Protein AF-A0A653TM13-F1 (afdb_monomer_lite)

Radius of gyration: 22.58 Å; chains: 1; bounding box: 50×51×60 Å

pLDDT: mean 80.89, std 16.2, range [25.34, 98.31]

Foldseek 3Di:
DAAQFDLPWAWPDFAQDADPVRDGDQWTKTHPQDKFTFGWALAWFFWQDAAAQALHLQQFTKIWGFHQDPNATKIKIKGQFPFAPDDGGDTHHGGDTGGMWHQDPPPHRNHNRPGTIITIWMAHPSHPVGTDGSPVRYDSLDDPCPPPPPQPPDDFQFPWKEKEEEQAQPDPPDPPDPVVLLVVVLVVCLVVVTQKYWWANDAPVCVVVSQVSNVVSQWHWQDDDDGTTMIGGNLKDKDRKDKDALDPPDPDPDFIKIKIWIHRNPDNAIAMEIETEFDADDPRLPRLLSSLQSRLVVQVVVCVVVVHPQQRYKYWYQSNDAPPNCRRHAVVSQKDFLVSQADDDDDQQQAFQQAAPGQSNHHGNGTGTIGGPVWDWSDKDWARVCSNSHSTTMIMTGTHDD

Structure (mmCIF, N/CA/C/O backbone):
data_AF-A0A653TM13-F1
#
_entry.id   AF-A0A653TM13-F1
#
loop_
_atom_site.group_PDB
_atom_site.id
_atom_site.type_symbol
_atom_site.label_atom_id
_atom_site.label_alt_id
_atom_site.label_comp_id
_atom_site.label_asym_id
_atom_site.label_entity_id
_atom_site.label_seq_id
_atom_site.pdbx_PDB_ins_code
_atom_site.Cartn_x
_atom_site.Cartn_y
_atom_site.Cartn_z
_atom_site.occupancy
_atom_site.B_iso_or_equiv
_atom_site.auth_seq_id
_atom_site.auth_comp_id
_atom_site.auth_asym_id
_atom_site.auth_atom_id
_atom_site.pdbx_PDB_model_num
ATOM 1 N N . MET A 1 1 ? -15.036 -4.304 12.639 1.00 72.44 1 MET A N 1
ATOM 2 C CA . MET A 1 1 ? -14.262 -3.055 12.792 1.00 72.44 1 MET A CA 1
ATOM 3 C C . MET A 1 1 ? -14.820 -2.028 11.811 1.00 72.44 1 MET A C 1
ATOM 5 O O . MET A 1 1 ? -15.166 -2.429 10.703 1.00 72.44 1 MET A O 1
ATOM 9 N N . VAL A 1 2 ? -14.907 -0.750 12.181 1.00 77.44 2 VAL A N 1
ATOM 10 C CA . VAL A 1 2 ? -15.442 0.363 11.360 1.00 77.44 2 VAL A CA 1
ATOM 11 C C . VAL A 1 2 ? -14.534 1.597 11.509 1.00 77.44 2 VAL A C 1
ATOM 13 O O . VAL A 1 2 ? -13.882 1.731 12.545 1.00 77.44 2 VAL A O 1
ATOM 16 N N . ARG A 1 3 ? -14.450 2.478 10.496 1.00 81.81 3 ARG A N 1
ATOM 17 C CA . ARG A 1 3 ? -13.785 3.786 10.640 1.00 81.81 3 ARG A CA 1
ATOM 18 C C . ARG A 1 3 ? -14.628 4.687 11.553 1.00 81.81 3 ARG A C 1
ATOM 20 O O . ARG A 1 3 ? -15.828 4.817 11.318 1.00 81.81 3 ARG A O 1
ATOM 27 N N . PRO A 1 4 ? -14.035 5.339 12.563 1.00 90.75 4 PRO A N 1
ATOM 28 C CA . PRO A 1 4 ? -14.798 6.061 13.579 1.00 90.75 4 PRO A CA 1
ATOM 29 C C . PRO A 1 4 ? -15.359 7.407 13.114 1.00 90.75 4 PRO A C 1
ATOM 31 O O . PRO A 1 4 ? -16.120 8.019 13.850 1.00 90.75 4 PRO A O 1
ATOM 34 N N . ILE A 1 5 ? -14.988 7.873 11.922 1.00 88.19 5 ILE A N 1
ATOM 35 C CA . ILE A 1 5 ? -15.388 9.158 11.342 1.00 88.19 5 ILE A CA 1
ATOM 36 C C . ILE A 1 5 ? -15.441 9.034 9.813 1.00 88.19 5 ILE A C 1
ATOM 38 O O . ILE A 1 5 ? -14.876 8.092 9.248 1.00 88.19 5 ILE A O 1
ATOM 42 N N . GLY A 1 6 ? -16.119 9.963 9.135 1.00 76.81 6 GLY A N 1
ATOM 43 C CA . GLY A 1 6 ? -16.282 9.953 7.677 1.00 76.81 6 GLY A CA 1
ATOM 44 C C . GLY A 1 6 ? -14.963 9.784 6.909 1.00 76.81 6 GLY A C 1
ATOM 45 O O . GLY A 1 6 ? -13.919 10.302 7.302 1.00 76.81 6 GLY A O 1
ATOM 46 N N . SER A 1 7 ? -15.001 9.062 5.786 1.00 64.94 7 SER A N 1
ATOM 47 C CA . SER A 1 7 ? -13.812 8.767 4.968 1.00 64.94 7 SER A CA 1
ATOM 48 C C . SER A 1 7 ? -13.176 10.001 4.320 1.00 64.94 7 SER A C 1
ATOM 50 O O . SER A 1 7 ? -12.030 9.930 3.891 1.00 64.94 7 SER A O 1
ATOM 52 N N . SER A 1 8 ? -13.903 11.118 4.239 1.00 63.38 8 SER A N 1
ATOM 53 C CA . SER A 1 8 ? -13.390 12.413 3.778 1.00 63.38 8 SER A CA 1
ATOM 54 C C . SER A 1 8 ? -12.557 13.152 4.831 1.00 63.38 8 SER A C 1
ATOM 56 O O . SER A 1 8 ? -11.859 14.096 4.482 1.00 63.38 8 SER A O 1
ATOM 58 N N . VAL A 1 9 ? -12.631 12.753 6.107 1.00 65.56 9 VAL A N 1
ATOM 59 C CA . VAL A 1 9 ? -11.860 13.363 7.197 1.00 65.56 9 VAL A CA 1
ATOM 60 C C . VAL A 1 9 ? -10.521 12.641 7.306 1.00 65.56 9 VAL A C 1
ATOM 62 O O . VAL A 1 9 ? -10.484 11.447 7.615 1.00 65.56 9 VAL A O 1
ATOM 65 N N . GLY A 1 10 ? -9.431 13.349 7.011 1.00 58.75 10 GLY A N 1
ATOM 66 C CA . GLY A 1 10 ? -8.073 12.804 6.979 1.00 58.75 10 GLY A CA 1
ATOM 67 C C . GLY A 1 10 ? -7.459 12.609 8.365 1.00 58.75 10 GLY A C 1
ATOM 68 O O . GLY A 1 10 ? -8.016 13.041 9.372 1.00 58.75 10 GLY A O 1
ATOM 69 N N . VAL A 1 11 ? -6.299 11.951 8.416 1.00 69.38 11 VAL A N 1
ATOM 70 C CA . VAL A 1 11 ? -5.487 11.844 9.638 1.00 69.38 11 VAL A CA 1
ATOM 71 C C . VAL A 1 11 ? -4.651 13.113 9.789 1.00 69.38 11 VAL A C 1
ATOM 73 O O . VAL A 1 11 ? -3.839 13.425 8.921 1.00 69.38 11 VAL A O 1
ATOM 76 N N . SER A 1 12 ? -4.835 13.841 10.889 1.00 71.25 12 SER A N 1
ATOM 77 C CA . SER A 1 12 ? -4.088 15.069 11.196 1.00 71.25 12 SER A CA 1
ATOM 78 C C . SER A 1 12 ? -2.862 14.815 12.076 1.00 71.25 12 SER A C 1
ATOM 80 O O . SER A 1 12 ? -1.843 15.500 11.939 1.00 71.25 12 SER A O 1
ATOM 82 N N . PHE A 1 13 ? -2.922 13.814 12.960 1.00 68.12 13 PHE A N 1
ATOM 83 C CA . PHE A 1 13 ? -1.810 13.438 13.836 1.00 68.12 13 PHE A CA 1
ATOM 84 C C . PHE A 1 13 ? -1.841 11.934 14.127 1.00 68.12 13 PHE A C 1
ATOM 86 O O . PHE A 1 13 ? -2.775 11.419 14.731 1.00 68.12 13 PHE A O 1
ATOM 93 N N . ALA A 1 14 ? -0.834 11.192 13.671 1.00 65.44 14 ALA A N 1
ATOM 94 C CA . ALA A 1 14 ? -0.847 9.739 13.803 1.00 65.44 14 ALA A CA 1
ATOM 95 C C . ALA A 1 14 ? -0.370 9.252 15.176 1.00 65.44 14 ALA A C 1
ATOM 97 O O . ALA A 1 14 ? 0.351 9.945 15.904 1.00 65.44 14 ALA A O 1
ATOM 98 N N . TYR A 1 15 ? -0.713 8.002 15.471 1.00 68.38 15 TYR A N 1
ATOM 99 C CA . TYR A 1 15 ? -0.173 7.244 16.591 1.00 68.38 15 TYR A CA 1
ATOM 100 C C . TYR A 1 15 ? 1.349 7.186 16.541 1.00 68.38 15 TYR A C 1
ATOM 102 O O . TYR A 1 15 ? 1.939 7.061 15.472 1.00 68.38 15 TYR A O 1
ATOM 110 N N . GLY A 1 16 ? 2.000 7.324 17.694 1.00 59.75 16 GLY A N 1
ATOM 111 C CA . GLY A 1 16 ? 3.454 7.286 17.800 1.00 59.75 16 GLY A CA 1
ATOM 112 C C . GLY A 1 16 ? 4.162 8.561 17.323 1.00 59.75 16 GLY A C 1
ATOM 113 O O . GLY A 1 16 ? 5.385 8.637 17.431 1.00 59.75 16 GLY A O 1
ATOM 114 N N . ARG A 1 17 ? 3.457 9.561 16.761 1.00 59.69 17 ARG A N 1
ATOM 115 C CA . ARG A 1 17 ? 4.077 10.846 16.375 1.00 59.69 17 ARG A CA 1
ATOM 116 C C . ARG A 1 17 ? 4.505 11.597 17.635 1.00 59.69 17 ARG A C 1
ATOM 118 O O . ARG A 1 17 ? 3.762 11.616 18.610 1.00 59.69 17 ARG A O 1
ATOM 125 N N . ARG A 1 18 ? 5.681 12.229 17.627 1.00 64.31 18 ARG A N 1
ATOM 126 C CA . ARG A 1 18 ? 6.120 13.069 18.748 1.00 64.31 18 ARG A CA 1
ATOM 127 C C . ARG A 1 18 ? 5.632 14.505 18.584 1.00 64.31 18 ARG A C 1
ATOM 129 O O . ARG A 1 18 ? 5.709 15.071 17.494 1.00 64.31 18 ARG A O 1
ATOM 136 N N . TYR A 1 19 ? 5.154 15.084 19.676 1.00 64.62 19 TYR A N 1
ATOM 137 C CA . TYR A 1 19 ? 4.973 16.524 19.813 1.00 64.62 19 TYR A CA 1
ATOM 138 C C . TYR A 1 19 ? 6.338 17.233 19.840 1.00 64.62 19 TYR A C 1
ATOM 140 O O . TYR A 1 19 ? 7.372 16.597 20.050 1.00 64.62 19 TYR A O 1
ATOM 148 N N . SER A 1 20 ? 6.354 18.558 19.659 1.00 69.62 20 SER A N 1
ATOM 149 C CA . SER A 1 20 ? 7.587 19.368 19.699 1.00 69.62 20 SER A CA 1
ATOM 150 C C . SER A 1 20 ? 8.350 19.253 21.024 1.00 69.62 20 SER A C 1
ATOM 152 O O . SER A 1 20 ? 9.566 19.391 21.047 1.00 69.62 20 SER A O 1
ATOM 154 N N . ASN A 1 21 ? 7.654 18.931 22.114 1.00 71.38 21 ASN A N 1
ATOM 155 C CA . ASN A 1 21 ? 8.226 18.674 23.437 1.00 71.38 21 ASN A CA 1
ATOM 156 C C . ASN A 1 21 ? 8.676 17.211 23.651 1.00 71.38 21 ASN A C 1
ATOM 158 O O . ASN A 1 21 ? 8.948 16.805 24.778 1.00 71.38 21 ASN A O 1
ATOM 162 N N . GLY A 1 22 ? 8.712 16.393 22.595 1.00 64.81 22 GLY A N 1
ATOM 163 C CA . GLY A 1 22 ? 9.197 15.012 22.629 1.00 64.81 22 GLY A CA 1
ATOM 164 C C . GLY A 1 22 ? 8.193 13.964 23.121 1.00 64.81 22 GLY A C 1
ATOM 165 O O . GLY A 1 22 ? 8.489 12.770 23.012 1.00 64.81 22 GLY A O 1
ATOM 166 N N . ILE A 1 23 ? 7.012 14.372 23.605 1.00 72.06 23 ILE A N 1
ATOM 167 C CA . ILE A 1 23 ? 5.957 13.462 24.080 1.00 72.06 23 ILE A CA 1
ATOM 168 C C . ILE A 1 23 ? 5.373 12.672 22.905 1.00 72.06 23 ILE A C 1
ATOM 170 O O . ILE A 1 23 ? 5.094 13.232 21.848 1.00 72.06 23 ILE A O 1
ATOM 174 N N . ILE A 1 24 ? 5.153 11.370 23.097 1.00 67.75 24 ILE A N 1
ATOM 175 C CA . ILE A 1 24 ? 4.552 10.489 22.090 1.00 67.75 24 ILE A CA 1
ATOM 176 C C . ILE A 1 24 ? 3.025 10.624 22.099 1.00 67.75 24 ILE A C 1
ATOM 178 O O . ILE A 1 24 ? 2.381 10.550 23.148 1.00 67.75 24 ILE A O 1
ATOM 182 N N . HIS A 1 25 ? 2.444 10.764 20.912 1.00 78.31 25 HIS A N 1
ATOM 183 C CA . HIS A 1 25 ? 1.010 10.722 20.699 1.00 78.31 25 HIS A CA 1
ATOM 184 C C . HIS A 1 25 ? 0.466 9.299 20.819 1.00 78.31 25 HIS A C 1
ATOM 186 O O . HIS A 1 25 ? 0.906 8.381 20.126 1.00 78.31 25 HIS A O 1
ATOM 192 N N . LYS A 1 26 ? -0.505 9.127 21.714 1.00 83.00 26 LYS A N 1
ATOM 193 C CA . LYS A 1 26 ? -1.034 7.823 22.129 1.00 83.00 26 LYS A CA 1
ATOM 194 C C . LYS A 1 26 ? -2.226 7.338 21.298 1.00 83.00 26 LYS A C 1
ATOM 196 O O . LYS A 1 26 ? -2.669 6.210 21.493 1.00 83.00 26 LYS A O 1
ATOM 201 N N . GLY A 1 27 ? -2.744 8.169 20.396 1.00 85.75 27 GLY A N 1
ATOM 202 C CA . GLY A 1 27 ? -3.918 7.872 19.579 1.00 85.75 27 GLY A CA 1
ATOM 203 C C . GLY A 1 27 ? -3.723 8.251 18.116 1.00 85.75 27 GLY A C 1
ATOM 204 O O . GLY A 1 27 ? -2.613 8.521 17.677 1.00 85.75 27 GLY A O 1
ATOM 205 N N . VAL A 1 28 ? -4.804 8.270 17.351 1.00 82.19 28 VAL A N 1
ATOM 206 C CA . VAL A 1 28 ? -4.864 8.804 15.990 1.00 82.19 28 VAL A CA 1
ATOM 207 C C . VAL A 1 28 ? -5.869 9.944 15.981 1.00 82.19 28 VAL A C 1
ATOM 209 O O . VAL A 1 28 ? -7.012 9.754 16.397 1.00 82.19 28 VAL A O 1
ATOM 212 N N . ASP A 1 29 ? -5.452 11.092 15.463 1.00 84.88 29 ASP A N 1
ATOM 213 C CA . ASP A 1 29 ? -6.297 12.268 15.305 1.00 84.88 29 ASP A CA 1
ATOM 214 C C . ASP A 1 29 ? -6.814 12.362 13.874 1.00 84.88 29 ASP A C 1
ATOM 216 O O . ASP A 1 29 ? -6.046 12.257 12.912 1.00 84.88 29 ASP A O 1
ATOM 220 N N . PHE A 1 30 ? -8.116 12.601 13.743 1.00 81.81 30 PHE A N 1
ATOM 221 C CA . PHE A 1 30 ? -8.803 12.813 12.478 1.00 81.81 30 PHE A CA 1
ATOM 222 C C . PHE A 1 30 ? -9.350 14.234 12.398 1.00 81.81 30 PHE A C 1
ATOM 224 O O . PHE A 1 30 ? -10.134 14.642 13.257 1.00 81.81 30 PHE A O 1
ATOM 231 N N . SER A 1 31 ? -8.986 14.974 11.353 1.00 83.75 31 SER A N 1
ATOM 232 C CA . SER A 1 31 ? -9.444 16.349 11.160 1.00 83.75 31 SER A CA 1
ATOM 233 C C . SER A 1 31 ? -9.482 16.748 9.687 1.00 83.75 31 SER A C 1
ATOM 235 O O . SER A 1 31 ? -8.631 16.360 8.889 1.00 83.75 31 SER A O 1
ATOM 237 N N . ASP A 1 32 ? -10.469 17.568 9.347 1.00 74.94 32 ASP A N 1
ATOM 238 C CA . ASP A 1 32 ? -10.528 18.400 8.142 1.00 74.94 32 ASP A CA 1
ATOM 239 C C . ASP A 1 32 ? -10.699 19.892 8.512 1.00 74.94 32 ASP A C 1
ATOM 241 O O . ASP A 1 32 ? -11.123 20.703 7.690 1.00 74.94 32 ASP A O 1
ATOM 245 N N . GLY A 1 33 ? -10.429 20.240 9.776 1.00 80.25 33 GLY A N 1
ATOM 246 C CA . GLY A 1 33 ? -10.623 21.573 10.346 1.00 80.25 33 GLY A CA 1
ATOM 247 C C . GLY A 1 33 ? -12.053 21.898 10.796 1.00 80.25 33 GLY A C 1
ATOM 248 O O . GLY A 1 33 ? -12.277 23.000 11.298 1.00 80.25 33 GLY A O 1
ATOM 249 N N . ARG A 1 34 ? -13.025 20.982 10.652 1.00 86.31 34 ARG A N 1
ATOM 250 C CA . ARG A 1 34 ? -14.437 21.212 11.014 1.00 86.31 34 ARG A CA 1
ATOM 251 C C . ARG A 1 34 ? -14.912 20.319 12.166 1.00 86.31 34 ARG A C 1
ATOM 253 O O . ARG A 1 34 ? -14.433 19.206 12.369 1.00 86.31 34 ARG A O 1
ATOM 260 N N . GLU A 1 35 ? -15.881 20.825 12.927 1.00 91.56 35 GLU A N 1
ATOM 261 C CA . GLU A 1 35 ? -16.599 20.072 13.967 1.00 91.56 35 GLU A CA 1
ATOM 262 C C . GLU A 1 35 ? -17.870 19.413 13.416 1.00 91.56 35 GLU A C 1
ATOM 264 O O . GLU A 1 35 ? -18.342 19.749 12.332 1.00 91.56 35 GLU A O 1
ATOM 269 N N . GLY A 1 36 ? -18.492 18.551 14.222 1.00 92.06 36 GLY A N 1
ATOM 270 C CA . GLY A 1 36 ? -19.843 18.049 13.978 1.00 92.06 36 GLY A CA 1
ATOM 271 C C . GLY A 1 36 ? -19.902 16.766 13.156 1.00 92.06 36 GLY A C 1
ATOM 272 O O . GLY A 1 36 ? -20.997 16.266 12.902 1.00 92.06 36 GLY A O 1
ATOM 273 N N . HIS A 1 37 ? -18.754 16.198 12.777 1.00 93.00 37 HIS A N 1
ATOM 274 C CA . HIS A 1 37 ? -18.715 14.918 12.075 1.00 93.00 37 HIS A CA 1
ATOM 275 C C . HIS A 1 37 ? -19.273 13.813 12.958 1.00 93.00 37 HIS A C 1
ATOM 277 O O . HIS A 1 37 ? -19.005 13.774 14.158 1.00 93.00 37 HIS A O 1
ATOM 283 N N . GLU A 1 38 ? -20.029 12.894 12.367 1.00 95.31 38 GLU A N 1
ATOM 284 C CA . GLU A 1 38 ? -20.540 11.736 13.091 1.00 95.31 38 GLU A CA 1
ATOM 285 C C . GLU A 1 38 ? -19.381 10.862 13.589 1.00 95.31 38 GLU A C 1
ATOM 287 O O . GLU A 1 38 ? -18.532 10.441 12.800 1.00 95.31 38 GLU A O 1
ATOM 292 N N . VAL A 1 39 ? -19.374 10.574 14.893 1.00 97.19 39 VAL A N 1
ATOM 293 C CA . VAL A 1 39 ? -18.402 9.673 15.516 1.00 97.19 39 VAL A CA 1
ATOM 294 C C . VAL A 1 39 ? -19.065 8.331 15.773 1.00 97.19 39 VAL A C 1
ATOM 296 O O . VAL A 1 39 ? -20.127 8.272 16.394 1.00 97.19 39 VAL A O 1
ATOM 299 N N . ARG A 1 40 ? -18.442 7.251 15.304 1.00 96.06 40 ARG A N 1
ATOM 300 C CA . ARG A 1 40 ? -18.977 5.884 15.342 1.00 96.06 40 ARG A CA 1
ATOM 301 C C . ARG A 1 40 ? -18.074 4.945 16.125 1.00 96.06 40 ARG A C 1
ATOM 303 O O . ARG A 1 40 ? -16.853 5.090 16.112 1.00 96.06 40 ARG A O 1
ATOM 310 N N . SER A 1 41 ? -18.668 3.925 16.742 1.00 95.25 41 SER A N 1
ATOM 311 C CA . SER A 1 41 ? -17.885 2.880 17.399 1.00 95.25 41 SER A CA 1
ATOM 312 C C . SER A 1 41 ? -17.108 2.054 16.374 1.00 95.25 41 SER A C 1
ATOM 314 O O . SER A 1 41 ? -17.681 1.509 15.433 1.00 95.25 41 SER A O 1
ATOM 316 N N . CYS A 1 42 ? -15.803 1.898 16.573 1.00 91.25 42 CYS A N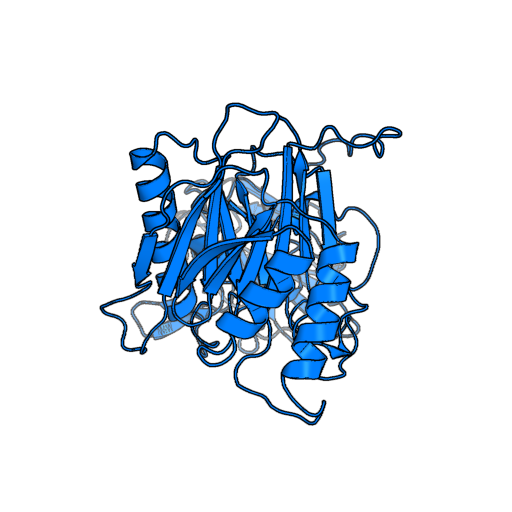 1
ATOM 317 C CA . CYS A 1 42 ? -14.955 1.014 15.782 1.00 91.25 42 CYS A CA 1
ATOM 318 C C . CYS A 1 42 ? -15.351 -0.459 15.953 1.00 91.25 42 CYS A C 1
ATOM 320 O O . CYS A 1 42 ? -15.208 -1.252 15.023 1.00 91.25 42 CYS A O 1
ATOM 322 N N . LEU A 1 43 ? -15.830 -0.840 17.139 1.00 92.81 43 LEU A N 1
ATOM 323 C CA . LEU A 1 43 ? -16.086 -2.222 17.543 1.00 92.81 43 LEU A CA 1
ATOM 324 C C . LEU A 1 43 ? -17.446 -2.365 18.233 1.00 92.81 43 LEU A C 1
ATOM 326 O O . LEU A 1 43 ? -17.996 -1.403 18.769 1.00 92.81 43 LEU A O 1
ATOM 330 N N . ASP A 1 44 ? -17.954 -3.593 18.252 1.00 94.50 44 ASP A N 1
ATOM 331 C CA . ASP A 1 44 ? -19.007 -3.986 19.183 1.00 94.50 44 ASP A CA 1
ATOM 332 C C . ASP A 1 44 ? -18.458 -3.924 20.612 1.00 94.50 44 ASP A C 1
ATOM 334 O O . ASP A 1 44 ? -17.348 -4.397 20.875 1.00 94.50 44 ASP A O 1
ATOM 338 N N . GLY A 1 45 ? -19.241 -3.402 21.549 1.00 96.75 45 GLY A N 1
ATOM 339 C CA . GLY A 1 45 ? -18.798 -3.323 22.933 1.00 96.75 45 GLY A CA 1
ATOM 340 C C . GLY A 1 45 ? -19.814 -2.708 23.877 1.00 96.75 45 GLY A C 1
ATOM 341 O O . GLY A 1 45 ? -20.980 -2.517 23.535 1.00 96.75 45 GLY A O 1
ATOM 342 N N . THR A 1 46 ? -19.349 -2.396 25.079 1.00 97.69 46 THR A N 1
ATOM 343 C CA . THR A 1 46 ? -20.126 -1.728 26.123 1.00 97.69 46 THR A CA 1
ATOM 344 C C . THR A 1 46 ? -19.471 -0.400 26.459 1.00 97.69 46 THR A C 1
ATOM 346 O O . THR A 1 46 ? -18.264 -0.344 26.699 1.00 97.69 46 THR A O 1
ATOM 349 N N . VAL A 1 47 ? -20.261 0.668 26.503 1.00 97.19 47 VAL A N 1
ATOM 350 C CA . VAL A 1 47 ? -19.807 1.991 26.932 1.00 97.19 47 VAL A CA 1
ATOM 351 C C . VAL A 1 47 ? -19.431 1.931 28.410 1.00 97.19 47 VAL A C 1
ATOM 353 O O . VAL A 1 47 ? -20.261 1.617 29.260 1.00 97.19 47 VAL A O 1
ATOM 356 N N . THR A 1 48 ? -18.171 2.217 28.725 1.00 94.38 48 THR A N 1
ATOM 357 C CA . THR A 1 48 ? -17.659 2.286 30.103 1.00 94.38 48 THR A CA 1
ATOM 358 C C . THR A 1 48 ? -17.491 3.714 30.600 1.00 94.38 48 THR A C 1
ATOM 360 O O . THR A 1 48 ? -17.325 3.912 31.795 1.00 94.38 48 THR A O 1
ATOM 363 N N . HIS A 1 49 ? -17.525 4.696 29.698 1.00 94.44 49 HIS A N 1
ATOM 364 C CA . HIS A 1 49 ? -17.480 6.120 30.023 1.00 94.44 49 HIS A CA 1
ATOM 365 C C . HIS A 1 49 ? -18.211 6.919 28.943 1.00 94.44 49 HIS A C 1
ATOM 367 O O . HIS A 1 49 ? -18.056 6.608 27.760 1.00 94.44 49 HIS A O 1
ATOM 373 N N . ALA A 1 50 ? -18.968 7.934 29.350 1.00 95.19 50 ALA A N 1
ATOM 374 C CA . ALA A 1 50 ? -19.569 8.947 28.486 1.00 95.19 50 ALA A CA 1
ATOM 375 C C . ALA A 1 50 ? -19.648 10.258 29.283 1.00 95.19 50 ALA A C 1
ATOM 377 O O . ALA A 1 50 ? -20.331 10.301 30.306 1.00 95.19 50 ALA A O 1
ATOM 378 N N . GLY A 1 51 ? -18.893 11.276 28.871 1.00 92.38 51 GLY A N 1
ATOM 379 C CA . GLY A 1 51 ? -18.848 12.579 29.541 1.00 92.38 51 GLY A CA 1
ATOM 380 C C . GLY A 1 51 ? -17.438 13.150 29.701 1.00 92.38 51 GLY A C 1
ATOM 381 O O . GLY A 1 51 ? -16.462 12.672 29.114 1.00 92.38 51 GLY A O 1
ATOM 382 N N . TYR A 1 52 ? -17.307 14.182 30.536 1.00 88.62 52 TYR A N 1
ATOM 383 C CA . TYR A 1 52 ? -16.028 14.811 30.890 1.00 88.62 52 TYR A CA 1
ATOM 384 C C . TYR A 1 52 ? -15.349 14.122 32.092 1.00 88.62 52 TYR A C 1
ATOM 386 O O . TYR A 1 52 ? -16.018 13.531 32.933 1.00 88.62 52 TYR A O 1
ATOM 394 N N . GLY A 1 53 ? -14.017 14.217 32.202 1.00 69.69 53 GLY A N 1
ATOM 395 C CA . GLY A 1 53 ? -13.277 13.827 33.416 1.00 69.69 53 GLY A CA 1
ATOM 396 C C . GLY A 1 53 ? -12.903 12.342 33.566 1.00 69.69 53 GLY A C 1
ATOM 397 O O . GLY A 1 53 ? -12.296 12.005 34.572 1.00 69.69 53 GLY A O 1
ATOM 398 N N . GLY A 1 54 ? -13.201 11.484 32.575 1.00 73.56 54 GLY A N 1
ATOM 399 C CA . GLY A 1 54 ? -12.899 10.037 32.544 1.00 73.56 54 GLY A CA 1
ATOM 400 C C . GLY A 1 54 ? -11.408 9.670 32.568 1.00 73.56 54 GLY A C 1
ATOM 401 O O . GLY A 1 54 ? -10.760 9.745 33.604 1.00 73.56 54 GLY A O 1
ATOM 402 N N . TRP A 1 55 ? -10.812 9.280 31.434 1.00 74.75 55 TRP A N 1
ATOM 403 C CA . TRP A 1 55 ? -9.360 8.985 31.340 1.00 74.75 55 TRP A CA 1
ATOM 404 C C . TRP A 1 55 ? -8.452 10.224 31.486 1.00 74.75 55 TRP A C 1
ATOM 406 O O . TRP A 1 55 ? -7.263 10.182 31.177 1.00 74.75 55 TRP A O 1
ATOM 416 N N . GLY A 1 56 ? -9.012 11.330 31.964 1.00 79.12 56 GLY A N 1
ATOM 417 C CA . GLY A 1 56 ? -8.341 12.594 32.196 1.00 79.12 56 GLY A CA 1
ATOM 418 C C . GLY A 1 56 ? -9.036 13.753 31.479 1.00 79.12 56 GLY A C 1
ATOM 419 O O . GLY A 1 56 ? -9.669 13.564 30.436 1.00 79.12 56 GLY A O 1
ATOM 420 N N . PRO A 1 57 ? -8.897 14.979 32.009 1.00 83.06 57 PRO A N 1
ATOM 421 C CA . PRO A 1 57 ? -9.493 16.177 31.418 1.00 83.06 57 PRO A CA 1
ATOM 422 C C . PRO A 1 57 ? -8.895 16.530 30.047 1.00 83.06 57 PRO A C 1
ATOM 424 O O . PRO A 1 57 ? -9.536 17.219 29.258 1.00 83.06 57 PRO A O 1
ATOM 427 N N . ALA A 1 58 ? -7.694 16.027 29.734 1.00 87.31 58 ALA A N 1
ATOM 428 C CA . ALA A 1 58 ? -6.986 16.311 28.488 1.00 87.31 58 ALA A CA 1
ATOM 429 C C . ALA A 1 58 ? -7.767 15.888 27.233 1.00 87.31 58 ALA A C 1
ATOM 431 O O . ALA A 1 58 ? -7.688 16.584 26.227 1.00 87.31 58 ALA A O 1
ATOM 432 N N . TYR A 1 59 ? -8.562 14.814 27.300 1.00 89.31 59 TYR A N 1
ATOM 433 C CA . TYR A 1 59 ? -9.403 14.357 26.183 1.00 89.31 59 TYR A CA 1
ATOM 434 C C . TYR A 1 59 ? -10.694 15.154 26.015 1.00 89.31 59 TYR A C 1
ATOM 436 O O . TYR A 1 59 ? -11.449 14.904 25.077 1.00 89.31 59 TYR A O 1
ATOM 444 N N . GLY A 1 60 ? -10.985 16.073 26.936 1.00 91.19 60 GLY A N 1
ATOM 445 C CA . GLY A 1 60 ? -12.252 16.777 26.943 1.00 91.19 60 GLY A CA 1
ATOM 446 C C . GLY A 1 60 ? -13.430 15.836 27.187 1.00 91.19 60 GLY A C 1
ATOM 447 O O . GLY A 1 60 ? -13.340 14.868 27.947 1.00 91.19 60 GLY A O 1
ATOM 448 N N . GLN A 1 61 ? -14.556 16.138 26.556 1.00 93.19 61 GLN A N 1
ATOM 449 C CA . GLN A 1 61 ? -15.716 15.260 26.514 1.00 93.19 61 GLN A CA 1
ATOM 450 C C . GLN A 1 61 ? -15.413 14.039 25.635 1.00 93.19 61 GLN A C 1
ATOM 452 O O . GLN A 1 61 ? -14.921 14.181 24.514 1.00 93.19 61 GLN A O 1
ATOM 457 N N . HIS A 1 62 ? -15.649 12.832 26.152 1.00 94.94 62 HIS A N 1
ATOM 458 C CA . HIS A 1 62 ? -15.253 11.607 25.464 1.00 94.94 62 HIS A CA 1
ATOM 459 C C . HIS A 1 62 ? -16.137 10.410 25.806 1.00 94.94 62 HIS A C 1
ATOM 461 O O . HIS A 1 62 ? -16.813 10.369 26.835 1.00 94.94 62 HIS A O 1
ATOM 467 N N . VAL A 1 63 ? -16.083 9.403 24.937 1.00 96.56 63 VAL A N 1
ATOM 468 C CA . VAL A 1 63 ? -16.718 8.096 25.134 1.00 96.56 63 VAL A CA 1
ATOM 469 C C . VAL A 1 63 ? -15.642 7.019 25.161 1.00 96.56 63 VAL A C 1
ATOM 471 O O . VAL A 1 63 ? -14.686 7.078 24.390 1.00 96.56 63 VAL A O 1
ATOM 474 N N . ILE A 1 64 ? -15.791 6.014 26.026 1.00 95.31 64 ILE A N 1
ATOM 475 C CA . ILE A 1 64 ? -14.917 4.834 26.047 1.00 95.31 64 ILE A CA 1
ATOM 476 C C . ILE A 1 64 ? -15.767 3.588 25.872 1.00 95.31 64 ILE A C 1
ATOM 478 O O . ILE A 1 64 ? -16.710 3.364 26.630 1.00 95.31 64 ILE A O 1
ATOM 482 N N . VAL A 1 65 ? -15.407 2.757 24.896 1.00 95.69 65 VAL A N 1
ATOM 483 C CA . VAL A 1 65 ? -16.083 1.490 24.606 1.00 95.69 65 VAL A CA 1
ATOM 484 C C . VAL A 1 65 ? -15.157 0.324 24.935 1.00 95.69 65 VAL A C 1
ATOM 486 O O . VAL A 1 65 ? -14.107 0.148 24.311 1.00 95.69 65 VAL A O 1
ATOM 489 N N . LYS A 1 66 ? -15.567 -0.508 25.895 1.00 94.94 66 LYS A N 1
ATOM 490 C CA . LYS A 1 66 ? -14.925 -1.788 26.207 1.00 94.94 66 LYS A CA 1
ATOM 491 C C . LYS A 1 66 ? -15.410 -2.852 25.229 1.00 94.94 66 LYS A C 1
ATOM 493 O O . LYS A 1 66 ? -16.599 -3.151 25.176 1.00 94.94 66 LYS A O 1
ATOM 498 N N . SER A 1 67 ? -14.483 -3.445 24.493 1.00 92.81 67 SER A N 1
ATOM 499 C CA . SER A 1 67 ? -14.754 -4.409 23.425 1.00 92.81 67 SER A CA 1
ATOM 500 C C . SER A 1 67 ? -13.906 -5.666 23.608 1.00 92.81 67 SER A C 1
ATOM 502 O O . SER A 1 67 ? -12.785 -5.588 24.111 1.00 92.81 67 SER A O 1
ATOM 504 N N . THR A 1 68 ? -14.397 -6.819 23.159 1.00 90.31 68 THR A N 1
ATOM 505 C CA . THR A 1 68 ? -13.574 -8.032 23.026 1.00 90.31 68 THR A CA 1
ATOM 506 C C . THR A 1 68 ? -13.167 -8.170 21.569 1.00 90.31 68 THR A C 1
ATOM 508 O O . THR A 1 68 ? -14.013 -8.374 20.703 1.00 90.31 68 THR A O 1
ATOM 511 N N . PHE A 1 69 ? -11.873 -8.060 21.279 1.00 83.56 69 PHE A N 1
ATOM 512 C CA . PHE A 1 69 ? -11.350 -8.146 19.921 1.00 83.56 69 PHE A CA 1
ATOM 513 C C . PHE A 1 69 ? -10.160 -9.101 19.861 1.00 83.56 69 PHE A C 1
ATOM 515 O O . PHE A 1 69 ? -9.200 -8.961 20.619 1.00 83.56 69 PHE A O 1
ATOM 522 N N . LYS A 1 70 ? -10.238 -10.099 18.970 1.00 78.38 70 LYS A N 1
ATOM 523 C CA . LYS A 1 70 ? -9.235 -11.174 18.825 1.00 78.38 70 LYS A CA 1
ATOM 524 C C . LYS A 1 70 ? -8.871 -11.837 20.166 1.00 78.38 70 LYS A C 1
ATOM 526 O O . LYS A 1 70 ? -7.699 -11.999 20.492 1.00 78.38 70 LYS A O 1
ATOM 531 N N . GLY A 1 71 ? -9.889 -12.156 20.969 1.00 79.00 71 GLY A N 1
ATOM 532 C CA . GLY A 1 71 ? -9.727 -12.798 22.280 1.00 79.00 71 GLY A CA 1
ATOM 533 C C . GLY A 1 71 ? -9.139 -11.903 23.378 1.00 79.00 71 GLY A C 1
ATOM 534 O O . GLY A 1 71 ? -8.875 -12.390 24.471 1.00 79.00 71 GLY A O 1
ATOM 535 N N . LYS A 1 72 ? -8.930 -10.605 23.119 1.00 82.06 72 LYS A N 1
ATOM 536 C CA . LYS A 1 72 ? -8.392 -9.646 24.092 1.00 82.06 72 LYS A CA 1
ATOM 537 C C . LYS A 1 72 ? -9.393 -8.532 24.373 1.00 82.06 72 LYS A C 1
ATOM 539 O O . LYS A 1 72 ? -10.055 -8.037 23.462 1.00 82.06 72 LYS A O 1
ATOM 544 N N . THR A 1 73 ? -9.457 -8.093 25.624 1.00 89.69 73 THR A N 1
ATOM 545 C CA . THR A 1 73 ? -10.250 -6.922 26.012 1.00 89.69 73 THR A CA 1
ATOM 546 C C . THR A 1 73 ? -9.533 -5.639 25.602 1.00 89.69 73 THR A C 1
ATOM 548 O O . THR A 1 73 ? -8.354 -5.462 25.916 1.00 89.69 73 THR A O 1
ATOM 551 N N . LYS A 1 74 ? -10.253 -4.744 24.926 1.00 88.75 74 LYS A N 1
ATOM 552 C CA . LYS A 1 74 ? -9.793 -3.445 24.425 1.00 88.75 74 LYS A CA 1
ATOM 553 C C . LYS A 1 74 ? -10.683 -2.335 24.959 1.00 88.75 74 LYS A C 1
ATOM 555 O O . LYS A 1 74 ? -11.893 -2.524 25.054 1.00 88.75 74 LYS A O 1
ATOM 560 N N . TRP A 1 75 ? -10.101 -1.180 25.252 1.00 92.44 75 TRP A N 1
ATOM 561 C CA . TRP A 1 75 ? -10.842 0.048 25.534 1.00 92.44 75 TRP A CA 1
ATOM 562 C C . TRP A 1 75 ? -10.529 1.042 24.433 1.00 92.44 75 TRP A C 1
ATOM 564 O O . TRP A 1 75 ? -9.371 1.423 24.274 1.00 92.44 75 TRP A O 1
ATOM 574 N N . VAL A 1 76 ? -11.549 1.411 23.664 1.00 93.69 76 VAL A N 1
ATOM 575 C CA . VAL A 1 76 ? -11.429 2.382 22.577 1.00 93.69 76 VAL A CA 1
ATOM 576 C C . VAL A 1 76 ? -12.001 3.704 23.063 1.00 93.69 76 VAL A C 1
ATOM 578 O O . VAL A 1 76 ? -13.193 3.778 23.364 1.00 93.69 76 VAL A O 1
ATOM 581 N N . LEU A 1 77 ? -11.143 4.712 23.177 1.00 94.50 77 LEU A N 1
ATOM 582 C CA . LEU A 1 77 ? -11.488 6.074 23.562 1.00 94.50 77 LEU A CA 1
ATOM 583 C C . LEU A 1 77 ? -11.759 6.909 22.309 1.00 94.50 77 LEU A C 1
ATOM 585 O O . LEU A 1 77 ? -10.979 6.860 21.363 1.00 94.50 77 LEU A O 1
ATOM 589 N N . TYR A 1 78 ? -12.834 7.694 22.348 1.00 96.00 78 TYR A N 1
ATOM 590 C CA . TYR A 1 78 ? -13.225 8.681 21.341 1.00 96.00 78 TYR A CA 1
ATOM 591 C C . TYR A 1 78 ? -13.252 10.049 22.020 1.00 96.00 78 TYR A C 1
ATOM 593 O O . TYR A 1 78 ? -14.187 10.346 22.764 1.00 96.00 78 TYR A O 1
ATOM 601 N N . GLY A 1 79 ? -12.186 10.823 21.834 1.00 94.81 79 GLY A N 1
ATOM 602 C CA . GLY A 1 79 ? -11.920 12.089 22.511 1.00 94.81 79 GLY A CA 1
ATOM 603 C C . GLY A 1 79 ? -12.359 13.319 21.725 1.00 94.81 79 GLY A C 1
ATOM 604 O O . GLY A 1 79 ? -12.631 13.245 20.527 1.00 94.81 79 GLY A O 1
ATOM 605 N N . HIS A 1 80 ? -12.381 14.455 22.420 1.00 94.38 80 HIS A N 1
ATOM 606 C CA . HIS A 1 80 ? -12.732 15.777 21.897 1.00 94.38 80 HIS A CA 1
ATOM 607 C C . HIS A 1 80 ? -14.113 15.820 21.235 1.00 94.38 80 HIS A C 1
ATOM 609 O O . HIS A 1 80 ? -14.303 16.428 20.184 1.00 94.38 80 HIS A O 1
ATOM 615 N N . LEU A 1 81 ? -15.095 15.159 21.845 1.00 95.44 81 LEU A N 1
ATOM 616 C CA . LEU A 1 81 ? -16.468 15.157 21.359 1.00 95.44 81 LEU A CA 1
ATOM 617 C C . LEU A 1 81 ? -17.161 16.486 21.667 1.00 95.44 81 LEU A C 1
ATOM 619 O O . LEU A 1 81 ? -16.927 17.119 22.690 1.00 95.44 81 LEU A O 1
ATOM 623 N N . LYS A 1 82 ? -18.057 16.893 20.770 1.00 93.56 82 LYS A N 1
ATOM 624 C CA . LYS A 1 82 ? -18.992 18.005 20.986 1.00 93.56 82 LYS A CA 1
ATOM 625 C C . LYS A 1 82 ? -20.316 17.537 21.577 1.00 93.56 82 LYS A C 1
ATOM 627 O O . LYS A 1 82 ? -20.966 18.281 22.302 1.00 93.56 82 LYS A O 1
ATOM 632 N N . THR A 1 83 ? -20.731 16.328 21.213 1.00 93.38 83 THR A N 1
ATOM 633 C CA . THR A 1 83 ? -21.933 15.678 21.735 1.00 93.38 83 THR A CA 1
ATOM 634 C C . THR A 1 83 ? -21.629 14.218 22.023 1.00 93.38 83 THR A C 1
ATOM 636 O O . THR A 1 83 ? -20.813 13.606 21.330 1.00 93.38 83 THR A O 1
ATOM 639 N N . GLU A 1 84 ? -22.311 13.666 23.019 1.00 91.75 84 GLU A N 1
ATOM 640 C CA . GLU A 1 84 ? -22.373 12.237 23.305 1.00 91.75 84 GLU A CA 1
ATOM 641 C C . GLU A 1 84 ? -23.834 11.785 23.250 1.00 91.75 84 GLU A C 1
ATOM 643 O O . GLU A 1 84 ? -24.720 12.402 23.833 1.00 91.75 84 GLU A O 1
ATOM 648 N N . ASN A 1 85 ? -24.092 10.714 22.509 1.00 91.75 85 ASN A N 1
ATOM 649 C CA . ASN A 1 85 ? -25.432 10.181 22.254 1.00 91.75 85 ASN A CA 1
ATOM 650 C C . ASN A 1 85 ? -25.612 8.802 22.902 1.00 91.75 85 ASN A C 1
ATOM 652 O O . ASN A 1 85 ? -26.446 8.008 22.467 1.00 91.75 85 ASN A O 1
ATOM 656 N N . VAL A 1 86 ? -24.781 8.491 23.895 1.00 97.19 86 VAL A N 1
ATOM 657 C CA . VAL A 1 86 ? -24.729 7.190 24.558 1.00 97.19 86 VAL A CA 1
ATOM 658 C C . VAL A 1 86 ? -24.552 7.345 26.062 1.00 97.19 86 VAL A C 1
ATOM 660 O O . VAL A 1 86 ? -24.070 8.372 26.537 1.00 97.19 86 VAL A O 1
ATOM 663 N N . SER A 1 87 ? -24.909 6.307 26.812 1.00 97.06 87 SER A N 1
ATOM 664 C CA . SER A 1 87 ? -24.796 6.277 28.275 1.00 97.06 87 SER A CA 1
ATOM 665 C C . SER A 1 87 ? -23.918 5.125 28.756 1.00 97.06 87 SER A C 1
ATOM 667 O O . SER A 1 87 ? -23.784 4.099 28.088 1.00 97.06 87 SER A O 1
ATOM 669 N N . VAL A 1 88 ? -23.324 5.276 29.942 1.00 96.94 88 VAL A N 1
ATOM 670 C CA . VAL A 1 88 ? -22.547 4.207 30.589 1.00 96.94 88 VAL A CA 1
ATOM 671 C C . VAL A 1 88 ? -23.408 2.949 30.750 1.00 96.94 88 VAL A C 1
ATOM 673 O O . VAL A 1 88 ? -24.567 3.020 31.143 1.00 96.94 88 VAL A O 1
ATOM 676 N N . GLY A 1 89 ? -22.840 1.788 30.417 1.00 97.06 89 GLY A N 1
ATOM 677 C CA . GLY A 1 89 ? -23.524 0.491 30.424 1.00 97.06 89 GLY A CA 1
ATOM 678 C C . GLY A 1 89 ? -24.224 0.136 29.109 1.00 97.06 89 GLY A C 1
ATOM 679 O O . GLY A 1 89 ? -24.544 -1.034 28.890 1.00 97.06 89 GLY A O 1
ATOM 680 N N . GLN A 1 90 ? -24.405 1.092 28.193 1.00 98.12 90 GLN A N 1
ATOM 681 C CA . GLN A 1 90 ? -25.030 0.835 26.898 1.00 98.12 90 GLN A CA 1
ATOM 682 C C . GLN A 1 90 ? -24.174 -0.104 26.041 1.00 98.12 90 GLN A C 1
ATOM 684 O O . GLN A 1 90 ? -22.976 0.120 25.849 1.00 98.12 90 GLN A O 1
ATOM 689 N N . ARG A 1 91 ? -24.798 -1.142 25.473 1.00 97.44 91 ARG A N 1
ATOM 690 C CA . ARG A 1 91 ? -24.180 -1.955 24.419 1.00 97.44 91 ARG A CA 1
ATOM 691 C C . ARG A 1 91 ? -24.278 -1.223 23.088 1.00 97.44 91 ARG A C 1
ATOM 693 O O . ARG A 1 91 ? -25.352 -0.760 22.712 1.00 97.44 91 ARG A O 1
ATOM 700 N N . VAL A 1 92 ? -23.161 -1.151 22.377 1.00 96.25 92 VAL A N 1
ATOM 701 C CA . VAL A 1 92 ? -23.057 -0.515 21.065 1.00 96.25 92 VAL A CA 1
ATOM 702 C C . VAL A 1 92 ? -22.549 -1.510 20.033 1.00 96.25 92 VAL A C 1
ATOM 704 O O . VAL A 1 92 ? -21.740 -2.389 20.341 1.00 96.25 92 VAL A O 1
ATOM 707 N N . LYS A 1 93 ? -23.025 -1.371 18.798 1.00 94.81 93 LYS A N 1
ATOM 708 C CA . LYS A 1 93 ? -22.497 -2.099 17.640 1.00 94.81 93 LYS A CA 1
ATOM 709 C C . LYS A 1 93 ? -21.413 -1.296 16.931 1.00 94.81 93 LYS A C 1
ATOM 711 O O . LYS A 1 93 ? -21.416 -0.066 16.968 1.00 94.81 93 LYS A O 1
ATOM 716 N N . ALA A 1 94 ? -20.493 -1.979 16.258 1.00 89.81 94 ALA A N 1
ATOM 717 C CA . ALA A 1 94 ? -19.569 -1.328 15.342 1.00 89.81 94 ALA A CA 1
ATOM 718 C C . ALA A 1 94 ? -20.366 -0.526 14.296 1.00 89.81 94 ALA A C 1
ATOM 720 O O . ALA A 1 94 ? -21.338 -1.020 13.731 1.00 89.81 94 ALA A O 1
ATOM 721 N N . GLY A 1 95 ? -19.970 0.722 14.056 1.00 89.25 95 GLY A N 1
ATOM 722 C CA . GLY A 1 95 ? -20.685 1.662 13.193 1.00 89.25 95 GLY A CA 1
ATOM 723 C C . GLY A 1 95 ? -21.819 2.430 13.873 1.00 89.25 95 GLY A C 1
ATOM 724 O O . GLY A 1 95 ? -22.298 3.399 13.294 1.00 89.25 95 GLY A O 1
ATOM 725 N N . GLN A 1 96 ? -22.217 2.073 15.098 1.00 95.69 96 GLN A N 1
ATOM 726 C CA . GLN A 1 96 ? -23.220 2.835 15.839 1.00 95.69 96 GLN A CA 1
ATOM 727 C C . GLN A 1 96 ? -22.680 4.216 16.215 1.00 95.69 96 GLN A C 1
ATOM 729 O O . GLN A 1 96 ? -21.560 4.334 16.725 1.00 95.69 96 GLN A O 1
ATOM 734 N N . LYS A 1 97 ? -23.499 5.249 15.994 1.00 96.56 97 LYS A N 1
ATOM 735 C CA . LYS A 1 97 ? -23.204 6.627 16.387 1.00 96.56 97 LYS A CA 1
ATOM 736 C C . LYS A 1 97 ? -23.018 6.729 17.902 1.00 96.56 97 LYS A C 1
ATOM 738 O O . LYS A 1 97 ? -23.891 6.334 18.671 1.00 96.56 97 LYS A O 1
ATOM 743 N N . LEU A 1 98 ? -21.884 7.291 18.301 1.00 97.31 98 LEU A N 1
ATOM 744 C CA . LEU A 1 98 ? -21.524 7.599 19.683 1.00 97.31 98 LEU A CA 1
ATOM 745 C C . LEU A 1 98 ? -21.740 9.077 20.015 1.00 97.31 98 LEU A C 1
ATOM 747 O O . LEU A 1 98 ? -21.972 9.412 21.171 1.00 97.31 98 LEU A O 1
ATOM 751 N N . GLY A 1 99 ? -21.659 9.955 19.013 1.00 96.44 99 GLY A N 1
ATOM 752 C CA . GLY A 1 99 ? -21.688 11.401 19.205 1.00 96.44 99 GLY A CA 1
ATOM 753 C C . GLY A 1 99 ? -21.232 12.158 17.962 1.00 96.44 99 GLY A C 1
ATOM 754 O O . GLY A 1 99 ? -21.333 11.645 16.840 1.00 96.44 99 GLY A O 1
ATOM 755 N N . THR A 1 100 ? -20.708 13.367 18.162 1.00 96.69 100 THR A N 1
ATOM 756 C CA . THR A 1 100 ? -20.109 14.184 17.094 1.00 96.69 100 THR A CA 1
ATOM 757 C C . THR A 1 100 ? -18.740 14.729 17.481 1.00 96.69 100 THR A C 1
ATOM 759 O O . THR A 1 100 ? -18.535 15.083 18.642 1.00 96.69 100 THR A O 1
ATOM 762 N N . SER A 1 101 ? -17.831 14.872 16.513 1.00 95.38 101 SER A N 1
ATOM 763 C CA . SER A 1 101 ? -16.509 15.468 16.737 1.00 95.38 101 SER A CA 1
ATOM 764 C C . SER A 1 101 ? -16.622 16.940 17.147 1.00 95.38 101 SER A C 1
ATOM 766 O O . SER A 1 101 ? -17.555 17.645 16.749 1.00 95.38 101 SER A O 1
ATOM 768 N N . GLY A 1 102 ? -15.679 17.402 17.959 1.00 92.38 102 GLY A N 1
ATOM 769 C CA . GLY A 1 102 ? -15.603 18.759 18.490 1.00 92.38 102 GLY A CA 1
ATOM 770 C C . GLY A 1 102 ? -14.151 19.197 18.628 1.00 92.38 102 GLY A C 1
ATOM 771 O O . GLY A 1 102 ? -13.330 18.913 17.756 1.00 92.38 102 GLY A O 1
ATOM 772 N N . GLY A 1 103 ? -13.836 19.874 19.732 1.00 85.62 103 GLY A N 1
ATOM 773 C CA . GLY A 1 103 ? -12.459 20.212 20.086 1.00 85.62 103 GLY A CA 1
ATOM 774 C C . GLY A 1 103 ? -12.016 21.599 19.632 1.00 85.62 103 GLY A C 1
ATOM 775 O O . GLY A 1 103 ? -10.817 21.878 19.646 1.00 85.62 103 GLY A O 1
ATOM 776 N N . ARG A 1 104 ? -12.930 22.500 19.250 1.00 86.50 104 ARG A N 1
ATOM 777 C CA . ARG A 1 104 ? -12.575 23.909 19.045 1.00 86.50 104 ARG A CA 1
ATOM 778 C C . ARG A 1 104 ? -12.003 24.510 20.334 1.00 86.50 104 ARG A C 1
ATOM 780 O O . ARG A 1 104 ? -12.560 24.340 21.418 1.00 86.50 104 ARG A O 1
ATOM 787 N N . ALA A 1 105 ? -10.900 25.247 20.204 1.00 76.94 105 ALA A N 1
ATOM 788 C CA . ALA A 1 105 ? -10.275 25.939 21.327 1.00 76.94 105 ALA A CA 1
ATOM 789 C C . ALA A 1 105 ? -11.280 26.874 22.028 1.00 76.94 105 ALA A C 1
ATOM 791 O O . ALA A 1 105 ? -12.018 27.611 21.371 1.00 76.94 105 ALA A O 1
ATOM 792 N N . GLY A 1 106 ? -11.320 26.817 23.362 1.00 75.38 106 GLY A N 1
ATOM 793 C CA . GLY A 1 106 ? -12.248 27.598 24.187 1.00 75.38 106 GLY A CA 1
ATOM 794 C C . GLY A 1 106 ? -13.668 27.027 24.288 1.00 75.38 106 GLY A C 1
ATOM 795 O O . GLY A 1 106 ? -14.479 27.559 25.043 1.00 75.38 106 GLY A O 1
ATOM 796 N N . GLN A 1 107 ? -13.992 25.938 23.581 1.00 81.62 107 GLN A N 1
ATOM 797 C CA . GLN A 1 107 ? -15.255 25.232 23.785 1.00 81.62 107 GLN A CA 1
ATOM 798 C C . GLN A 1 107 ? -15.267 24.555 25.165 1.00 81.62 107 GLN A C 1
ATOM 800 O O . GLN A 1 107 ? -14.287 23.940 25.589 1.00 81.62 107 GLN A O 1
ATOM 805 N N . ARG A 1 108 ? -16.410 24.611 25.861 1.00 80.00 108 ARG A N 1
ATOM 806 C CA . ARG A 1 108 ? -16.623 23.844 27.095 1.00 80.00 108 ARG A CA 1
ATOM 807 C C . ARG A 1 108 ? -16.343 22.361 26.826 1.00 80.00 108 ARG A C 1
ATOM 809 O O . ARG A 1 108 ? -16.920 21.785 25.911 1.00 80.00 108 ARG A O 1
ATOM 816 N N . TYR A 1 109 ? -15.459 21.777 27.636 1.00 83.50 109 TYR A N 1
ATOM 817 C CA . TYR A 1 109 ? -14.990 20.392 27.518 1.00 83.50 109 TYR A CA 1
ATOM 818 C C . TYR A 1 109 ? -14.150 20.073 26.265 1.00 83.50 109 TYR A C 1
ATOM 820 O O . TYR A 1 109 ? -14.078 18.914 25.868 1.00 83.50 109 TYR A O 1
ATOM 828 N N . SER A 1 110 ? -13.439 21.049 25.684 1.00 81.56 110 SER A N 1
ATOM 829 C CA . SER A 1 110 ? -12.458 20.800 24.609 1.00 81.56 110 SER A CA 1
ATOM 830 C C . SER A 1 110 ? -11.232 19.995 25.062 1.00 81.56 110 SER A C 1
ATOM 832 O O . SER A 1 110 ? -10.536 19.401 24.235 1.00 81.56 110 SER A O 1
ATOM 834 N N . GLY A 1 111 ? -10.945 19.981 26.369 1.00 86.25 111 GLY A N 1
ATOM 835 C CA . GLY A 1 111 ? -9.694 19.444 26.904 1.00 86.25 111 GLY A CA 1
ATOM 836 C C . GLY A 1 111 ? -8.488 20.202 26.347 1.00 86.25 111 GLY A C 1
ATOM 837 O O . GLY A 1 111 ? -8.568 21.409 26.118 1.00 86.25 111 GLY A O 1
ATOM 838 N N . ASN A 1 112 ? -7.404 19.480 26.064 1.00 86.25 112 ASN A N 1
ATOM 839 C CA . ASN A 1 112 ? -6.168 20.037 25.499 1.00 86.25 112 ASN A CA 1
ATOM 840 C C . ASN A 1 112 ? -6.193 20.137 23.963 1.00 86.25 112 ASN A C 1
ATOM 842 O O . ASN A 1 112 ? -5.142 20.272 23.337 1.00 86.25 112 ASN A O 1
ATOM 846 N N . SER A 1 113 ? -7.372 20.037 23.344 1.00 83.56 113 SER A N 1
ATOM 847 C CA . SER A 1 113 ? -7.502 20.169 21.897 1.00 83.56 113 SER A CA 1
ATOM 848 C C . SER A 1 113 ? -7.033 21.542 21.416 1.00 83.56 113 SER A C 1
ATOM 850 O O . SER A 1 113 ? -7.444 22.572 21.951 1.00 83.56 113 SER A O 1
ATOM 852 N N . THR A 1 114 ? -6.216 21.561 20.365 1.00 81.56 114 THR A N 1
ATOM 853 C CA . THR A 1 114 ? -5.740 22.790 19.710 1.00 81.56 114 THR A CA 1
ATOM 854 C C . THR A 1 114 ? -6.624 23.227 18.538 1.00 81.56 114 THR A C 1
ATOM 856 O O . THR A 1 114 ? -6.409 24.294 17.967 1.00 81.56 114 THR A O 1
ATOM 859 N N . GLY A 1 115 ? -7.643 22.439 18.185 1.00 87.25 115 GLY A N 1
ATOM 860 C CA . GLY A 1 115 ? -8.589 22.734 17.110 1.00 87.25 115 GLY A CA 1
ATOM 861 C C . GLY A 1 115 ? -9.513 21.551 16.797 1.00 87.25 115 GLY A C 1
ATOM 862 O O . GLY A 1 115 ? -9.328 20.473 17.355 1.00 87.25 115 GLY A O 1
ATOM 863 N N . PRO A 1 116 ? -10.514 21.719 15.915 1.00 90.75 116 PRO A N 1
ATOM 864 C CA . PRO A 1 116 ? -11.503 20.678 15.632 1.00 90.75 116 PRO A CA 1
ATOM 865 C C . PRO A 1 116 ? -10.889 19.356 15.153 1.00 90.75 116 PRO A C 1
ATOM 867 O O . PRO A 1 116 ? -10.270 19.317 14.089 1.00 90.75 116 PRO A O 1
ATOM 870 N N . HIS A 1 117 ? -11.066 18.272 15.910 1.00 92.69 117 HIS A N 1
ATOM 871 C CA . HIS A 1 117 ? -10.636 16.925 15.523 1.00 92.69 117 HIS A CA 1
ATOM 872 C C . HIS A 1 117 ? -11.321 15.837 16.366 1.00 92.69 117 HIS A C 1
ATOM 874 O O . HIS A 1 117 ? -11.895 16.105 17.418 1.00 92.69 117 HIS A O 1
ATOM 880 N N . LEU A 1 118 ? -11.253 14.590 15.899 1.00 95.50 118 LEU A N 1
ATOM 881 C CA . LEU A 1 118 ? -11.553 13.397 16.693 1.00 95.50 118 LEU A CA 1
ATOM 882 C C . LEU A 1 118 ? -10.241 12.717 17.082 1.00 95.50 118 LEU A C 1
ATOM 884 O O . LEU A 1 118 ? -9.487 12.331 16.193 1.00 95.50 118 LEU A O 1
ATOM 888 N N . HIS A 1 119 ? -10.027 12.483 18.373 1.00 94.69 119 HIS A N 1
ATOM 889 C CA . HIS A 1 119 ? -8.922 11.660 18.868 1.00 94.69 119 HIS A CA 1
ATOM 890 C C . HIS A 1 119 ? -9.398 10.233 19.146 1.00 94.69 119 HIS A C 1
ATOM 892 O O . HIS A 1 119 ? -10.378 10.039 19.868 1.00 94.69 119 HIS A O 1
ATOM 898 N N . VAL A 1 120 ? -8.706 9.225 18.615 1.00 93.12 120 VAL A N 1
ATOM 899 C CA . VAL A 1 120 ? -9.014 7.812 18.877 1.00 93.12 120 VAL A CA 1
ATOM 900 C C . VAL A 1 120 ? -7.813 7.098 19.463 1.00 93.12 120 VAL A C 1
ATOM 902 O O . VAL A 1 120 ? -6.777 6.980 18.818 1.00 93.12 120 VAL A O 1
ATOM 905 N N . GLN A 1 121 ? -7.966 6.561 20.667 1.00 91.50 121 GLN A N 1
ATOM 906 C CA . GLN A 1 121 ? -6.913 5.824 21.362 1.00 91.50 121 GLN A CA 1
ATOM 907 C C . GLN A 1 121 ? -7.403 4.438 21.762 1.00 91.50 121 GLN A C 1
ATOM 909 O O . GLN A 1 121 ? -8.567 4.255 22.115 1.00 91.50 121 GLN A O 1
ATOM 914 N N . VAL A 1 122 ? -6.499 3.459 21.744 1.00 89.38 122 VAL A N 1
ATOM 915 C CA . VAL A 1 122 ? -6.776 2.109 22.235 1.00 89.38 122 VAL A CA 1
ATOM 916 C C . VAL A 1 122 ? -5.857 1.798 23.398 1.00 89.38 122 VAL A C 1
ATOM 918 O O . VAL A 1 122 ? -4.651 2.018 23.315 1.00 89.38 122 VAL A O 1
ATOM 921 N N . GLY A 1 123 ? -6.428 1.286 24.486 1.00 82.56 123 GLY A N 1
ATOM 922 C CA . GLY A 1 123 ? -5.673 0.889 25.668 1.00 82.56 123 GLY A CA 1
ATOM 923 C C . GLY A 1 123 ? -6.063 -0.469 26.239 1.00 82.56 123 GLY A C 1
ATOM 924 O O . GLY A 1 123 ? -7.046 -1.102 25.830 1.00 82.56 123 GLY A O 1
ATOM 925 N N . TYR A 1 124 ? -5.279 -0.895 27.231 1.00 65.62 124 TYR A N 1
ATOM 926 C CA . TYR A 1 124 ? -5.493 -2.114 28.011 1.00 65.62 124 TYR A CA 1
ATOM 927 C C . TYR A 1 124 ? -5.927 -1.795 29.445 1.00 65.62 124 TYR A C 1
ATOM 929 O O . TYR A 1 124 ? -5.474 -0.831 30.056 1.00 65.62 124 TYR A O 1
ATOM 937 N N . ALA A 1 125 ? -6.766 -2.665 30.007 1.00 60.47 125 ALA A N 1
ATOM 938 C CA . ALA A 1 125 ? -7.136 -2.693 31.424 1.00 60.47 125 ALA A CA 1
ATOM 939 C C . ALA A 1 125 ? -7.723 -1.384 31.993 1.00 60.47 125 ALA A C 1
ATOM 941 O O . ALA A 1 125 ? -7.542 -1.104 33.174 1.00 60.47 125 ALA A O 1
ATOM 942 N N . ASN A 1 126 ? -8.438 -0.598 31.177 1.00 61.41 126 ASN A N 1
ATOM 943 C CA . ASN A 1 126 ? -8.997 0.698 31.580 1.00 61.41 126 ASN A CA 1
ATOM 944 C C . ASN A 1 126 ? -7.939 1.707 32.091 1.00 61.41 126 ASN A C 1
ATOM 946 O O . ASN A 1 126 ? -8.232 2.489 32.994 1.00 61.41 126 ASN A O 1
ATOM 950 N N . ARG A 1 127 ? -6.701 1.671 31.569 1.00 63.31 127 ARG A N 1
ATOM 951 C CA . ARG A 1 127 ? -5.625 2.586 31.986 1.00 63.31 127 ARG A CA 1
ATOM 952 C C . ARG A 1 127 ? -5.156 3.517 30.866 1.00 63.31 127 ARG A C 1
ATOM 954 O O . ARG A 1 127 ? -5.008 3.106 29.720 1.00 63.31 127 ARG A O 1
ATOM 961 N N . TYR A 1 128 ? -4.844 4.757 31.249 1.00 61.56 128 TYR A N 1
ATOM 962 C CA . TYR A 1 128 ? -4.327 5.835 30.391 1.00 61.56 128 TYR A CA 1
ATOM 963 C C . TYR A 1 128 ? -2.851 5.665 29.964 1.00 61.56 128 TYR A C 1
ATOM 965 O O . TYR A 1 128 ? -2.382 6.274 28.994 1.00 61.56 128 TYR A O 1
ATOM 973 N N . ASP A 1 129 ? -2.081 4.875 30.710 1.00 66.25 129 ASP A N 1
ATOM 974 C CA . ASP A 1 129 ? -0.631 4.718 30.553 1.00 66.25 129 ASP A CA 1
ATOM 975 C C . ASP A 1 129 ? -0.230 3.568 29.613 1.00 66.25 129 ASP A C 1
ATOM 977 O O . ASP A 1 129 ? 0.891 3.565 29.109 1.00 66.25 129 ASP A O 1
ATOM 981 N N . ARG A 1 130 ? -1.143 2.633 29.315 1.00 69.62 130 ARG A N 1
ATOM 982 C CA . ARG A 1 130 ? -0.917 1.514 28.388 1.00 69.62 130 ARG A CA 1
ATOM 983 C C . ARG A 1 130 ? -1.780 1.642 27.144 1.00 69.62 130 ARG A C 1
ATOM 985 O O . ARG A 1 130 ? -2.961 1.296 27.161 1.00 69.62 130 ARG A O 1
ATOM 992 N N . TYR A 1 131 ? -1.151 2.085 26.066 1.00 74.56 131 TYR A N 1
ATOM 993 C CA . TYR A 1 131 ? -1.761 2.276 24.757 1.00 74.56 131 TYR A CA 1
ATOM 994 C C . TYR A 1 131 ? -1.179 1.308 23.722 1.00 74.56 131 TYR A C 1
ATOM 996 O O . TYR A 1 131 ? -0.081 0.777 23.885 1.00 74.56 131 TYR A O 1
ATOM 1004 N N . GLU A 1 132 ? -1.939 1.063 22.664 1.00 75.94 132 GLU A N 1
ATOM 1005 C CA . GLU A 1 132 ? -1.494 0.340 21.476 1.00 75.94 132 GLU A CA 1
ATOM 1006 C C . GLU A 1 132 ? -1.922 1.083 20.218 1.00 75.94 132 GLU A C 1
ATOM 1008 O O . GLU A 1 132 ? -2.742 1.998 20.287 1.00 75.94 132 GLU A O 1
ATOM 1013 N N . ASP A 1 133 ? -1.392 0.649 19.077 1.00 73.94 133 ASP A N 1
ATOM 1014 C CA . ASP A 1 133 ? -1.743 1.209 17.779 1.00 73.94 133 ASP A CA 1
ATOM 1015 C C . ASP A 1 133 ? -3.268 1.126 17.527 1.00 73.94 133 ASP A C 1
ATOM 1017 O O . ASP A 1 133 ? -3.808 0.020 17.375 1.00 73.94 133 ASP A O 1
ATOM 1021 N N . PRO A 1 134 ? -3.983 2.270 17.447 1.00 80.75 134 PRO A N 1
ATOM 1022 C CA . PRO A 1 134 ? -5.418 2.297 17.187 1.00 80.75 134 PRO A CA 1
ATOM 1023 C C . PRO A 1 134 ? -5.812 1.689 15.841 1.00 80.75 134 PRO A C 1
ATOM 1025 O O . PRO A 1 134 ? -6.947 1.225 15.686 1.00 80.75 134 PRO A O 1
ATOM 1028 N N . TRP A 1 135 ? -4.885 1.603 14.883 1.00 70.12 135 TRP A N 1
ATOM 1029 C CA . TRP A 1 135 ? -5.125 0.919 13.613 1.00 70.12 135 TRP A CA 1
ATOM 1030 C C . TRP A 1 135 ? -5.421 -0.574 13.784 1.00 70.12 135 TRP A C 1
ATOM 1032 O O . TRP A 1 135 ? -6.023 -1.183 12.904 1.00 70.12 135 TRP A O 1
ATOM 1042 N N . ALA A 1 136 ? -5.112 -1.167 14.942 1.00 71.12 136 ALA A N 1
ATOM 1043 C CA . ALA A 1 136 ? -5.506 -2.535 15.258 1.00 71.12 136 ALA A CA 1
ATOM 1044 C C . ALA A 1 136 ? -7.032 -2.737 15.350 1.00 71.12 136 ALA A C 1
ATOM 1046 O O . ALA A 1 136 ? -7.485 -3.876 15.209 1.00 71.12 136 ALA A O 1
ATOM 1047 N N . VAL A 1 137 ? -7.813 -1.677 15.610 1.00 73.69 137 VAL A N 1
ATOM 1048 C CA . VAL A 1 137 ? -9.282 -1.748 15.771 1.00 73.69 137 VAL A CA 1
ATOM 1049 C C . VAL A 1 137 ? -10.059 -0.835 14.821 1.00 73.69 137 VAL A C 1
ATOM 1051 O O . VAL A 1 137 ? -11.267 -1.021 14.650 1.00 73.69 137 VAL A O 1
ATOM 1054 N N . ILE A 1 138 ? -9.392 0.139 14.202 1.00 76.94 138 ILE A N 1
ATOM 1055 C CA . ILE A 1 138 ? -9.982 1.030 13.205 1.00 76.94 138 ILE A CA 1
ATOM 1056 C C . ILE A 1 138 ? -9.964 0.320 11.852 1.00 76.94 138 ILE A C 1
ATOM 1058 O O . ILE A 1 138 ? -8.907 0.020 11.306 1.00 76.94 138 ILE A O 1
ATOM 1062 N N . ASN A 1 139 ? -11.143 0.069 11.278 1.00 67.81 139 ASN A N 1
ATOM 1063 C CA . ASN A 1 139 ? -11.199 -0.425 9.905 1.00 67.81 139 ASN A CA 1
ATOM 1064 C C . ASN A 1 139 ? -11.012 0.742 8.945 1.00 67.81 139 ASN A C 1
ATOM 1066 O O . ASN A 1 139 ? -11.888 1.595 8.829 1.00 67.81 139 ASN A O 1
ATOM 1070 N N . TYR A 1 140 ? -9.890 0.756 8.238 1.00 52.06 140 TYR A N 1
ATOM 1071 C CA . TYR A 1 140 ? -9.639 1.730 7.184 1.00 52.06 140 TYR A CA 1
ATOM 1072 C C . TYR A 1 140 ? -10.495 1.475 5.923 1.00 52.06 140 TYR A C 1
ATOM 1074 O O . TYR A 1 140 ? -10.828 2.388 5.171 1.00 52.06 140 TYR A O 1
ATOM 1082 N N . SER A 1 141 ? -10.938 0.231 5.750 1.00 44.41 141 SER A N 1
ATOM 1083 C CA . SER A 1 141 ? -11.781 -0.268 4.662 1.00 44.41 141 SER A CA 1
ATOM 1084 C C . SER A 1 141 ? -13.276 -0.159 4.981 1.00 44.41 141 SER A C 1
ATOM 1086 O O . SER A 1 141 ? -14.029 -1.106 4.782 1.00 44.41 141 SER A O 1
ATOM 1088 N N . THR A 1 142 ? -13.754 0.998 5.442 1.00 35.81 142 THR A N 1
ATOM 1089 C CA . THR A 1 142 ? -15.122 1.375 5.056 1.00 35.81 142 THR A CA 1
ATOM 1090 C C . THR A 1 142 ? -15.037 2.137 3.744 1.00 35.81 142 THR A C 1
ATOM 1092 O O . THR A 1 142 ? -14.827 3.353 3.765 1.00 35.81 142 THR A O 1
ATOM 1095 N N . PRO A 1 143 ? -15.251 1.468 2.596 1.00 35.66 143 PRO A N 1
ATOM 1096 C CA . PRO A 1 143 ? -16.028 2.104 1.557 1.00 35.66 143 PRO A CA 1
ATOM 1097 C C . PRO A 1 143 ? -17.239 2.746 2.246 1.00 35.66 143 PRO A C 1
ATOM 1099 O O . PRO A 1 143 ? -17.930 2.098 3.038 1.00 35.66 143 PRO A O 1
ATOM 1102 N N . VAL A 1 144 ? -17.546 4.002 1.920 1.00 31.09 144 VAL A N 1
ATOM 1103 C CA . VAL A 1 144 ? -18.965 4.332 1.735 1.00 31.09 144 VAL A CA 1
ATOM 1104 C C . VAL A 1 144 ? -19.534 3.162 0.942 1.00 31.09 144 VAL A C 1
ATOM 1106 O O . VAL A 1 144 ? -18.859 2.743 0.004 1.00 31.09 144 VAL A O 1
ATOM 1109 N N . ALA A 1 145 ? -20.665 2.581 1.347 1.00 29.05 145 ALA A N 1
ATOM 1110 C CA . ALA A 1 145 ? -21.300 1.504 0.600 1.00 29.05 145 ALA A CA 1
ATOM 1111 C C . ALA A 1 145 ? -21.584 1.988 -0.834 1.00 29.05 145 ALA A C 1
ATOM 1113 O O . ALA A 1 145 ? -22.658 2.488 -1.141 1.00 29.05 145 ALA A O 1
ATOM 1114 N N . ILE A 1 146 ? -20.583 1.899 -1.704 1.00 29.62 146 ILE A N 1
ATOM 1115 C CA . ILE A 1 146 ? -20.764 1.84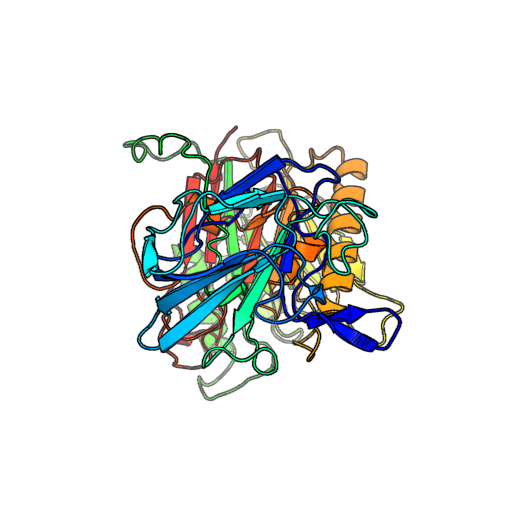5 -3.133 1.00 29.62 146 ILE A CA 1
ATOM 1116 C C . ILE A 1 146 ? -21.354 0.451 -3.295 1.00 29.62 146 ILE A C 1
ATOM 1118 O O . ILE A 1 146 ? -20.723 -0.502 -2.821 1.00 29.62 146 ILE A O 1
ATOM 1122 N N . PRO A 1 147 ? -22.571 0.312 -3.844 1.00 25.34 147 PRO A N 1
ATOM 1123 C CA . PRO A 1 147 ? -23.107 -1.003 -4.147 1.00 25.34 147 PRO A CA 1
ATOM 1124 C C . PRO A 1 147 ? -22.010 -1.775 -4.868 1.00 25.34 147 PRO A C 1
ATOM 1126 O O . PRO A 1 147 ? -21.506 -1.304 -5.886 1.00 25.34 147 PRO A O 1
ATOM 1129 N N . VAL A 1 148 ? -21.571 -2.890 -4.277 1.00 32.09 148 VAL A N 1
ATOM 1130 C CA . VAL A 1 148 ? -20.589 -3.771 -4.904 1.00 32.09 148 VAL A CA 1
ATOM 1131 C C . VAL A 1 148 ? -21.242 -4.183 -6.216 1.00 32.09 148 VAL A C 1
ATOM 1133 O O . VAL A 1 148 ? -22.267 -4.871 -6.162 1.00 32.09 148 VAL A O 1
ATOM 1136 N N . PRO A 1 149 ? -20.751 -3.717 -7.381 1.00 29.67 149 PRO A N 1
ATOM 1137 C CA . PRO A 1 149 ? -21.322 -4.175 -8.627 1.00 29.67 149 PRO A CA 1
ATOM 1138 C C . PRO A 1 149 ? -21.176 -5.699 -8.628 1.00 29.67 149 PRO A C 1
ATOM 1140 O O . PRO A 1 149 ? -20.138 -6.205 -8.177 1.00 29.67 149 PRO A O 1
ATOM 1143 N N . PRO A 1 150 ? -22.210 -6.446 -9.050 1.00 31.42 150 PRO A N 1
ATOM 1144 C CA . PRO A 1 150 ? -22.124 -7.894 -9.119 1.00 31.42 150 PRO A CA 1
ATOM 1145 C C . PRO A 1 150 ? -20.828 -8.269 -9.828 1.00 31.42 150 PRO A C 1
ATOM 1147 O O . PRO A 1 150 ? -20.440 -7.612 -10.798 1.00 31.42 150 PRO A O 1
ATOM 1150 N N . ARG A 1 151 ? -20.139 -9.295 -9.305 1.00 36.47 151 ARG A N 1
ATOM 1151 C CA . ARG A 1 151 ? -18.916 -9.835 -9.905 1.00 36.47 151 ARG A CA 1
ATOM 1152 C C . ARG A 1 151 ? -19.154 -9.917 -11.414 1.00 36.47 151 ARG A C 1
ATOM 1154 O O . ARG A 1 151 ? -20.069 -10.648 -11.798 1.00 36.47 151 ARG A O 1
ATOM 1161 N N . PRO A 1 152 ? -18.410 -9.167 -12.249 1.00 35.47 152 PRO A N 1
ATOM 1162 C CA . PRO A 1 152 ? -18.680 -9.162 -13.673 1.00 35.47 152 PRO A CA 1
ATOM 1163 C C . PRO A 1 152 ? -18.601 -10.607 -14.160 1.00 35.47 152 PRO A C 1
ATOM 1165 O O . PRO A 1 152 ? -17.616 -11.312 -13.927 1.00 35.47 152 PRO A O 1
ATOM 1168 N N . THR A 1 153 ? -19.709 -11.075 -14.731 1.00 41.53 153 THR A N 1
ATOM 1169 C CA . THR A 1 153 ? -19.853 -12.424 -15.287 1.00 41.53 153 THR A CA 1
ATOM 1170 C C . THR A 1 153 ? -19.037 -12.575 -16.574 1.00 41.53 153 THR A C 1
ATOM 1172 O O . THR A 1 153 ? -18.789 -13.691 -17.024 1.00 41.53 153 THR A O 1
ATOM 1175 N N . SER A 1 154 ? -18.546 -11.458 -17.121 1.00 47.41 154 SER A N 1
ATOM 1176 C CA . SER A 1 154 ? -17.558 -11.356 -18.190 1.00 47.41 154 SER A CA 1
ATOM 1177 C C . SER A 1 154 ? -16.162 -11.016 -17.645 1.00 47.41 154 SER A C 1
ATOM 1179 O O . SER A 1 154 ? -16.008 -10.481 -16.543 1.00 47.41 154 SER A O 1
ATOM 1181 N N . LYS A 1 155 ? -15.104 -11.325 -18.416 1.00 46.19 155 LYS A N 1
ATOM 1182 C CA . LYS A 1 155 ? -13.752 -10.818 -18.118 1.00 46.19 155 LYS A CA 1
ATOM 1183 C C . LYS A 1 155 ? -13.857 -9.292 -17.960 1.00 46.19 155 LYS A C 1
ATOM 1185 O O . LYS A 1 155 ? -14.383 -8.663 -18.876 1.00 46.19 155 LYS A O 1
ATOM 1190 N N . PRO A 1 156 ? -13.400 -8.702 -16.838 1.00 51.44 156 PRO A N 1
ATOM 1191 C CA . PRO A 1 156 ? -13.424 -7.253 -16.693 1.00 51.44 156 PRO A CA 1
ATOM 1192 C C . PRO A 1 156 ? -12.669 -6.631 -17.866 1.00 51.44 156 PRO A C 1
ATOM 1194 O O . PRO A 1 156 ? -11.682 -7.207 -18.325 1.00 51.44 156 PRO A O 1
ATOM 1197 N N . ASP A 1 157 ? -13.137 -5.489 -18.360 1.00 62.41 157 ASP A N 1
ATOM 1198 C CA . ASP A 1 157 ? -12.438 -4.776 -19.421 1.00 62.41 157 ASP A CA 1
ATOM 1199 C C . ASP A 1 157 ? -11.138 -4.213 -18.823 1.00 62.41 157 ASP A C 1
ATOM 1201 O O . ASP A 1 157 ? -11.123 -3.191 -18.132 1.00 62.41 157 ASP A O 1
ATOM 1205 N N . LEU A 1 158 ? -10.062 -4.992 -18.936 1.00 69.94 158 LEU A N 1
ATOM 1206 C CA . LEU A 1 158 ? -8.786 -4.726 -18.284 1.00 69.94 158 LEU A CA 1
ATOM 1207 C C . LEU A 1 158 ? -8.025 -3.667 -19.067 1.00 69.94 158 LEU A C 1
ATOM 1209 O O . LEU A 1 158 ? -7.917 -3.736 -20.289 1.00 69.94 158 LEU A O 1
ATOM 1213 N N . TRP A 1 159 ? -7.460 -2.701 -18.349 1.00 74.50 159 TRP A N 1
ATOM 1214 C CA . TRP A 1 159 ? -6.524 -1.759 -18.939 1.00 74.50 159 TRP A CA 1
ATOM 1215 C C . TRP A 1 159 ? -5.115 -2.350 -18.962 1.00 74.50 159 TRP A C 1
ATOM 1217 O O . TRP A 1 159 ? -4.530 -2.489 -20.031 1.00 74.50 159 TRP A O 1
ATOM 1227 N N . PHE A 1 160 ? -4.588 -2.733 -17.797 1.00 84.06 160 PHE A N 1
ATOM 1228 C CA . PHE A 1 160 ? -3.371 -3.534 -17.667 1.00 84.06 160 PHE A CA 1
ATOM 1229 C C . PHE A 1 160 ? -3.261 -4.121 -16.250 1.00 84.06 160 PHE A C 1
ATOM 1231 O O . PHE A 1 160 ? -3.994 -3.730 -15.341 1.00 84.06 160 PHE A O 1
ATOM 1238 N N . GLY A 1 161 ? -2.349 -5.078 -16.066 1.00 89.88 161 GLY A N 1
ATOM 1239 C CA . GLY A 1 161 ? -2.065 -5.690 -14.768 1.00 89.88 161 GLY A CA 1
ATOM 1240 C C . GLY A 1 161 ? -0.657 -5.367 -14.271 1.00 89.88 161 GLY A C 1
ATOM 1241 O O . GLY A 1 161 ? 0.275 -5.287 -15.076 1.00 89.88 161 GLY A O 1
ATOM 1242 N N . ILE A 1 162 ? -0.517 -5.245 -12.951 1.00 94.94 162 ILE A N 1
ATOM 1243 C CA . ILE A 1 162 ? 0.752 -5.061 -12.237 1.00 94.94 162 ILE A CA 1
ATOM 1244 C C . ILE A 1 162 ? 0.956 -6.252 -11.301 1.00 94.94 162 ILE A C 1
ATOM 1246 O O . ILE A 1 162 ? 0.040 -6.624 -10.568 1.00 94.94 162 ILE A O 1
ATOM 1250 N N . ASP A 1 163 ? 2.146 -6.835 -11.333 1.00 95.62 163 ASP A N 1
ATOM 1251 C CA . ASP A 1 163 ? 2.616 -7.903 -10.450 1.00 95.62 163 ASP A CA 1
ATOM 1252 C C . ASP A 1 163 ? 3.804 -7.375 -9.627 1.00 95.62 163 ASP A C 1
ATOM 1254 O O . ASP A 1 163 ? 4.739 -6.824 -10.205 1.00 95.62 163 ASP A O 1
ATOM 1258 N N . LEU A 1 164 ? 3.756 -7.483 -8.299 1.00 96.56 164 LEU A N 1
ATOM 1259 C CA . LEU A 1 164 ? 4.822 -7.059 -7.391 1.00 96.56 164 LEU A CA 1
ATOM 1260 C C . LEU A 1 164 ? 5.483 -8.279 -6.752 1.00 96.56 164 LEU A C 1
ATOM 1262 O O . LEU A 1 164 ? 4.816 -9.072 -6.085 1.00 96.56 164 LEU A O 1
ATOM 1266 N N . ARG A 1 165 ? 6.806 -8.357 -6.920 1.00 94.88 165 ARG A N 1
ATOM 1267 C CA . ARG A 1 165 ? 7.693 -9.386 -6.377 1.00 94.88 165 ARG A CA 1
ATOM 1268 C C . ARG A 1 165 ? 8.740 -8.758 -5.477 1.00 94.88 165 ARG A C 1
ATOM 1270 O O . ARG A 1 165 ? 9.547 -7.967 -5.957 1.00 94.88 165 ARG A O 1
ATOM 1277 N N . ASN A 1 166 ? 8.766 -9.132 -4.207 1.00 93.25 166 ASN A N 1
ATOM 1278 C CA . ASN A 1 166 ? 9.856 -8.773 -3.303 1.00 93.25 166 ASN A CA 1
ATOM 1279 C C . ASN A 1 166 ? 10.698 -10.024 -3.037 1.00 93.25 166 ASN A C 1
ATOM 1281 O O . ASN A 1 166 ? 10.174 -11.029 -2.561 1.00 93.25 166 ASN A O 1
ATOM 1285 N N . LEU A 1 167 ? 11.972 -10.001 -3.435 1.00 90.56 167 LEU A N 1
ATOM 1286 C CA . LEU A 1 167 ? 12.813 -11.198 -3.513 1.00 90.56 167 LEU A CA 1
ATOM 1287 C C . LEU A 1 167 ? 13.695 -11.447 -2.284 1.00 90.56 167 LEU A C 1
ATOM 1289 O O . LEU A 1 167 ? 14.501 -12.378 -2.355 1.00 90.56 167 LEU A O 1
ATOM 1293 N N . ALA A 1 168 ? 13.552 -10.687 -1.192 1.00 85.25 168 ALA A N 1
ATOM 1294 C CA . ALA A 1 168 ? 14.293 -10.901 0.060 1.00 85.25 168 ALA A CA 1
ATOM 1295 C C . ALA A 1 168 ? 15.825 -10.872 -0.133 1.00 85.25 168 ALA A C 1
ATOM 1297 O O . ALA A 1 168 ? 16.538 -11.833 0.180 1.00 85.25 168 ALA A O 1
ATOM 1298 N N . GLY A 1 169 ? 16.330 -9.793 -0.726 1.00 66.00 169 GLY A N 1
ATOM 1299 C CA . GLY A 1 169 ? 17.637 -9.635 -1.376 1.00 66.00 169 GLY A CA 1
ATOM 1300 C C . GLY A 1 169 ? 18.887 -9.893 -0.538 1.00 66.00 169 GLY A C 1
ATOM 1301 O O . GLY A 1 169 ? 19.978 -9.886 -1.106 1.00 66.00 169 GLY A O 1
ATOM 1302 N N . PHE A 1 170 ? 18.757 -10.135 0.769 1.00 56.25 170 PHE A N 1
ATOM 1303 C CA . PHE A 1 170 ? 19.884 -10.282 1.698 1.00 56.25 170 PHE A CA 1
ATOM 1304 C C . PHE A 1 170 ? 19.883 -11.573 2.533 1.00 56.25 170 PHE A C 1
ATOM 1306 O O . PHE A 1 170 ? 20.856 -11.823 3.240 1.00 56.25 170 PHE A O 1
ATOM 1313 N N . ASN A 1 171 ? 18.844 -12.412 2.443 1.00 60.91 171 ASN A N 1
ATOM 1314 C CA . ASN A 1 171 ? 18.673 -13.561 3.338 1.00 60.91 171 ASN A CA 1
ATOM 1315 C C . ASN A 1 171 ? 18.720 -14.898 2.576 1.00 60.91 171 ASN A C 1
ATOM 1317 O O . ASN A 1 171 ? 17.712 -15.400 2.062 1.00 60.91 171 ASN A O 1
ATOM 1321 N N . ASP A 1 172 ? 19.909 -15.501 2.534 1.00 55.78 172 ASP A N 1
ATOM 1322 C CA . ASP A 1 172 ? 20.151 -16.841 1.987 1.00 55.78 172 ASP A CA 1
ATOM 1323 C C . ASP A 1 172 ? 19.879 -17.913 3.065 1.00 55.78 172 ASP A C 1
ATOM 1325 O O . ASP A 1 172 ? 20.785 -18.565 3.577 1.00 55.78 172 ASP A O 1
ATOM 1329 N N . HIS A 1 173 ? 18.611 -18.107 3.446 1.00 54.31 173 HIS A N 1
ATOM 1330 C CA . HIS A 1 173 ? 18.206 -19.118 4.440 1.00 54.31 173 HIS A CA 1
ATOM 1331 C C . HIS A 1 173 ? 17.800 -20.474 3.828 1.00 54.31 173 HIS A C 1
ATOM 1333 O O . HIS A 1 173 ? 16.767 -21.046 4.167 1.00 54.31 173 HIS A O 1
ATOM 1339 N N . GLY A 1 174 ? 18.646 -21.038 2.961 1.00 47.31 174 GLY A N 1
ATOM 1340 C CA . GLY A 1 174 ? 18.637 -22.491 2.726 1.00 47.31 174 GLY A CA 1
ATOM 1341 C C . GLY A 1 174 ? 17.641 -23.051 1.700 1.00 47.31 174 GLY A C 1
ATOM 1342 O O . GLY A 1 174 ? 17.435 -24.262 1.679 1.00 47.31 174 GLY A O 1
ATOM 1343 N N . ILE A 1 175 ? 17.080 -22.235 0.797 1.00 51.59 175 ILE A N 1
ATOM 1344 C CA . ILE A 1 175 ? 16.793 -22.748 -0.557 1.00 51.59 175 ILE A CA 1
ATOM 1345 C C . ILE A 1 175 ? 18.058 -22.513 -1.360 1.00 51.59 175 ILE A C 1
ATOM 1347 O O . ILE A 1 175 ? 18.401 -21.370 -1.660 1.00 51.59 175 ILE A O 1
ATOM 1351 N N . ASP A 1 176 ? 18.774 -23.593 -1.639 1.00 50.91 176 ASP A N 1
ATOM 1352 C CA . ASP A 1 176 ? 20.106 -23.509 -2.203 1.00 50.91 176 ASP A CA 1
ATOM 1353 C C . ASP A 1 176 ? 20.092 -22.836 -3.585 1.00 50.91 176 ASP A C 1
ATOM 1355 O O . ASP A 1 176 ? 19.450 -23.282 -4.542 1.00 50.91 176 ASP A O 1
ATOM 1359 N N . THR A 1 177 ? 20.851 -21.744 -3.646 1.00 70.06 177 THR A N 1
ATOM 1360 C CA . THR A 1 177 ? 21.140 -20.859 -4.771 1.00 70.06 177 THR A CA 1
ATOM 1361 C C . THR A 1 177 ? 19.966 -19.995 -5.252 1.00 70.06 177 THR A C 1
ATOM 1363 O O . THR A 1 177 ? 18.937 -20.469 -5.723 1.00 70.06 177 THR A O 1
ATOM 1366 N N . TRP A 1 178 ? 20.155 -18.676 -5.272 1.00 80.56 178 TRP A N 1
ATOM 1367 C CA . TRP A 1 178 ? 19.330 -17.702 -6.009 1.00 80.56 178 TRP A CA 1
ATOM 1368 C C . TRP A 1 178 ? 18.811 -18.184 -7.371 1.00 80.56 178 TRP A C 1
ATOM 1370 O O . TRP A 1 178 ? 17.737 -17.777 -7.797 1.00 80.56 178 TRP A O 1
ATOM 1380 N N . HIS A 1 179 ? 19.546 -19.069 -8.044 1.00 83.31 179 HIS A N 1
ATOM 1381 C CA . HIS A 1 179 ? 19.098 -19.741 -9.253 1.00 83.31 179 HIS A CA 1
ATOM 1382 C C . HIS A 1 179 ? 17.734 -20.429 -9.085 1.00 83.31 179 HIS A C 1
ATOM 1384 O O . HIS A 1 179 ? 16.844 -20.188 -9.894 1.00 83.31 179 HIS A O 1
ATOM 1390 N N . ALA A 1 180 ? 17.538 -21.253 -8.051 1.00 83.19 180 ALA A N 1
ATOM 1391 C CA . ALA A 1 180 ? 16.283 -21.970 -7.827 1.00 83.19 180 ALA A CA 1
ATOM 1392 C C . ALA A 1 180 ? 15.124 -21.008 -7.528 1.00 83.19 180 ALA A C 1
ATOM 1394 O O . ALA A 1 180 ? 14.039 -21.154 -8.100 1.00 83.19 180 ALA A O 1
ATOM 1395 N N . ARG A 1 181 ? 15.374 -19.984 -6.696 1.00 85.75 181 ARG A N 1
ATOM 1396 C CA . ARG A 1 181 ? 14.412 -18.905 -6.414 1.00 85.75 181 ARG A CA 1
ATOM 1397 C C . ARG A 1 181 ? 14.006 -18.208 -7.709 1.00 85.75 181 ARG A C 1
ATOM 1399 O O . ARG A 1 181 ? 12.829 -18.187 -8.041 1.00 85.75 181 ARG A O 1
ATOM 1406 N N . ILE A 1 182 ? 14.980 -17.741 -8.491 1.00 89.75 182 ILE A N 1
ATOM 1407 C CA . ILE A 1 182 ? 14.746 -17.073 -9.775 1.00 89.75 182 ILE A CA 1
ATOM 1408 C C . ILE A 1 182 ? 13.982 -17.992 -10.732 1.00 89.75 182 ILE A C 1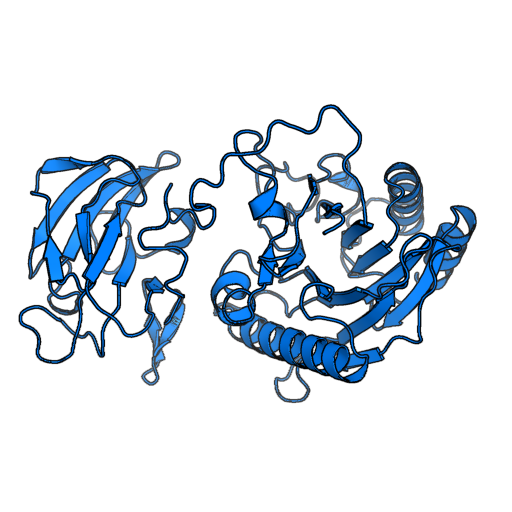
ATOM 1410 O O . ILE A 1 182 ? 12.991 -17.563 -11.307 1.00 89.75 182 ILE A O 1
ATOM 1414 N N . VAL A 1 183 ? 14.377 -19.257 -10.894 1.00 89.44 183 VAL A N 1
ATOM 1415 C CA . VAL A 1 183 ? 13.678 -20.213 -11.771 1.00 89.44 183 VAL A CA 1
ATOM 1416 C C . VAL A 1 183 ? 12.203 -20.337 -11.389 1.00 89.44 183 VAL A C 1
ATOM 1418 O O . VAL A 1 183 ? 11.339 -20.191 -12.258 1.00 89.44 183 VAL A O 1
ATOM 1421 N N . LYS A 1 184 ? 11.908 -20.558 -10.102 1.00 89.50 184 LYS A N 1
ATOM 1422 C CA . LYS A 1 184 ? 10.530 -20.666 -9.610 1.00 89.50 184 LYS A CA 1
ATOM 1423 C C . LYS A 1 184 ? 9.765 -19.350 -9.777 1.00 89.50 184 LYS A C 1
ATOM 1425 O O . LYS A 1 184 ? 8.654 -19.371 -10.299 1.00 89.50 184 LYS A O 1
ATOM 1430 N N . THR A 1 185 ? 10.364 -18.211 -9.422 1.00 91.25 185 THR A N 1
ATOM 1431 C CA . THR A 1 185 ? 9.768 -16.878 -9.599 1.00 91.25 185 THR A CA 1
ATOM 1432 C C . THR A 1 185 ? 9.431 -16.605 -11.064 1.00 91.25 185 THR A C 1
ATOM 1434 O O . THR A 1 185 ? 8.334 -16.149 -11.361 1.00 91.25 185 THR A O 1
ATOM 1437 N N . ILE A 1 186 ? 10.324 -16.922 -12.005 1.00 93.81 186 ILE A N 1
ATOM 1438 C CA . ILE A 1 186 ? 10.091 -16.714 -13.442 1.00 93.81 186 ILE A CA 1
ATOM 1439 C C . ILE A 1 186 ? 8.964 -17.620 -13.956 1.00 93.81 186 ILE A C 1
ATOM 1441 O O . ILE A 1 186 ? 8.091 -17.157 -14.692 1.00 93.81 186 ILE A O 1
ATOM 1445 N N . ALA A 1 187 ? 8.950 -18.899 -13.570 1.00 90.19 187 ALA A N 1
ATOM 1446 C CA . ALA A 1 187 ? 7.869 -19.820 -13.933 1.00 90.19 187 ALA A CA 1
ATOM 1447 C C . ALA A 1 187 ? 6.511 -19.338 -13.395 1.00 90.19 187 ALA A C 1
ATOM 1449 O O . ALA A 1 187 ? 5.481 -19.414 -14.073 1.00 90.19 187 ALA A O 1
ATOM 1450 N N . ASP A 1 188 ? 6.527 -18.780 -12.190 1.00 89.69 188 ASP A N 1
ATOM 1451 C CA . ASP A 1 188 ? 5.355 -18.226 -11.548 1.00 89.69 188 ASP A CA 1
ATOM 1452 C C . ASP A 1 188 ? 4.865 -16.931 -12.225 1.00 89.69 188 ASP A C 1
ATOM 1454 O O . ASP A 1 188 ? 3.680 -16.815 -12.542 1.00 89.69 188 ASP A O 1
ATOM 1458 N N . ILE A 1 189 ? 5.769 -16.001 -12.551 1.00 92.81 189 ILE A N 1
ATOM 1459 C CA . ILE A 1 189 ? 5.473 -14.790 -13.336 1.00 92.81 189 ILE A CA 1
ATOM 1460 C C . ILE A 1 189 ? 4.851 -15.158 -14.686 1.00 92.81 189 ILE A C 1
ATOM 1462 O O . ILE A 1 189 ? 3.839 -14.574 -15.072 1.00 92.81 189 ILE A O 1
ATOM 1466 N N . LYS A 1 190 ? 5.402 -16.162 -15.385 1.00 90.75 190 LYS A N 1
ATOM 1467 C CA . LYS A 1 190 ? 4.845 -16.661 -16.654 1.00 90.75 190 LYS A CA 1
ATOM 1468 C C . LYS A 1 190 ? 3.388 -17.106 -16.498 1.00 90.75 190 LYS A C 1
ATOM 1470 O O . LYS A 1 190 ? 2.581 -16.872 -17.392 1.00 90.75 190 LYS A O 1
ATOM 1475 N N . THR A 1 191 ? 3.056 -17.727 -15.368 1.00 87.44 191 THR A N 1
ATOM 1476 C CA . THR A 1 191 ? 1.693 -18.187 -15.063 1.00 87.44 191 THR A CA 1
ATOM 1477 C C . THR A 1 191 ? 0.752 -17.019 -14.748 1.00 87.44 191 THR A C 1
ATOM 1479 O O . THR A 1 191 ? -0.419 -17.055 -15.121 1.00 87.44 191 THR A O 1
ATOM 1482 N N . VAL A 1 192 ? 1.245 -15.968 -14.083 1.00 87.00 192 VAL A N 1
ATOM 1483 C CA . VAL A 1 192 ? 0.459 -14.761 -13.767 1.00 87.00 192 VAL A CA 1
ATOM 1484 C C . VAL A 1 192 ? 0.201 -13.898 -15.004 1.00 87.00 192 VAL A C 1
ATOM 1486 O O . VAL A 1 192 ? -0.911 -13.388 -15.168 1.00 87.00 192 VAL A O 1
ATOM 1489 N N . GLY A 1 193 ? 1.222 -13.710 -15.844 1.00 88.00 193 GLY A N 1
ATOM 1490 C CA . GLY A 1 193 ? 1.120 -13.077 -17.159 1.00 88.00 193 GLY A CA 1
ATOM 1491 C C . GLY A 1 193 ? 0.693 -11.605 -17.151 1.00 88.00 193 GLY A C 1
ATOM 1492 O O . GLY A 1 193 ? -0.061 -11.188 -18.028 1.00 88.00 193 GLY A O 1
ATOM 1493 N N . ARG A 1 194 ? 1.105 -10.801 -16.157 1.00 90.81 194 ARG A N 1
ATOM 1494 C CA . ARG A 1 194 ? 0.741 -9.367 -16.101 1.00 90.81 194 ARG A CA 1
ATOM 1495 C C . ARG A 1 194 ? 1.619 -8.508 -16.992 1.00 90.81 194 ARG A C 1
ATOM 1497 O O . ARG A 1 194 ? 2.778 -8.828 -17.219 1.00 90.81 194 ARG A O 1
ATOM 1504 N N . ALA A 1 195 ? 1.057 -7.402 -17.476 1.00 91.25 195 ALA A N 1
ATOM 1505 C CA . ALA A 1 195 ? 1.732 -6.488 -18.391 1.00 91.25 195 ALA A CA 1
ATOM 1506 C C . ALA A 1 195 ? 3.011 -5.888 -17.794 1.00 91.25 195 ALA A C 1
ATOM 1508 O O . ALA A 1 195 ? 3.989 -5.711 -18.518 1.00 91.25 195 ALA A O 1
ATOM 1509 N N . VAL A 1 196 ? 2.995 -5.606 -16.487 1.00 95.50 196 VAL A N 1
ATOM 1510 C CA . VAL A 1 196 ? 4.119 -5.040 -15.740 1.00 95.50 196 VAL A CA 1
ATOM 1511 C C . VAL A 1 196 ? 4.435 -5.924 -14.540 1.00 95.50 196 VAL A C 1
ATOM 1513 O O . VAL A 1 196 ? 3.532 -6.315 -13.802 1.00 95.50 196 VAL A O 1
ATOM 1516 N N . VAL A 1 197 ? 5.719 -6.199 -14.332 1.00 97.94 197 VAL A N 1
ATOM 1517 C CA . VAL A 1 197 ? 6.255 -6.874 -13.151 1.00 97.94 197 VAL A CA 1
ATOM 1518 C C . VAL A 1 197 ? 7.250 -5.937 -12.478 1.00 97.94 197 VAL A C 1
ATOM 1520 O O . VAL A 1 197 ? 8.290 -5.607 -13.051 1.00 97.94 197 VAL A O 1
ATOM 1523 N N . ALA A 1 198 ? 6.918 -5.493 -11.274 1.00 98.31 198 ALA A N 1
ATOM 1524 C CA . ALA A 1 198 ? 7.794 -4.740 -10.398 1.00 98.31 198 ALA A CA 1
ATOM 1525 C C . ALA A 1 198 ? 8.529 -5.707 -9.472 1.00 98.31 198 ALA A C 1
ATOM 1527 O O . ALA A 1 198 ? 7.909 -6.518 -8.788 1.00 98.31 198 ALA A O 1
ATOM 1528 N N . VAL A 1 199 ? 9.853 -5.623 -9.467 1.00 97.38 199 VAL A N 1
ATOM 1529 C CA . VAL A 1 199 ? 10.725 -6.466 -8.654 1.00 97.38 199 VAL A CA 1
ATOM 1530 C C . VAL A 1 199 ? 11.469 -5.580 -7.667 1.00 97.38 199 VAL A C 1
ATOM 1532 O O . VAL A 1 199 ? 12.069 -4.581 -8.067 1.00 97.38 199 VAL A O 1
ATOM 1535 N N . ILE A 1 200 ? 11.417 -5.953 -6.394 1.00 95.25 200 ILE A N 1
ATOM 1536 C CA . ILE A 1 200 ? 12.112 -5.323 -5.276 1.00 95.25 200 ILE A CA 1
ATOM 1537 C C . ILE A 1 200 ? 13.122 -6.330 -4.712 1.00 95.25 200 ILE A C 1
ATOM 1539 O O . ILE A 1 200 ? 12.903 -7.541 -4.753 1.00 95.25 200 ILE A O 1
ATOM 1543 N N . GLU A 1 201 ? 14.245 -5.808 -4.226 1.00 91.69 201 GLU A N 1
ATOM 1544 C CA . GLU A 1 201 ? 15.358 -6.563 -3.651 1.00 91.69 201 GLU A CA 1
ATOM 1545 C C . GLU A 1 201 ? 15.991 -7.611 -4.586 1.00 91.69 201 GLU A C 1
ATOM 1547 O O . GLU A 1 201 ? 16.504 -8.632 -4.138 1.00 91.69 201 GLU A O 1
ATOM 1552 N N . LEU A 1 202 ? 16.008 -7.365 -5.901 1.00 92.44 202 LEU A N 1
ATOM 1553 C CA . LEU A 1 202 ? 16.803 -8.179 -6.829 1.00 92.44 202 LEU A CA 1
ATOM 1554 C C . LEU A 1 202 ? 18.300 -7.837 -6.680 1.00 92.44 202 LEU A C 1
ATOM 1556 O O . LEU A 1 202 ? 18.687 -6.716 -7.014 1.00 92.44 202 LEU A O 1
ATOM 1560 N N . PRO A 1 203 ? 19.180 -8.755 -6.240 1.00 89.31 203 PRO A N 1
ATOM 1561 C CA . PRO A 1 203 ? 20.585 -8.416 -6.035 1.00 89.31 203 PRO A CA 1
ATOM 1562 C C . PRO A 1 203 ? 21.272 -8.050 -7.353 1.00 89.31 203 PRO A C 1
ATOM 1564 O O . PRO A 1 203 ? 21.066 -8.719 -8.369 1.00 89.31 203 PRO A O 1
ATOM 1567 N N . ASN A 1 204 ? 22.149 -7.040 -7.332 1.00 87.88 204 ASN A N 1
ATOM 1568 C CA . ASN A 1 204 ? 22.818 -6.519 -8.535 1.00 87.88 204 ASN A CA 1
ATOM 1569 C C . ASN A 1 204 ? 23.501 -7.626 -9.362 1.00 87.88 204 ASN A C 1
ATOM 1571 O O . ASN A 1 204 ? 23.319 -7.692 -10.575 1.00 87.88 204 ASN A O 1
ATOM 1575 N N . GLY A 1 205 ? 24.205 -8.556 -8.705 1.00 89.31 205 GLY A N 1
ATOM 1576 C CA . GLY A 1 205 ? 24.879 -9.684 -9.365 1.00 89.31 205 GLY A CA 1
ATOM 1577 C C . GLY A 1 205 ? 23.947 -10.744 -9.973 1.00 89.31 205 GLY A C 1
ATOM 1578 O O . GLY A 1 205 ? 24.425 -11.708 -10.564 1.00 89.31 205 GLY A O 1
ATOM 1579 N N . LYS A 1 206 ? 22.624 -10.609 -9.816 1.00 91.81 206 LYS A N 1
ATOM 1580 C CA . LYS A 1 206 ? 21.604 -11.530 -10.350 1.00 91.81 206 LYS A CA 1
ATOM 1581 C C . LYS A 1 206 ? 20.726 -10.895 -11.427 1.00 91.81 206 LYS A C 1
ATOM 1583 O O . LYS A 1 206 ? 19.954 -11.602 -12.074 1.00 91.81 206 LYS A O 1
ATOM 1588 N N . VAL A 1 207 ? 20.852 -9.585 -11.647 1.00 94.12 207 VAL A N 1
ATOM 1589 C CA . VAL A 1 207 ? 19.997 -8.829 -12.568 1.00 94.12 207 VAL A CA 1
ATOM 1590 C C . VAL A 1 207 ? 20.062 -9.392 -13.989 1.00 94.12 207 VAL A C 1
ATOM 1592 O O . VAL A 1 207 ? 19.019 -9.564 -14.615 1.00 94.12 207 VAL A O 1
ATOM 1595 N N . ASP A 1 208 ? 21.247 -9.726 -14.500 1.00 96.00 208 ASP A N 1
ATOM 1596 C CA . ASP A 1 208 ? 21.387 -10.170 -15.892 1.00 96.00 208 ASP A CA 1
ATOM 1597 C C . ASP A 1 208 ? 20.834 -11.581 -16.143 1.00 96.00 208 ASP A C 1
ATOM 1599 O O . ASP A 1 208 ? 20.178 -11.802 -17.165 1.00 96.00 208 ASP A O 1
ATOM 1603 N N . ASP A 1 209 ? 20.985 -12.510 -15.191 1.00 94.94 209 ASP A N 1
ATOM 1604 C CA . ASP A 1 209 ? 20.318 -13.820 -15.265 1.00 94.94 209 ASP A CA 1
ATOM 1605 C C . ASP A 1 209 ? 18.791 -13.657 -15.227 1.00 94.94 209 ASP A C 1
ATOM 1607 O O . ASP A 1 209 ? 18.071 -14.232 -16.050 1.00 94.94 209 ASP A O 1
ATOM 1611 N N . PHE A 1 210 ? 18.286 -12.792 -14.341 1.00 96.56 210 PHE A N 1
ATOM 1612 C CA . PHE A 1 210 ? 16.857 -12.498 -14.255 1.00 96.56 210 PHE A CA 1
ATOM 1613 C C . PHE A 1 210 ? 16.324 -11.895 -15.564 1.00 96.56 210 PHE A C 1
ATOM 1615 O O . PHE A 1 210 ? 15.319 -12.369 -16.097 1.00 96.56 210 PHE A O 1
ATOM 1622 N N . LYS A 1 211 ? 17.023 -10.906 -16.146 1.00 98.19 211 LYS A N 1
ATOM 1623 C CA . LYS A 1 211 ? 16.686 -10.312 -17.454 1.00 98.19 211 LYS A CA 1
ATOM 1624 C C . LYS A 1 211 ? 16.633 -11.366 -18.555 1.00 98.19 211 LYS A C 1
ATOM 1626 O O . LYS A 1 211 ? 15.667 -11.399 -19.321 1.00 98.19 211 LYS A O 1
ATOM 1631 N N . LYS A 1 212 ? 17.650 -12.230 -18.637 1.00 97.94 212 LYS A N 1
ATOM 1632 C CA . LYS A 1 212 ? 17.727 -13.300 -19.642 1.00 97.94 212 LYS A CA 1
ATOM 1633 C C . LYS A 1 212 ? 16.509 -14.221 -19.554 1.00 97.94 212 LYS A C 1
ATOM 1635 O O . LYS A 1 212 ? 15.869 -14.502 -20.568 1.00 97.94 212 LYS A O 1
ATOM 1640 N N . ARG A 1 213 ? 16.142 -14.636 -18.341 1.00 97.69 213 ARG A N 1
ATOM 1641 C CA . ARG A 1 213 ? 15.003 -15.531 -18.090 1.00 97.69 213 ARG A CA 1
ATOM 1642 C C . ARG A 1 213 ? 13.651 -14.863 -18.326 1.00 97.69 213 ARG A C 1
ATOM 1644 O O . ARG A 1 213 ? 12.788 -15.468 -18.955 1.00 97.69 213 ARG A O 1
ATOM 1651 N N . MET A 1 214 ? 13.487 -13.606 -17.915 1.00 98.31 214 MET A N 1
ATOM 1652 C CA . MET A 1 214 ? 12.302 -12.798 -18.234 1.00 98.31 214 MET A CA 1
ATOM 1653 C C . MET A 1 214 ? 12.120 -12.646 -19.751 1.00 98.31 214 MET A C 1
ATOM 1655 O O . MET A 1 214 ? 11.011 -12.793 -20.268 1.00 98.31 214 MET A O 1
ATOM 1659 N N . SER A 1 215 ? 13.209 -12.431 -20.496 1.00 98.00 215 SER A N 1
ATOM 1660 C CA . SER A 1 215 ? 13.166 -12.364 -21.963 1.00 98.00 215 SER A CA 1
ATOM 1661 C C . SER A 1 215 ? 12.683 -13.659 -22.609 1.00 98.00 215 SER A C 1
ATOM 1663 O O . SER A 1 215 ? 11.892 -13.605 -23.558 1.00 98.00 215 SER A O 1
ATOM 1665 N N . ALA A 1 216 ? 13.086 -14.810 -22.063 1.00 97.31 216 ALA A N 1
ATOM 1666 C CA . ALA A 1 216 ? 12.649 -16.124 -22.531 1.00 97.31 216 ALA A CA 1
ATOM 1667 C C . ALA A 1 216 ? 11.139 -16.368 -22.340 1.00 97.31 216 ALA A C 1
ATOM 1669 O O . ALA A 1 216 ? 10.554 -17.154 -23.079 1.00 97.31 216 ALA A O 1
ATOM 1670 N N . ILE A 1 217 ? 10.493 -15.672 -21.396 1.00 95.69 217 ILE A N 1
ATOM 1671 C CA . ILE A 1 217 ? 9.043 -15.757 -21.158 1.00 95.69 217 ILE A CA 1
ATOM 1672 C C . ILE A 1 217 ? 8.258 -14.550 -21.704 1.00 95.69 217 ILE A C 1
ATOM 1674 O O . ILE A 1 217 ? 7.099 -14.361 -21.350 1.00 95.69 217 ILE A O 1
ATOM 1678 N N . GLY A 1 218 ? 8.862 -13.742 -22.583 1.00 95.62 218 GLY A N 1
ATOM 1679 C CA . GLY A 1 218 ? 8.154 -12.684 -23.318 1.00 95.62 218 GLY A CA 1
ATOM 1680 C C . GLY A 1 218 ? 8.191 -11.290 -22.687 1.00 95.62 218 GLY A C 1
ATOM 1681 O O . GLY A 1 218 ? 7.450 -10.412 -23.131 1.00 95.62 218 GLY A O 1
ATOM 1682 N N . TYR A 1 219 ? 9.067 -11.051 -21.710 1.00 97.81 219 TYR A N 1
ATOM 1683 C CA . TYR A 1 219 ? 9.249 -9.743 -21.075 1.00 97.81 219 TYR A CA 1
ATOM 1684 C C . TYR A 1 219 ? 10.524 -9.035 -21.554 1.00 97.81 219 TYR A C 1
ATOM 1686 O O . TYR A 1 219 ? 11.444 -9.647 -22.085 1.00 97.81 219 TYR A O 1
ATOM 1694 N N . LYS A 1 220 ? 10.601 -7.723 -21.367 1.00 96.38 220 LYS A N 1
ATOM 1695 C CA . LYS A 1 220 ? 11.808 -6.907 -21.521 1.00 96.38 220 LYS A CA 1
ATOM 1696 C C . LYS A 1 220 ? 12.038 -6.105 -20.248 1.00 96.38 220 LYS A C 1
ATOM 1698 O O . LYS A 1 220 ? 11.091 -5.783 -19.530 1.00 96.38 220 LYS A O 1
ATOM 1703 N N . HIS A 1 221 ? 13.296 -5.799 -19.957 1.00 97.62 221 HIS A N 1
ATOM 1704 C CA . HIS A 1 221 ? 13.657 -4.945 -18.829 1.00 97.62 221 HIS A CA 1
ATOM 1705 C C . HIS A 1 221 ? 13.389 -3.487 -19.203 1.00 97.62 221 HIS A C 1
ATOM 1707 O O . HIS A 1 221 ? 13.943 -2.995 -20.180 1.00 97.62 221 HIS A O 1
ATOM 1713 N N . ALA A 1 222 ? 12.510 -2.821 -18.457 1.00 95.75 222 ALA A N 1
ATOM 1714 C CA . ALA A 1 222 ? 12.178 -1.412 -18.665 1.00 95.75 222 ALA A CA 1
ATOM 1715 C C . ALA A 1 222 ? 13.188 -0.463 -17.996 1.00 95.75 222 ALA A C 1
ATOM 1717 O O . ALA A 1 222 ? 13.224 0.721 -18.311 1.00 95.75 222 ALA A O 1
ATOM 1718 N N . GLY A 1 223 ? 13.998 -0.983 -17.073 1.00 96.00 223 GLY A N 1
ATOM 1719 C CA . GLY A 1 223 ? 14.974 -0.228 -16.297 1.00 96.00 223 GLY A CA 1
ATOM 1720 C C . GLY A 1 223 ? 14.863 -0.531 -14.804 1.00 96.00 223 GLY A C 1
ATOM 1721 O O . GLY A 1 223 ? 14.053 -1.355 -14.363 1.00 96.00 223 GLY A O 1
ATOM 1722 N N . GLY A 1 224 ? 15.764 0.050 -14.025 1.00 94.56 224 GLY A N 1
ATOM 1723 C CA . GLY A 1 224 ? 15.834 -0.182 -12.590 1.00 94.56 224 GLY A CA 1
ATOM 1724 C C . GLY A 1 224 ? 17.183 0.190 -12.006 1.00 94.56 224 GLY A C 1
ATOM 1725 O O . GLY A 1 224 ? 18.154 0.347 -12.744 1.00 94.56 224 GLY A O 1
ATOM 1726 N N . ASN A 1 225 ? 17.237 0.310 -10.685 1.00 91.62 225 ASN A N 1
ATOM 1727 C CA . ASN A 1 225 ? 18.474 0.539 -9.953 1.00 91.62 225 ASN A CA 1
ATOM 1728 C C . ASN A 1 225 ? 18.386 -0.041 -8.537 1.00 91.62 225 ASN A C 1
ATOM 1730 O O . ASN A 1 225 ? 17.311 -0.064 -7.939 1.00 91.62 225 ASN A O 1
ATOM 1734 N N . MET A 1 226 ? 19.526 -0.494 -8.008 1.00 87.50 226 MET A N 1
ATOM 1735 C CA . MET A 1 226 ? 19.699 -0.993 -6.634 1.00 87.50 226 MET A CA 1
ATOM 1736 C C . MET A 1 226 ? 18.576 -1.944 -6.184 1.00 87.50 226 MET A C 1
ATOM 1738 O O . MET A 1 226 ? 17.949 -1.744 -5.145 1.00 87.50 226 MET A O 1
ATOM 1742 N N . GLY A 1 227 ? 18.260 -2.944 -7.005 1.00 90.88 227 GLY A N 1
ATOM 1743 C CA . GLY A 1 227 ? 17.250 -3.957 -6.699 1.00 90.88 227 GLY A CA 1
ATOM 1744 C C . GLY A 1 227 ? 15.794 -3.558 -6.925 1.00 90.88 227 GLY A C 1
ATOM 1745 O O . GLY A 1 227 ? 14.924 -4.393 -6.707 1.00 90.88 227 GLY A O 1
ATOM 1746 N N . ARG A 1 228 ? 15.506 -2.350 -7.428 1.00 94.31 228 ARG A N 1
ATOM 1747 C CA . ARG A 1 228 ? 14.165 -1.936 -7.877 1.00 94.31 228 ARG A CA 1
ATOM 1748 C C . ARG A 1 228 ? 14.116 -1.958 -9.394 1.00 94.31 228 ARG A C 1
ATOM 1750 O O . ARG A 1 228 ? 14.722 -1.103 -10.038 1.00 94.31 228 ARG A O 1
ATOM 1757 N N . HIS A 1 229 ? 13.416 -2.925 -9.972 1.00 97.06 229 HIS A N 1
ATOM 1758 C CA . HIS A 1 229 ? 13.385 -3.135 -11.418 1.00 97.06 229 HIS A CA 1
ATOM 1759 C C . HIS A 1 229 ? 11.955 -3.264 -11.929 1.00 97.06 229 HIS A C 1
ATOM 1761 O O . HIS A 1 229 ? 11.108 -3.869 -11.278 1.00 97.06 229 HIS A O 1
ATOM 1767 N N . LEU A 1 230 ? 11.700 -2.737 -13.127 1.00 97.94 230 LEU A N 1
ATOM 1768 C CA . LEU A 1 230 ? 10.472 -3.013 -13.867 1.00 97.94 230 LEU A CA 1
ATOM 1769 C C . LEU A 1 230 ? 10.774 -3.906 -15.066 1.00 97.94 230 LEU A C 1
ATOM 1771 O O . LEU A 1 230 ? 11.709 -3.668 -15.835 1.00 97.94 230 LEU A O 1
ATOM 1775 N N . PHE A 1 231 ? 9.927 -4.905 -15.259 1.00 97.94 231 PHE A N 1
ATOM 1776 C CA . PHE A 1 231 ? 9.862 -5.714 -16.464 1.00 97.94 231 PHE A CA 1
ATOM 1777 C C . PHE A 1 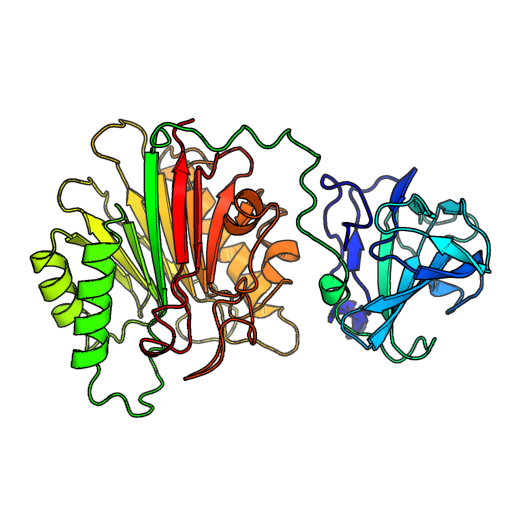231 ? 8.484 -5.556 -17.086 1.00 97.94 231 PHE A C 1
ATOM 1779 O O . PHE A 1 231 ? 7.479 -5.498 -16.382 1.00 97.94 231 PHE A O 1
ATOM 1786 N N . VAL A 1 232 ? 8.427 -5.492 -18.409 1.00 95.50 232 VAL A N 1
ATOM 1787 C CA . VAL A 1 232 ? 7.173 -5.312 -19.149 1.00 95.50 232 VAL A CA 1
ATOM 1788 C C . VAL A 1 232 ? 7.080 -6.327 -20.270 1.00 95.50 232 VAL A C 1
ATOM 1790 O O . VAL A 1 232 ? 8.110 -6.744 -20.798 1.00 95.50 232 VAL A O 1
ATOM 1793 N N . LEU A 1 233 ? 5.876 -6.744 -20.652 1.00 92.81 233 LEU A N 1
ATOM 1794 C CA . LEU A 1 233 ? 5.712 -7.607 -21.824 1.00 92.81 233 LEU A CA 1
ATOM 1795 C C . LEU A 1 233 ? 6.322 -6.937 -23.069 1.00 92.81 233 LEU A C 1
ATOM 1797 O O . LEU A 1 233 ? 6.238 -5.722 -23.239 1.00 92.81 233 LEU A O 1
ATOM 1801 N N . LYS A 1 234 ? 6.951 -7.716 -23.958 1.00 92.50 234 LYS A N 1
ATOM 1802 C CA . LYS A 1 234 ? 7.719 -7.180 -25.103 1.00 92.50 234 LYS A CA 1
ATOM 1803 C C . LYS A 1 234 ? 6.901 -6.247 -26.006 1.00 92.50 234 LYS A C 1
ATOM 1805 O O . LYS A 1 234 ? 7.449 -5.249 -26.476 1.00 92.50 234 LYS A O 1
ATOM 1810 N N . HIS A 1 235 ? 5.613 -6.547 -26.183 1.00 87.38 235 HIS A N 1
ATOM 1811 C CA . HIS A 1 235 ? 4.667 -5.772 -26.994 1.00 87.38 235 HIS A CA 1
ATOM 1812 C C . HIS A 1 235 ? 4.165 -4.485 -26.314 1.00 87.38 235 HIS A C 1
ATOM 1814 O O . HIS A 1 235 ? 3.592 -3.631 -26.985 1.00 87.38 235 HIS A O 1
ATOM 1820 N N . VAL A 1 236 ? 4.388 -4.316 -25.006 1.00 89.19 236 VAL A N 1
ATOM 1821 C CA . VAL A 1 236 ? 4.042 -3.088 -24.278 1.00 89.19 236 VAL A CA 1
ATOM 1822 C C . VAL A 1 236 ? 5.136 -2.053 -24.521 1.00 89.19 236 VAL A C 1
ATOM 1824 O O . VAL A 1 236 ? 6.321 -2.320 -24.294 1.00 89.19 236 VAL A O 1
ATOM 1827 N N . ALA A 1 237 ? 4.768 -0.871 -25.010 1.00 90.12 237 ALA A N 1
ATOM 1828 C CA . ALA A 1 237 ? 5.721 0.213 -25.213 1.00 90.12 237 ALA A CA 1
ATOM 1829 C C . ALA A 1 237 ? 6.095 0.857 -23.867 1.00 90.12 237 ALA A C 1
ATOM 1831 O O . ALA A 1 237 ? 5.285 0.922 -22.941 1.00 90.12 237 ALA A O 1
ATOM 1832 N N . VAL A 1 238 ? 7.350 1.285 -23.741 1.00 93.12 238 VAL A N 1
ATOM 1833 C CA . VAL A 1 238 ? 7.884 1.901 -22.523 1.00 93.12 238 VAL A CA 1
ATOM 1834 C C . VAL A 1 238 ? 8.838 3.022 -22.909 1.00 93.12 238 VAL A C 1
ATOM 1836 O O . VAL A 1 238 ? 9.732 2.808 -23.728 1.00 93.12 238 VAL A O 1
ATOM 1839 N N . ASP A 1 239 ? 8.622 4.207 -22.345 1.00 91.88 239 ASP A N 1
ATOM 1840 C CA . ASP A 1 239 ? 9.527 5.342 -22.524 1.00 91.88 239 ASP A CA 1
ATOM 1841 C C . ASP A 1 239 ? 10.733 5.180 -21.572 1.00 91.88 239 ASP A C 1
ATOM 1843 O O . ASP A 1 239 ? 10.683 4.411 -20.608 1.00 91.88 239 ASP A O 1
ATOM 1847 N N . ALA A 1 240 ? 11.825 5.914 -21.812 1.00 84.19 240 ALA A N 1
ATOM 1848 C CA . ALA A 1 240 ? 12.997 5.873 -20.936 1.00 84.19 240 ALA A CA 1
ATOM 1849 C C . ALA A 1 240 ? 12.628 6.240 -19.483 1.00 84.19 240 ALA A C 1
ATOM 1851 O O . ALA A 1 240 ? 12.063 7.307 -19.217 1.00 84.19 240 ALA A O 1
ATOM 1852 N N . GLY A 1 241 ? 12.942 5.338 -18.550 1.00 89.38 241 GLY A N 1
ATOM 1853 C CA . GLY A 1 241 ? 12.663 5.522 -17.129 1.00 89.38 241 GLY A CA 1
ATOM 1854 C C . GLY A 1 241 ? 13.690 6.397 -16.411 1.00 89.38 241 GLY A C 1
ATOM 1855 O O . GLY A 1 241 ? 14.774 6.668 -16.924 1.00 89.38 241 GLY A O 1
ATOM 1856 N N . VAL A 1 242 ? 13.344 6.825 -15.198 1.00 92.94 242 VAL A N 1
ATOM 1857 C CA . VAL A 1 242 ? 14.166 7.704 -14.356 1.00 92.94 242 VAL A CA 1
ATOM 1858 C C . VAL A 1 242 ? 14.400 7.052 -13.001 1.00 92.94 242 VAL A C 1
ATOM 1860 O O . VAL A 1 242 ? 13.492 6.457 -12.417 1.00 92.94 242 VAL A O 1
ATOM 1863 N N . VAL A 1 243 ? 15.629 7.181 -12.506 1.00 92.81 243 VAL A N 1
ATOM 1864 C CA . VAL A 1 243 ? 16.031 6.802 -11.150 1.00 92.81 243 VAL A CA 1
ATOM 1865 C C . VAL A 1 243 ? 16.157 8.066 -10.314 1.00 92.81 243 VAL A C 1
ATOM 1867 O O . VAL A 1 243 ? 16.714 9.056 -10.783 1.00 92.81 243 VAL A O 1
ATOM 1870 N N . PHE A 1 244 ? 15.677 8.031 -9.077 1.00 89.62 244 PHE A N 1
ATOM 1871 C CA . PHE A 1 244 ? 15.819 9.153 -8.155 1.00 89.62 244 PHE A CA 1
ATOM 1872 C C . PHE A 1 244 ? 15.973 8.685 -6.710 1.00 89.62 244 PHE A C 1
ATOM 1874 O O . PHE A 1 244 ? 15.487 7.618 -6.324 1.00 89.62 244 PHE A O 1
ATOM 1881 N N . ASN A 1 245 ? 16.653 9.502 -5.909 1.00 88.12 245 ASN A N 1
ATOM 1882 C CA . ASN A 1 245 ? 16.849 9.249 -4.488 1.00 88.12 245 ASN A CA 1
ATOM 1883 C C . ASN A 1 245 ? 15.601 9.652 -3.702 1.00 88.12 245 ASN A C 1
ATOM 1885 O O . ASN A 1 245 ? 15.016 10.716 -3.923 1.00 88.12 245 ASN A O 1
ATOM 1889 N N . LEU A 1 246 ? 15.213 8.818 -2.739 1.00 82.50 246 LEU A N 1
ATOM 1890 C CA . LEU A 1 246 ? 14.083 9.123 -1.867 1.00 82.50 246 LEU A CA 1
ATOM 1891 C C . LEU A 1 246 ? 14.437 10.174 -0.815 1.00 82.50 246 LEU A C 1
ATOM 1893 O O . LEU A 1 246 ? 13.546 10.877 -0.337 1.00 82.50 246 LEU A O 1
ATOM 1897 N N . SER A 1 247 ? 15.706 10.280 -0.415 1.00 69.00 247 SER A N 1
ATOM 1898 C CA . SER A 1 247 ? 16.146 11.209 0.632 1.00 69.00 247 SER A CA 1
ATOM 1899 C C . SER A 1 247 ? 17.656 11.471 0.572 1.00 69.00 247 SER A C 1
ATOM 1901 O O . SER A 1 247 ? 18.407 10.737 1.205 1.00 69.00 247 SER A O 1
ATOM 1903 N N . PRO A 1 248 ? 18.122 12.506 -0.148 1.00 55.16 248 PRO A N 1
ATOM 1904 C CA . PRO A 1 248 ? 19.530 12.905 -0.088 1.00 55.16 248 PRO A CA 1
ATOM 1905 C C . PRO A 1 248 ? 19.958 13.396 1.313 1.00 55.16 248 PRO A C 1
ATOM 1907 O O . PRO A 1 248 ? 21.113 13.219 1.680 1.00 55.16 248 PRO A O 1
ATOM 1910 N N . ASP A 1 249 ? 19.022 13.910 2.126 1.00 54.56 249 ASP A N 1
ATOM 1911 C CA . ASP A 1 249 ? 19.338 14.618 3.383 1.00 54.56 249 ASP A CA 1
ATOM 1912 C C . ASP A 1 249 ? 19.077 13.817 4.679 1.00 54.56 249 ASP A C 1
ATOM 1914 O O . ASP A 1 249 ? 19.217 14.361 5.773 1.00 54.56 249 ASP A O 1
ATOM 1918 N N . LEU A 1 250 ? 18.637 12.551 4.606 1.00 53.41 250 LEU A N 1
ATOM 1919 C CA . LEU A 1 250 ? 18.166 11.798 5.790 1.00 53.41 250 LEU A CA 1
ATOM 1920 C C . LEU A 1 250 ? 19.092 10.682 6.285 1.00 53.41 250 LEU A C 1
ATOM 1922 O O . LEU A 1 250 ? 18.642 9.886 7.101 1.00 53.41 250 LEU A O 1
ATOM 1926 N N . GLY A 1 251 ? 20.360 10.638 5.862 1.00 46.88 251 GLY A N 1
ATOM 1927 C CA . GLY A 1 251 ? 21.349 9.723 6.449 1.00 46.88 251 GLY A CA 1
ATOM 1928 C C . GLY A 1 251 ? 20.887 8.263 6.431 1.00 46.88 251 GLY A C 1
ATOM 1929 O O . GLY A 1 251 ? 20.579 7.682 7.466 1.00 46.88 251 GLY A O 1
ATOM 1930 N N . GLY A 1 252 ? 20.811 7.691 5.236 1.00 48.28 252 GLY A N 1
ATOM 1931 C CA . GLY A 1 252 ? 20.547 6.278 5.001 1.00 48.28 252 GLY A CA 1
ATOM 1932 C C . GLY A 1 252 ? 20.997 5.979 3.584 1.00 48.28 252 GLY A C 1
ATOM 1933 O O . GLY A 1 252 ? 20.437 6.525 2.631 1.00 48.28 252 GLY A O 1
ATOM 1934 N N . ASP A 1 253 ? 22.066 5.207 3.440 1.00 49.81 253 ASP A N 1
ATOM 1935 C CA . ASP A 1 253 ? 22.626 4.897 2.133 1.00 49.81 253 ASP A CA 1
ATOM 1936 C C . ASP A 1 253 ? 21.536 4.306 1.211 1.00 49.81 253 ASP A C 1
ATOM 1938 O O . ASP A 1 253 ? 20.842 3.347 1.551 1.00 49.81 253 ASP A O 1
ATOM 1942 N N . ASN A 1 254 ? 21.425 4.838 -0.010 1.00 63.53 254 ASN A N 1
ATOM 1943 C CA . ASN A 1 254 ? 20.970 4.081 -1.183 1.00 63.53 254 ASN A CA 1
ATOM 1944 C C . ASN A 1 254 ? 19.475 3.701 -1.312 1.00 63.53 254 ASN A C 1
ATOM 1946 O O . ASN A 1 254 ? 19.134 2.765 -2.053 1.00 63.53 254 ASN A O 1
ATOM 1950 N N . LYS A 1 255 ? 18.537 4.426 -0.681 1.00 81.00 255 LYS A N 1
ATOM 1951 C CA . LYS A 1 255 ? 17.107 4.248 -1.006 1.00 81.00 255 LYS A CA 1
ATOM 1952 C C . LYS A 1 255 ? 16.709 5.017 -2.272 1.00 81.00 255 LYS A C 1
ATOM 1954 O O . LYS A 1 255 ? 16.481 6.228 -2.249 1.00 81.00 255 LYS A O 1
ATOM 1959 N N . VAL A 1 256 ? 16.611 4.280 -3.379 1.00 88.94 256 VAL A N 1
ATOM 1960 C CA . VAL A 1 256 ? 16.219 4.777 -4.705 1.00 88.94 256 VAL A CA 1
ATOM 1961 C C . VAL A 1 256 ? 14.828 4.300 -5.096 1.00 88.94 256 VAL A C 1
ATOM 1963 O O . VAL A 1 256 ? 14.366 3.240 -4.665 1.00 88.94 256 VAL A O 1
ATOM 1966 N N . ALA A 1 257 ? 14.207 5.060 -5.984 1.00 93.88 257 ALA A N 1
ATOM 1967 C CA . ALA A 1 257 ? 13.060 4.637 -6.763 1.00 93.88 257 ALA A CA 1
ATOM 1968 C C . ALA A 1 257 ? 13.412 4.620 -8.250 1.00 93.88 257 ALA A C 1
ATOM 1970 O O . ALA A 1 257 ? 14.268 5.376 -8.714 1.00 93.88 257 ALA A O 1
ATOM 1971 N N . PHE A 1 258 ? 12.709 3.776 -8.996 1.00 96.12 258 PHE A N 1
ATOM 1972 C CA . PHE A 1 258 ? 12.714 3.788 -10.451 1.00 96.12 258 PHE A CA 1
ATOM 1973 C C . PHE A 1 258 ? 11.284 3.947 -10.956 1.00 96.12 258 PHE A C 1
ATOM 1975 O O . PHE A 1 258 ? 10.373 3.299 -10.445 1.00 96.12 258 PHE A O 1
ATOM 1982 N N . MET A 1 259 ? 11.069 4.780 -11.970 1.00 96.56 259 MET A N 1
ATOM 1983 C CA . MET A 1 259 ? 9.764 4.902 -12.616 1.00 96.56 259 MET A CA 1
ATOM 1984 C C . MET A 1 259 ? 9.880 5.002 -14.129 1.00 96.56 259 MET A C 1
ATOM 1986 O O . MET A 1 259 ? 10.865 5.526 -14.645 1.00 96.56 259 MET A O 1
ATOM 1990 N N . ALA A 1 260 ? 8.860 4.523 -14.838 1.00 96.38 260 ALA A N 1
ATOM 1991 C CA . ALA A 1 260 ? 8.790 4.600 -16.292 1.00 96.38 260 ALA A CA 1
ATOM 1992 C C . ALA A 1 260 ? 7.356 4.841 -16.772 1.00 96.38 260 ALA A C 1
ATOM 1994 O O . ALA A 1 260 ? 6.391 4.428 -16.120 1.00 96.38 260 ALA A O 1
ATOM 1995 N N . VAL A 1 261 ? 7.234 5.483 -17.937 1.00 95.88 261 VAL A N 1
ATOM 1996 C CA . VAL A 1 261 ? 5.957 5.616 -18.643 1.00 95.88 261 VAL A CA 1
ATOM 1997 C C . VAL A 1 261 ? 5.702 4.338 -19.437 1.00 95.88 261 VAL A C 1
ATOM 1999 O O . VAL A 1 261 ? 6.477 3.979 -20.319 1.00 95.88 261 VAL A O 1
ATOM 2002 N N . ILE A 1 262 ? 4.610 3.655 -19.118 1.00 92.81 262 ILE A N 1
ATOM 2003 C CA . ILE A 1 262 ? 4.126 2.445 -19.773 1.00 92.81 262 ILE A CA 1
ATOM 2004 C C . ILE A 1 262 ? 2.993 2.818 -20.727 1.00 92.81 262 ILE A C 1
ATOM 2006 O O . ILE A 1 262 ? 2.077 3.553 -20.361 1.00 92.81 262 ILE A O 1
ATOM 2010 N N . ARG A 1 263 ? 3.026 2.278 -21.943 1.00 89.88 263 ARG A N 1
ATOM 2011 C CA . ARG A 1 263 ? 2.015 2.482 -22.986 1.00 89.88 263 ARG A CA 1
ATOM 2012 C C . ARG A 1 263 ? 1.387 1.132 -23.343 1.00 89.88 263 ARG A C 1
ATOM 2014 O O . ARG A 1 263 ? 1.985 0.367 -24.108 1.00 89.88 263 ARG A O 1
ATOM 2021 N N . PRO A 1 264 ? 0.233 0.793 -22.740 1.00 77.75 264 PRO A N 1
ATOM 2022 C CA . PRO A 1 264 ? -0.472 -0.452 -23.024 1.00 77.75 264 PRO A CA 1
ATOM 2023 C C . PRO A 1 264 ? -0.852 -0.547 -24.504 1.00 77.75 264 PRO A C 1
ATOM 2025 O O . PRO A 1 264 ? -1.290 0.428 -25.101 1.00 77.75 264 PRO A O 1
ATOM 2028 N N . THR A 1 265 ? -0.682 -1.722 -25.096 1.00 67.94 265 THR A N 1
ATOM 2029 C CA . THR A 1 265 ? -0.701 -1.914 -26.556 1.00 67.94 265 THR A CA 1
ATOM 2030 C C . THR A 1 265 ? -2.051 -1.597 -27.206 1.00 67.94 265 THR A C 1
ATOM 2032 O O . THR A 1 265 ? -2.075 -1.083 -28.318 1.00 67.94 265 THR A O 1
ATOM 2035 N N . ASP A 1 266 ? -3.152 -1.786 -26.475 1.00 67.94 266 ASP A N 1
ATOM 2036 C CA . ASP A 1 266 ? -4.518 -1.556 -26.969 1.00 67.94 266 ASP A CA 1
ATOM 2037 C C . ASP A 1 266 ? -5.135 -0.248 -26.438 1.00 67.94 266 ASP A C 1
ATOM 2039 O O . ASP A 1 266 ? -6.356 -0.074 -26.440 1.00 67.94 266 ASP A O 1
ATOM 2043 N N . ASN A 1 267 ? -4.319 0.669 -25.904 1.00 67.06 267 ASN A N 1
ATOM 2044 C CA . ASN A 1 267 ? -4.809 1.939 -25.378 1.00 67.06 267 ASN A CA 1
ATOM 2045 C C . ASN A 1 267 ? -3.782 3.066 -25.582 1.00 67.06 267 ASN A C 1
ATOM 2047 O O . ASN A 1 267 ? -2.688 2.990 -25.025 1.00 67.06 267 ASN A O 1
ATOM 2051 N N . PRO A 1 268 ? -4.131 4.164 -26.281 1.00 67.12 268 PRO A N 1
ATOM 2052 C CA . PRO A 1 268 ? -3.202 5.276 -26.526 1.00 67.12 268 PRO A CA 1
ATOM 2053 C C . PRO A 1 268 ? -2.749 5.996 -25.246 1.00 67.12 268 PRO A C 1
ATOM 2055 O O . PRO A 1 268 ? -1.820 6.802 -25.264 1.00 67.12 268 PRO A O 1
ATOM 2058 N N . ASN A 1 269 ? -3.414 5.729 -24.126 1.00 82.38 269 ASN A N 1
ATOM 2059 C CA . ASN A 1 269 ? -3.228 6.432 -22.876 1.00 82.38 269 ASN A CA 1
ATOM 2060 C C . ASN A 1 269 ? -2.048 5.888 -22.050 1.00 82.38 269 ASN A C 1
ATOM 2062 O O . ASN A 1 269 ? -2.108 4.738 -21.606 1.00 82.38 269 ASN A O 1
ATOM 2066 N N . PRO A 1 270 ? -1.020 6.710 -21.764 1.00 91.19 270 PRO A N 1
ATOM 2067 C CA . PRO A 1 270 ? 0.116 6.297 -20.950 1.00 91.19 270 PRO A CA 1
ATOM 2068 C C . PRO A 1 270 ? -0.252 6.130 -19.470 1.00 91.19 270 PRO A C 1
ATOM 2070 O O . PRO A 1 270 ? -1.159 6.787 -18.952 1.00 91.19 270 PRO A O 1
ATOM 2073 N N . ALA A 1 271 ? 0.503 5.278 -18.785 1.00 93.06 271 ALA A N 1
ATOM 2074 C CA . ALA A 1 271 ? 0.520 5.106 -17.339 1.00 93.06 271 ALA A CA 1
ATOM 2075 C C . ALA A 1 271 ? 1.941 5.296 -16.809 1.00 93.06 271 ALA A C 1
ATOM 2077 O O . ALA A 1 271 ? 2.898 5.067 -17.537 1.00 93.06 271 ALA A O 1
ATOM 2078 N N . ILE A 1 272 ? 2.101 5.647 -15.538 1.00 96.19 272 ILE A N 1
ATOM 2079 C CA . ILE A 1 272 ? 3.397 5.574 -14.857 1.00 96.19 272 ILE A CA 1
ATOM 2080 C C . ILE A 1 272 ? 3.340 4.453 -13.841 1.00 96.19 272 ILE A C 1
ATOM 2082 O O . ILE A 1 272 ? 2.445 4.428 -12.999 1.00 96.19 272 ILE A O 1
ATOM 2086 N N . VAL A 1 273 ? 4.323 3.559 -13.889 1.00 97.44 273 VAL A N 1
ATOM 2087 C CA . VAL A 1 273 ? 4.585 2.616 -12.801 1.00 97.44 273 VAL A CA 1
ATOM 2088 C C . VAL A 1 273 ? 5.891 3.032 -12.145 1.00 97.44 273 VAL A C 1
ATOM 2090 O O . VAL A 1 273 ? 6.899 3.221 -12.827 1.00 97.44 273 VAL A O 1
ATOM 2093 N N . ALA A 1 274 ? 5.859 3.210 -10.828 1.00 98.06 274 ALA A N 1
ATOM 2094 C CA . ALA A 1 274 ? 7.006 3.630 -10.036 1.00 98.06 274 ALA A CA 1
ATOM 2095 C C . ALA A 1 274 ? 7.266 2.594 -8.948 1.00 98.06 274 ALA A C 1
ATOM 2097 O O . ALA A 1 274 ? 6.387 2.353 -8.130 1.00 98.06 274 ALA A O 1
ATOM 2098 N N . VAL A 1 275 ? 8.449 1.985 -8.939 1.00 98.00 275 VAL A N 1
ATOM 2099 C CA . VAL A 1 275 ? 8.843 0.952 -7.979 1.00 98.00 275 VAL A CA 1
ATOM 2100 C C . VAL A 1 275 ? 9.848 1.497 -6.971 1.00 98.00 275 VAL A C 1
ATOM 2102 O O . VAL A 1 275 ? 10.828 2.147 -7.347 1.00 98.00 275 VAL A O 1
ATOM 2105 N N . THR A 1 276 ? 9.620 1.234 -5.686 1.00 95.75 276 THR A N 1
ATOM 2106 C CA . THR A 1 276 ? 10.559 1.612 -4.627 1.00 95.75 276 THR A CA 1
ATOM 2107 C C . THR A 1 276 ? 10.534 0.661 -3.434 1.00 95.75 276 THR A C 1
ATOM 2109 O O . THR A 1 276 ? 9.663 -0.189 -3.319 1.00 95.75 276 THR A O 1
ATOM 2112 N N . GLN A 1 277 ? 11.490 0.831 -2.530 1.00 93.25 277 GLN A N 1
ATOM 2113 C CA . GLN A 1 277 ? 11.493 0.228 -1.203 1.00 93.25 277 GLN A CA 1
ATOM 2114 C C . GLN A 1 277 ? 11.892 1.310 -0.209 1.00 93.25 277 GLN A C 1
ATOM 2116 O O . GLN A 1 277 ? 12.926 1.962 -0.404 1.00 93.25 277 GLN A O 1
ATOM 2121 N N . LEU A 1 278 ? 11.064 1.506 0.816 1.00 91.69 278 LEU A N 1
ATOM 2122 C CA . LEU A 1 278 ? 11.321 2.472 1.880 1.00 91.69 278 LEU A CA 1
ATOM 2123 C C . LEU A 1 278 ? 12.358 1.931 2.875 1.00 91.69 278 LEU A C 1
ATOM 2125 O O . LEU A 1 278 ? 12.811 0.786 2.794 1.00 91.69 278 LEU A O 1
ATOM 2129 N N . GLU A 1 279 ? 12.767 2.779 3.808 1.00 87.38 279 GLU A N 1
ATOM 2130 C CA . GLU A 1 279 ? 13.710 2.420 4.856 1.00 87.38 279 GLU A CA 1
ATOM 2131 C C . GLU A 1 279 ? 13.174 1.314 5.755 1.00 87.38 279 GLU A C 1
ATOM 2133 O O . GLU A 1 279 ? 11.973 1.268 6.035 1.00 87.38 279 GLU A O 1
ATOM 2138 N N . ASN A 1 280 ? 14.076 0.465 6.246 1.00 83.50 280 ASN A N 1
ATOM 2139 C CA . ASN A 1 280 ? 13.738 -0.551 7.240 1.00 83.50 280 ASN A CA 1
ATOM 2140 C C . ASN A 1 280 ? 13.039 0.097 8.442 1.00 83.50 280 ASN A C 1
ATOM 2142 O O . ASN A 1 280 ? 13.400 1.208 8.835 1.00 83.50 280 ASN A O 1
ATOM 2146 N N . GLU A 1 281 ? 12.030 -0.579 8.998 1.00 72.19 281 GLU A N 1
ATOM 2147 C CA . GLU A 1 281 ? 11.168 -0.044 10.060 1.00 72.19 281 GLU A CA 1
ATOM 2148 C C . GLU A 1 281 ? 11.990 0.574 11.201 1.00 72.19 281 GLU A C 1
ATOM 2150 O O . GLU A 1 281 ? 12.795 -0.107 11.837 1.00 72.19 281 GLU A O 1
ATOM 2155 N N . ASP A 1 282 ? 11.780 1.861 11.483 1.00 67.62 282 ASP A N 1
ATOM 2156 C CA . ASP A 1 282 ? 12.318 2.498 12.681 1.00 67.62 282 ASP A CA 1
ATOM 2157 C C . ASP A 1 282 ? 11.220 2.561 13.751 1.00 67.62 282 ASP A C 1
ATOM 2159 O O . ASP A 1 282 ? 10.025 2.478 13.463 1.00 67.62 282 ASP A O 1
ATOM 2163 N N . LEU A 1 283 ? 11.614 2.751 15.014 1.00 54.81 283 LEU A N 1
ATOM 2164 C CA . LEU A 1 283 ? 10.681 2.784 16.151 1.00 54.81 283 LEU A CA 1
ATOM 2165 C C . LEU A 1 283 ? 9.559 3.826 15.999 1.00 54.81 283 LEU A C 1
ATOM 2167 O O . LEU A 1 283 ? 8.559 3.761 16.715 1.00 54.81 283 LEU A O 1
ATOM 2171 N N . THR A 1 284 ? 9.736 4.814 15.117 1.00 60.47 284 THR A N 1
ATOM 2172 C CA . THR A 1 284 ? 8.801 5.924 14.942 1.00 60.47 284 THR A CA 1
ATOM 2173 C C . THR A 1 284 ? 8.057 5.917 13.610 1.00 60.47 284 THR A C 1
ATOM 2175 O O . THR A 1 284 ? 7.052 6.610 13.500 1.00 60.47 284 THR A O 1
ATOM 2178 N N . GLY A 1 285 ? 8.487 5.172 12.596 1.00 65.25 285 GLY A N 1
ATOM 2179 C CA . GLY A 1 285 ? 7.967 5.254 11.228 1.00 65.25 285 GLY A CA 1
ATOM 2180 C C . GLY A 1 285 ? 8.242 6.593 10.519 1.00 65.25 285 GLY A C 1
ATOM 2181 O O . GLY A 1 285 ? 7.657 6.870 9.469 1.00 65.25 285 GLY A O 1
ATOM 2182 N N . THR A 1 286 ? 9.052 7.486 11.105 1.00 76.38 286 THR A N 1
ATOM 2183 C CA . THR A 1 286 ? 9.187 8.877 10.630 1.00 76.38 286 THR A CA 1
ATOM 2184 C C . THR A 1 286 ? 9.954 8.938 9.315 1.00 76.38 286 THR A C 1
ATOM 2186 O O . THR A 1 286 ? 9.607 9.724 8.429 1.00 76.38 286 THR A O 1
ATOM 2189 N N . THR A 1 287 ? 10.990 8.112 9.172 1.00 82.25 287 THR A N 1
ATOM 2190 C CA . THR A 1 287 ? 11.822 8.079 7.965 1.00 82.25 287 THR A CA 1
ATOM 2191 C C . THR A 1 287 ? 11.030 7.555 6.771 1.00 82.25 287 THR A C 1
ATOM 2193 O O . THR A 1 287 ? 11.044 8.182 5.713 1.00 82.25 287 THR A O 1
ATOM 2196 N N . GLN A 1 288 ? 10.246 6.491 6.954 1.00 86.31 288 GLN A N 1
ATOM 2197 C CA . GLN A 1 288 ? 9.386 5.912 5.919 1.00 86.31 288 GLN A CA 1
ATOM 2198 C C . GLN A 1 288 ? 8.339 6.920 5.464 1.00 86.31 288 GLN A C 1
ATOM 2200 O O . GLN A 1 288 ? 8.140 7.086 4.267 1.00 86.31 288 GLN A O 1
ATOM 2205 N N . VAL A 1 289 ? 7.701 7.649 6.387 1.00 83.88 289 VAL A N 1
ATOM 2206 C CA . VAL A 1 289 ? 6.727 8.692 6.022 1.00 83.88 289 VAL A CA 1
ATOM 2207 C C . VAL A 1 289 ? 7.387 9.806 5.204 1.00 83.88 289 VAL A C 1
ATOM 2209 O O . VAL A 1 289 ? 6.824 10.241 4.197 1.00 83.88 289 VAL A O 1
ATOM 2212 N N . LYS A 1 290 ? 8.586 10.263 5.588 1.00 84.50 290 LYS A N 1
ATOM 2213 C CA . LYS A 1 290 ? 9.331 11.279 4.823 1.00 84.50 290 LYS A CA 1
ATOM 2214 C C . LYS A 1 290 ? 9.702 10.775 3.425 1.00 84.50 290 LYS A C 1
ATOM 2216 O O . LYS A 1 290 ? 9.437 11.466 2.442 1.00 84.50 290 LYS A O 1
ATOM 2221 N N . GLN A 1 291 ? 10.243 9.562 3.327 1.00 89.31 291 GLN A N 1
ATOM 2222 C CA . GLN A 1 291 ? 10.594 8.934 2.052 1.00 89.31 291 GLN A CA 1
ATOM 2223 C C . GLN A 1 291 ? 9.367 8.692 1.173 1.00 89.31 291 GLN A C 1
ATOM 2225 O O . GLN A 1 291 ? 9.416 8.960 -0.020 1.00 89.31 291 GLN A O 1
ATOM 2230 N N . ALA A 1 292 ? 8.248 8.261 1.750 1.00 91.12 292 ALA A N 1
ATOM 2231 C CA . ALA A 1 292 ? 6.985 8.074 1.050 1.00 91.12 292 ALA A CA 1
ATOM 2232 C C . ALA A 1 292 ? 6.435 9.387 0.476 1.00 91.12 292 ALA A C 1
ATOM 2234 O O . ALA A 1 292 ? 5.992 9.419 -0.672 1.00 91.12 292 ALA A O 1
ATOM 2235 N N . ARG A 1 293 ? 6.500 10.489 1.237 1.00 89.25 293 ARG A N 1
ATOM 2236 C CA . ARG A 1 293 ? 6.114 11.822 0.743 1.00 89.25 293 ARG A CA 1
ATOM 2237 C C . ARG A 1 293 ? 7.035 12.298 -0.377 1.00 89.25 293 ARG A C 1
ATOM 2239 O O . ARG A 1 293 ? 6.545 12.785 -1.392 1.00 89.25 293 ARG A O 1
ATOM 2246 N N . SER A 1 294 ? 8.347 12.122 -0.215 1.00 89.25 294 SER A N 1
ATOM 2247 C CA . SER A 1 294 ? 9.335 12.429 -1.255 1.00 89.25 294 SER A CA 1
ATOM 2248 C C . SER A 1 294 ? 9.076 11.615 -2.526 1.00 89.25 294 SER A C 1
ATOM 2250 O O . SER A 1 294 ? 8.985 12.178 -3.615 1.00 89.25 294 SER A O 1
ATOM 2252 N N . PHE A 1 295 ? 8.852 10.308 -2.374 1.00 93.44 295 PHE A N 1
ATOM 2253 C CA . PHE A 1 295 ? 8.523 9.389 -3.454 1.00 93.44 295 PHE A CA 1
ATOM 2254 C C . PHE A 1 295 ? 7.294 9.854 -4.234 1.00 93.44 295 PHE A C 1
ATOM 2256 O O . PHE A 1 295 ? 7.388 10.084 -5.436 1.00 93.44 295 PHE A O 1
ATOM 2263 N N . LEU A 1 296 ? 6.159 10.059 -3.560 1.00 94.06 296 LEU A N 1
ATOM 2264 C CA . LEU A 1 296 ? 4.936 10.487 -4.235 1.00 94.06 296 LEU A CA 1
ATOM 2265 C C . LEU A 1 296 ? 5.066 11.866 -4.880 1.00 94.06 296 LEU A C 1
ATOM 2267 O O . LEU A 1 296 ? 4.600 12.047 -6.002 1.00 94.06 296 LEU A O 1
ATOM 2271 N N . SER A 1 297 ? 5.716 12.820 -4.212 1.00 90.44 297 SER A N 1
ATOM 2272 C CA . SER A 1 297 ? 5.932 14.159 -4.768 1.00 90.44 297 SER A CA 1
ATOM 2273 C C . SER A 1 297 ? 6.702 14.096 -6.090 1.00 90.44 297 SER A C 1
ATOM 2275 O O . SER A 1 297 ? 6.276 14.682 -7.086 1.00 90.44 297 SER A O 1
ATOM 2277 N N . GLN A 1 298 ? 7.787 13.316 -6.129 1.00 93.12 298 GLN A N 1
ATOM 2278 C CA . GLN A 1 298 ? 8.615 13.152 -7.323 1.00 93.12 298 GLN A CA 1
ATOM 2279 C C . GLN A 1 298 ? 7.890 12.381 -8.433 1.00 93.12 298 GLN A C 1
ATOM 2281 O O . GLN A 1 298 ? 7.949 12.788 -9.593 1.00 93.12 298 GLN A O 1
ATOM 2286 N N . VAL A 1 299 ? 7.145 11.320 -8.099 1.00 95.44 299 VAL A N 1
ATOM 2287 C CA . VAL A 1 299 ? 6.346 10.573 -9.087 1.00 95.44 299 VAL A CA 1
ATOM 2288 C C . VAL A 1 299 ? 5.253 11.451 -9.696 1.00 95.44 299 VAL A C 1
ATOM 2290 O O . VAL A 1 299 ? 5.087 11.463 -10.914 1.00 95.44 299 VAL A O 1
ATOM 2293 N N . LEU A 1 300 ? 4.531 12.227 -8.885 1.00 93.62 300 LEU A N 1
ATOM 2294 C CA . LEU A 1 300 ? 3.502 13.144 -9.379 1.00 93.62 300 LEU A CA 1
ATOM 2295 C C . LEU A 1 300 ? 4.104 14.300 -10.192 1.00 93.62 300 LEU A C 1
ATOM 2297 O O . LEU A 1 300 ? 3.518 14.721 -11.188 1.00 93.62 300 LEU A O 1
ATOM 2301 N N . ALA A 1 301 ? 5.284 14.800 -9.814 1.00 89.81 301 ALA A N 1
ATOM 2302 C CA . ALA A 1 301 ? 6.004 15.799 -10.602 1.00 89.81 301 ALA A CA 1
ATOM 2303 C C . ALA A 1 301 ? 6.419 15.248 -11.973 1.00 89.81 301 ALA A C 1
ATOM 2305 O O . ALA A 1 301 ? 6.205 15.911 -12.988 1.00 89.81 301 ALA A O 1
ATOM 2306 N N . TYR A 1 302 ? 6.937 14.019 -12.019 1.00 93.69 302 TYR A N 1
ATOM 2307 C CA . TYR A 1 302 ? 7.260 13.343 -13.272 1.00 93.69 302 TYR A CA 1
ATOM 2308 C C . TYR A 1 302 ? 6.010 13.087 -14.123 1.00 93.69 302 TYR A C 1
ATOM 2310 O O . TYR A 1 302 ? 6.042 13.304 -15.331 1.00 93.69 302 TYR A O 1
ATOM 2318 N N . ALA A 1 303 ? 4.890 12.707 -13.500 1.00 94.56 303 ALA A N 1
ATOM 2319 C CA . ALA A 1 303 ? 3.613 12.537 -14.187 1.00 94.56 303 ALA A CA 1
ATOM 2320 C C . ALA A 1 303 ? 3.149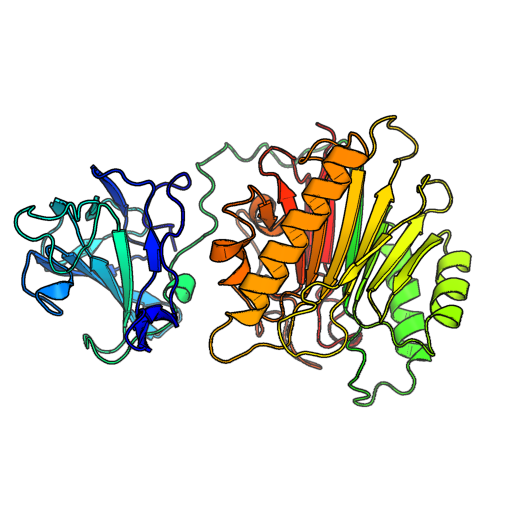 13.824 -14.873 1.00 94.56 303 ALA A C 1
ATOM 2322 O O . ALA A 1 303 ? 2.853 13.797 -16.066 1.00 94.56 303 ALA A O 1
ATOM 2323 N N . ARG A 1 304 ? 3.202 14.964 -14.173 1.00 95.12 304 ARG A N 1
ATOM 2324 C CA . ARG A 1 304 ? 2.924 16.281 -14.770 1.00 95.12 304 ARG A CA 1
ATOM 2325 C C . ARG A 1 304 ? 3.878 16.607 -15.920 1.00 95.12 304 ARG A C 1
ATOM 2327 O O . ARG A 1 304 ? 3.430 17.054 -16.967 1.00 95.12 304 ARG A O 1
ATOM 2334 N N . ALA A 1 305 ? 5.173 16.334 -15.761 1.00 93.38 305 ALA A N 1
ATOM 2335 C CA . ALA A 1 305 ? 6.174 16.584 -16.801 1.00 93.38 305 ALA A CA 1
ATOM 2336 C C . ALA A 1 305 ? 6.012 15.693 -18.049 1.00 93.38 305 ALA A C 1
ATOM 2338 O O . ALA A 1 305 ? 6.502 16.041 -19.122 1.00 93.38 305 ALA A O 1
ATOM 2339 N N . LYS A 1 306 ? 5.353 14.537 -17.917 1.00 93.44 306 LYS A N 1
ATOM 2340 C CA . LYS A 1 306 ? 5.076 13.589 -19.008 1.00 93.44 306 LYS A CA 1
ATOM 2341 C C . LYS A 1 306 ? 3.634 13.634 -19.511 1.00 93.44 306 LYS A C 1
ATOM 2343 O O . LYS A 1 306 ? 3.269 12.777 -20.311 1.00 93.44 306 LYS A O 1
ATOM 2348 N N . ASP A 1 307 ? 2.841 14.599 -19.045 1.00 93.25 307 ASP A N 1
ATOM 2349 C CA . ASP A 1 307 ? 1.411 14.723 -19.349 1.00 93.25 307 ASP A CA 1
ATOM 2350 C C . ASP A 1 307 ? 0.626 13.420 -19.083 1.00 93.25 307 ASP A C 1
ATOM 2352 O O . ASP A 1 307 ? -0.234 12.974 -19.844 1.00 93.25 307 ASP A O 1
ATOM 2356 N N . VAL A 1 308 ? 0.969 12.747 -17.981 1.00 93.00 308 VAL A N 1
ATOM 2357 C CA . VAL A 1 308 ? 0.281 11.544 -17.510 1.00 93.00 308 VAL A CA 1
ATOM 2358 C C . VAL A 1 308 ? -0.663 11.948 -16.375 1.00 93.00 308 VAL A C 1
ATOM 2360 O O . VAL A 1 308 ? -0.191 12.415 -15.336 1.00 93.00 308 VAL A O 1
ATOM 2363 N N . PRO A 1 309 ? -1.988 11.748 -16.515 1.00 90.69 309 PRO A N 1
ATOM 2364 C CA . PRO A 1 309 ? -2.942 12.029 -15.446 1.00 90.69 309 PRO A CA 1
ATOM 2365 C C . PRO A 1 309 ? -2.582 11.302 -14.145 1.00 90.69 309 PRO A C 1
ATOM 2367 O O . PRO A 1 309 ? -2.207 10.131 -14.174 1.00 90.69 309 PRO A O 1
ATOM 2370 N N . GLU A 1 310 ? -2.761 11.951 -12.992 1.00 89.44 310 GLU A N 1
ATOM 2371 C CA . GLU A 1 310 ? -2.373 11.382 -11.686 1.00 89.44 310 GLU A CA 1
ATOM 2372 C C . GLU A 1 310 ? -3.053 10.038 -11.394 1.00 89.44 310 GLU A C 1
ATOM 2374 O O . GLU A 1 310 ? -2.496 9.153 -10.755 1.00 89.44 310 GLU A O 1
ATOM 2379 N N . ASP A 1 311 ? -4.257 9.834 -11.916 1.00 87.38 311 ASP A N 1
ATOM 2380 C CA . ASP A 1 311 ? -4.977 8.572 -11.783 1.00 87.38 311 ASP A CA 1
ATOM 2381 C C . ASP A 1 311 ? -4.505 7.436 -12.694 1.00 87.38 311 ASP A C 1
ATOM 2383 O O . ASP A 1 311 ? -5.087 6.349 -12.687 1.00 87.38 311 ASP A O 1
ATOM 2387 N N . ARG A 1 312 ? -3.465 7.695 -13.479 1.00 91.81 312 ARG A N 1
ATOM 2388 C CA . ARG A 1 312 ? -2.704 6.729 -14.270 1.00 91.81 312 ARG A CA 1
ATOM 2389 C C . ARG A 1 312 ? -1.317 6.493 -13.681 1.00 91.81 312 ARG A C 1
ATOM 2391 O O . ARG A 1 312 ? -0.470 5.890 -14.334 1.00 91.81 312 ARG A O 1
ATOM 2398 N N . VAL A 1 313 ? -1.089 6.963 -12.459 1.00 94.75 313 VAL A N 1
ATOM 2399 C CA . VAL A 1 313 ? 0.132 6.744 -11.695 1.00 94.75 313 VAL A CA 1
ATOM 2400 C C . VAL A 1 313 ? -0.090 5.587 -10.727 1.00 94.75 313 VAL A C 1
ATOM 2402 O O . VAL A 1 313 ? -1.066 5.569 -9.977 1.00 94.75 313 VAL A O 1
ATOM 2405 N N . PHE A 1 314 ? 0.842 4.639 -10.731 1.00 96.19 314 PHE A N 1
ATOM 2406 C CA . PHE A 1 314 ? 0.806 3.426 -9.921 1.00 96.19 314 PHE A CA 1
ATOM 2407 C C . PHE A 1 314 ? 2.120 3.274 -9.152 1.00 96.19 314 PHE A C 1
ATOM 2409 O O . PHE A 1 314 ? 3.076 2.673 -9.653 1.00 96.19 314 PHE A O 1
ATOM 2416 N N . PRO A 1 315 ? 2.199 3.850 -7.943 1.00 97.38 315 PRO A N 1
ATOM 2417 C CA . PRO A 1 315 ? 3.279 3.572 -7.013 1.00 97.38 315 PRO A CA 1
ATOM 2418 C C . PRO A 1 315 ? 3.205 2.114 -6.536 1.00 97.38 315 PRO A C 1
ATOM 2420 O O . PRO A 1 315 ? 2.151 1.640 -6.116 1.00 97.38 315 PRO A O 1
ATOM 2423 N N . VAL A 1 316 ? 4.327 1.410 -6.594 1.00 97.69 316 VAL A N 1
ATOM 2424 C CA . VAL A 1 316 ? 4.484 0.005 -6.221 1.00 97.69 316 VAL A CA 1
ATOM 2425 C C . VAL A 1 316 ? 5.663 -0.090 -5.268 1.00 97.69 316 VAL A C 1
ATOM 2427 O O . VAL A 1 316 ? 6.763 0.337 -5.611 1.00 97.69 316 VAL A O 1
ATOM 2430 N N . LEU A 1 317 ? 5.460 -0.578 -4.052 1.00 95.31 317 LEU A N 1
ATOM 2431 C CA . LEU A 1 317 ? 6.502 -0.449 -3.045 1.00 95.31 317 LEU A CA 1
ATOM 2432 C C . LEU A 1 317 ? 6.399 -1.418 -1.890 1.00 95.31 317 LEU A C 1
ATOM 2434 O O . LEU A 1 317 ? 5.304 -1.770 -1.484 1.00 95.31 317 LEU A O 1
ATOM 2438 N N . ASP A 1 318 ? 7.545 -1.733 -1.310 1.00 94.19 318 ASP A N 1
ATOM 2439 C CA . ASP A 1 318 ? 7.637 -2.241 0.052 1.00 94.19 318 ASP A CA 1
ATOM 2440 C C . ASP A 1 318 ? 7.821 -1.050 1.008 1.00 94.19 318 ASP A C 1
ATOM 2442 O O . ASP A 1 318 ? 8.784 -0.280 0.913 1.00 94.19 318 ASP A O 1
ATOM 2446 N N . THR A 1 319 ? 6.840 -0.843 1.884 1.00 90.88 319 THR A N 1
ATOM 2447 C CA . THR A 1 319 ? 6.812 0.253 2.852 1.00 90.88 319 THR A CA 1
ATOM 2448 C C . THR A 1 319 ? 7.675 -0.010 4.072 1.00 90.88 319 THR A C 1
ATOM 2450 O O . THR A 1 319 ? 7.894 0.931 4.838 1.00 90.88 319 THR A O 1
ATOM 2453 N N . ASN A 1 320 ? 8.083 -1.262 4.311 1.00 88.12 320 ASN A N 1
ATOM 2454 C CA . ASN A 1 320 ? 8.671 -1.705 5.573 1.00 88.12 320 ASN A CA 1
ATOM 2455 C C . ASN A 1 320 ? 7.820 -1.355 6.822 1.00 88.12 320 ASN A C 1
ATOM 2457 O O . ASN A 1 320 ? 8.294 -1.449 7.950 1.00 88.12 320 ASN A O 1
ATOM 2461 N N . SER A 1 321 ? 6.551 -0.946 6.661 1.00 76.19 321 SER A N 1
ATOM 2462 C CA . SER A 1 321 ? 5.681 -0.455 7.744 1.00 76.19 321 SER A CA 1
ATOM 2463 C C . SER A 1 321 ? 4.189 -0.635 7.415 1.00 76.19 321 SER A C 1
ATOM 2465 O O . SER A 1 321 ? 3.755 -0.299 6.317 1.00 76.19 321 SER A O 1
ATOM 2467 N N . ASP A 1 322 ? 3.395 -1.156 8.361 1.00 68.44 322 ASP A N 1
ATOM 2468 C CA . ASP A 1 322 ? 2.047 -1.718 8.099 1.00 68.44 322 ASP A CA 1
ATOM 2469 C C . ASP A 1 322 ? 0.994 -0.655 7.698 1.00 68.44 322 ASP A C 1
ATOM 2471 O O . ASP A 1 322 ? 0.373 -0.751 6.644 1.00 68.44 322 ASP A O 1
ATOM 2475 N N . SER A 1 323 ? 0.775 0.385 8.512 1.00 64.00 323 SER A N 1
ATOM 2476 C CA . SER A 1 323 ? -0.370 1.309 8.331 1.00 64.00 323 SER A CA 1
ATOM 2477 C C . SER A 1 323 ? 0.002 2.791 8.311 1.00 64.00 323 SER A C 1
ATOM 2479 O O . SER A 1 323 ? -0.613 3.589 7.605 1.00 64.00 323 SER A O 1
ATOM 2481 N N . ARG A 1 324 ? 1.039 3.196 9.050 1.00 69.69 324 ARG A N 1
ATOM 2482 C CA . ARG A 1 324 ? 1.369 4.613 9.263 1.00 69.69 324 ARG A CA 1
ATOM 2483 C C . ARG A 1 324 ? 1.639 5.378 7.964 1.00 69.69 324 ARG A C 1
ATOM 2485 O O . ARG A 1 324 ? 1.182 6.509 7.807 1.00 69.69 324 ARG A O 1
ATOM 2492 N N . VAL A 1 325 ? 2.352 4.755 7.028 1.00 75.56 325 VAL A N 1
ATOM 2493 C CA . VAL A 1 325 ? 2.726 5.373 5.747 1.00 75.56 325 VAL A CA 1
ATOM 2494 C C . VAL A 1 325 ? 1.498 5.646 4.873 1.00 75.56 325 VAL A C 1
ATOM 2496 O O . VAL A 1 325 ? 1.400 6.719 4.273 1.00 75.56 325 VAL A O 1
ATOM 2499 N N . LEU A 1 326 ? 0.531 4.721 4.855 1.00 73.75 326 LEU A N 1
ATOM 2500 C CA . LEU A 1 326 ? -0.732 4.903 4.134 1.00 73.75 326 LEU A CA 1
ATOM 2501 C C . LEU A 1 326 ? -1.447 6.175 4.597 1.00 73.75 326 LEU A C 1
ATOM 2503 O O . LEU A 1 326 ? -1.775 7.035 3.781 1.00 73.75 326 LEU A O 1
ATOM 2507 N N . HIS A 1 327 ? -1.582 6.339 5.910 1.00 63.84 327 HIS A N 1
ATOM 2508 C CA . HIS A 1 327 ? -2.335 7.440 6.503 1.00 63.84 327 HIS A CA 1
ATOM 2509 C C . HIS A 1 327 ? -1.621 8.791 6.442 1.00 63.84 327 HIS A C 1
ATOM 2511 O O . HIS A 1 327 ? -2.263 9.820 6.242 1.00 63.84 327 HIS A O 1
ATOM 2517 N N . GLU A 1 328 ? -0.301 8.816 6.630 1.00 71.38 328 GLU A N 1
ATOM 2518 C CA . GLU A 1 328 ? 0.445 10.075 6.721 1.00 71.38 328 GLU A CA 1
ATOM 2519 C C . GLU A 1 328 ? 1.001 10.576 5.383 1.00 71.38 328 GLU A C 1
ATOM 2521 O O . GLU A 1 328 ? 1.315 11.767 5.266 1.00 71.38 328 GLU A O 1
ATOM 2526 N N . ALA A 1 329 ? 1.170 9.699 4.391 1.00 83.25 329 ALA A N 1
ATOM 2527 C CA . ALA A 1 329 ? 1.787 10.050 3.114 1.00 83.25 329 ALA A CA 1
ATOM 2528 C C . ALA A 1 329 ? 0.878 9.773 1.915 1.00 83.25 329 ALA A C 1
ATOM 2530 O O . ALA A 1 329 ? 0.717 10.650 1.068 1.00 83.25 329 ALA A O 1
ATOM 2531 N N . PHE A 1 330 ? 0.282 8.583 1.828 1.00 84.25 330 PHE A N 1
ATOM 2532 C CA . PHE A 1 330 ? -0.396 8.156 0.601 1.00 84.25 330 PHE A CA 1
ATOM 2533 C C . PHE A 1 330 ? -1.803 8.731 0.459 1.00 84.25 330 PHE A C 1
ATOM 2535 O O . PHE A 1 330 ? -2.137 9.292 -0.584 1.00 84.25 330 PHE A O 1
ATOM 2542 N N . GLU A 1 331 ? -2.610 8.669 1.512 1.00 73.38 331 GLU A N 1
ATOM 2543 C CA . GLU A 1 331 ? -3.986 9.167 1.467 1.00 73.38 331 GLU A CA 1
ATOM 2544 C C . GLU A 1 331 ? -4.108 10.675 1.286 1.00 73.38 331 GLU A C 1
ATOM 2546 O O . GLU A 1 331 ? -4.948 11.081 0.480 1.00 73.38 331 GLU A O 1
ATOM 2551 N N . PRO A 1 332 ? -3.298 11.523 1.959 1.00 77.56 332 PRO A N 1
ATOM 2552 C CA . PRO A 1 332 ? -3.328 12.959 1.697 1.00 77.56 332 PRO A CA 1
ATOM 2553 C C . PRO A 1 332 ? -2.993 13.293 0.238 1.00 77.56 332 PRO A C 1
ATOM 2555 O O . PRO A 1 332 ? -3.462 14.299 -0.283 1.00 77.56 332 PRO A O 1
ATOM 2558 N N . ALA A 1 333 ? -2.226 12.430 -0.436 1.00 79.25 333 ALA A N 1
ATOM 2559 C CA . ALA A 1 333 ? -1.905 12.532 -1.856 1.00 79.25 333 ALA A CA 1
ATOM 2560 C C . ALA A 1 333 ? -2.942 11.846 -2.778 1.00 79.25 333 ALA A C 1
ATOM 2562 O O . ALA A 1 333 ? -2.711 11.714 -3.978 1.00 79.25 333 ALA A O 1
ATOM 2563 N N . GLY A 1 334 ? -4.077 11.380 -2.242 1.00 78.56 334 GLY A N 1
ATOM 2564 C CA . GLY A 1 334 ? -5.171 10.758 -3.001 1.00 78.56 334 GLY A CA 1
ATOM 2565 C C . GLY A 1 334 ? -4.978 9.275 -3.343 1.00 78.56 334 GLY A C 1
ATOM 2566 O O . GLY A 1 334 ? -5.872 8.656 -3.935 1.00 78.56 334 GLY A O 1
ATOM 2567 N N . PHE A 1 335 ? -3.854 8.681 -2.938 1.00 85.50 335 PHE A N 1
ATOM 2568 C CA . PHE A 1 335 ? -3.552 7.274 -3.175 1.00 85.50 335 PHE A CA 1
ATOM 2569 C C . PHE A 1 335 ? -4.171 6.364 -2.112 1.00 85.50 335 PHE A C 1
ATOM 2571 O O . PHE A 1 335 ? -4.287 6.717 -0.939 1.00 85.50 335 PHE A O 1
ATOM 2578 N N . PHE A 1 336 ? -4.548 5.160 -2.527 1.00 80.38 336 PHE A N 1
ATOM 2579 C CA . PHE A 1 336 ? -5.019 4.097 -1.646 1.00 80.38 336 PHE A CA 1
ATOM 2580 C C . PHE A 1 336 ? -4.389 2.758 -2.054 1.00 80.38 336 PHE A C 1
ATOM 2582 O O . PHE A 1 336 ? -3.999 2.582 -3.210 1.00 80.38 336 PHE A O 1
ATOM 2589 N N . ASP A 1 337 ? -4.301 1.813 -1.115 1.00 83.62 337 ASP A N 1
ATOM 2590 C CA . ASP A 1 337 ? -3.883 0.437 -1.413 1.00 83.62 337 ASP A CA 1
ATOM 2591 C C . ASP A 1 337 ? -4.959 -0.268 -2.244 1.00 83.62 337 ASP A C 1
ATOM 2593 O O . ASP A 1 337 ? -6.089 -0.434 -1.787 1.00 83.62 337 ASP A O 1
ATOM 2597 N N . THR A 1 338 ? -4.606 -0.718 -3.448 1.00 80.31 338 THR A N 1
ATOM 2598 C CA . THR A 1 338 ? -5.518 -1.415 -4.372 1.00 80.31 338 THR A CA 1
ATOM 2599 C C . THR A 1 338 ? -6.163 -2.669 -3.772 1.00 80.31 338 THR A C 1
ATOM 2601 O O . THR A 1 338 ? -7.244 -3.075 -4.209 1.00 80.31 338 THR A O 1
ATOM 2604 N N . ALA A 1 339 ? -5.578 -3.247 -2.718 1.00 75.00 339 ALA A N 1
ATOM 2605 C CA . ALA A 1 339 ? -6.227 -4.290 -1.931 1.00 75.00 339 ALA A CA 1
ATOM 2606 C C . ALA A 1 339 ? -7.572 -3.819 -1.338 1.00 75.00 339 ALA A C 1
ATOM 2608 O O . ALA A 1 339 ? -8.550 -4.565 -1.352 1.00 75.00 339 ALA A O 1
ATOM 2609 N N . ALA A 1 340 ? -7.675 -2.567 -0.881 1.00 65.81 340 ALA A N 1
ATOM 2610 C CA . ALA A 1 340 ? -8.856 -2.041 -0.193 1.00 65.81 340 ALA A CA 1
ATOM 2611 C C . ALA A 1 340 ? -10.134 -2.027 -1.056 1.00 65.81 340 ALA A C 1
ATOM 2613 O O . ALA A 1 340 ? -11.235 -2.028 -0.513 1.00 65.81 340 ALA A O 1
ATOM 2614 N N . THR A 1 341 ? -10.007 -2.030 -2.385 1.00 55.34 341 THR A N 1
ATOM 2615 C CA . THR A 1 341 ? -11.144 -2.056 -3.326 1.00 55.34 341 THR A CA 1
ATOM 2616 C C . THR A 1 341 ? -11.608 -3.457 -3.715 1.00 55.34 341 THR A C 1
ATOM 2618 O O . THR A 1 341 ? -12.709 -3.597 -4.233 1.00 55.34 341 THR A O 1
ATOM 2621 N N . ALA A 1 342 ? -10.798 -4.494 -3.482 1.00 49.16 342 ALA A N 1
ATOM 2622 C CA . ALA A 1 342 ? -11.112 -5.865 -3.892 1.00 49.16 342 ALA A CA 1
ATOM 2623 C C . ALA A 1 342 ? -11.679 -6.736 -2.758 1.00 49.16 342 ALA A C 1
ATOM 2625 O O . ALA A 1 342 ? -12.230 -7.804 -3.024 1.00 49.16 342 ALA A O 1
ATOM 2626 N N . TYR A 1 343 ? -11.553 -6.301 -1.502 1.00 47.25 343 TYR A N 1
ATOM 2627 C CA . TYR A 1 343 ? -11.956 -7.084 -0.338 1.00 47.25 343 TYR A CA 1
ATOM 2628 C C . TYR A 1 343 ? -13.238 -6.540 0.294 1.00 47.25 343 TYR A C 1
ATOM 2630 O O . TYR A 1 343 ? -13.219 -5.817 1.287 1.00 47.25 343 TYR A O 1
ATOM 2638 N N . SER A 1 344 ? -14.374 -6.975 -0.246 1.00 39.94 344 SER A N 1
ATOM 2639 C CA . SER A 1 344 ? -15.572 -7.197 0.558 1.00 39.94 344 SER A CA 1
ATOM 2640 C C . SER A 1 344 ? -15.761 -8.707 0.700 1.00 39.94 344 SER A C 1
ATOM 2642 O O . SER A 1 344 ? -15.964 -9.390 -0.299 1.00 39.94 344 SER A O 1
ATOM 2644 N N . SER A 1 345 ? -15.726 -9.204 1.935 1.00 33.69 345 SER A N 1
ATOM 2645 C CA . SER A 1 345 ? -16.315 -10.465 2.429 1.00 33.69 345 SER A CA 1
ATOM 2646 C C . SER A 1 345 ? -15.479 -11.733 2.679 1.00 33.69 345 SER A C 1
ATOM 2648 O O . SER A 1 345 ? -15.862 -12.417 3.620 1.00 33.69 345 SER A O 1
ATOM 2650 N N . GLU A 1 346 ? -14.337 -12.054 2.049 1.00 32.19 346 GLU A N 1
ATOM 2651 C CA . GLU A 1 346 ? -13.647 -13.329 2.383 1.00 32.19 346 GLU A CA 1
ATOM 2652 C C . GLU A 1 346 ? -12.103 -13.324 2.288 1.00 32.19 346 GLU A C 1
ATOM 2654 O O . GLU A 1 346 ? -11.512 -12.763 1.369 1.00 32.19 346 GLU A O 1
ATOM 2659 N N . ASN A 1 347 ? -11.492 -14.075 3.218 1.00 39.75 347 ASN A N 1
ATOM 2660 C CA . ASN A 1 347 ? -10.122 -14.613 3.288 1.00 39.75 347 ASN A CA 1
ATOM 2661 C C . ASN A 1 347 ? -8.987 -13.875 4.034 1.00 39.75 347 ASN A C 1
ATOM 2663 O O . ASN A 1 347 ? -8.733 -12.681 3.942 1.00 39.75 347 ASN A O 1
ATOM 2667 N N . SER A 1 348 ? -8.258 -14.696 4.791 1.00 40.62 348 SER A N 1
ATOM 2668 C CA . SER A 1 348 ? -7.369 -14.416 5.921 1.00 40.62 348 SER A CA 1
ATOM 2669 C C . SER A 1 348 ? -5.942 -13.945 5.586 1.00 40.62 348 SER A C 1
ATOM 2671 O O . SER A 1 348 ? -5.090 -13.955 6.474 1.00 40.62 348 SER A O 1
ATOM 2673 N N . ALA A 1 349 ? -5.645 -13.551 4.344 1.00 52.12 349 ALA A N 1
ATOM 2674 C CA . ALA A 1 349 ? -4.276 -13.281 3.880 1.00 52.12 349 ALA A CA 1
ATOM 2675 C C . ALA A 1 349 ? -4.110 -11.859 3.320 1.00 52.12 349 ALA A C 1
ATOM 2677 O O . ALA A 1 349 ? -3.828 -11.660 2.146 1.00 52.12 349 ALA A O 1
ATOM 2678 N N . TRP A 1 350 ? -4.283 -10.859 4.184 1.00 68.19 350 TRP A N 1
ATOM 2679 C CA . TRP A 1 350 ? -3.942 -9.463 3.887 1.00 68.19 350 TRP A CA 1
ATOM 2680 C C . TRP A 1 350 ? -2.460 -9.148 4.130 1.00 68.19 350 TRP A C 1
ATOM 2682 O O . TRP A 1 350 ? -2.025 -8.023 3.928 1.00 68.19 350 TRP A O 1
ATOM 2692 N N . ARG A 1 351 ? -1.683 -10.113 4.625 1.00 78.00 351 ARG A N 1
ATOM 2693 C CA . ARG A 1 351 ? -0.261 -9.936 4.921 1.00 78.00 351 ARG A CA 1
ATOM 2694 C C . ARG A 1 351 ? 0.557 -10.229 3.682 1.00 78.00 351 ARG A C 1
ATOM 2696 O O . ARG A 1 351 ? 0.217 -11.143 2.940 1.00 78.00 351 ARG A O 1
ATOM 2703 N N . THR A 1 352 ? 1.621 -9.467 3.491 1.00 84.44 352 THR A N 1
ATOM 2704 C CA . THR A 1 352 ? 2.600 -9.736 2.441 1.00 84.44 352 THR A CA 1
ATOM 2705 C C . THR A 1 352 ? 3.949 -10.047 3.029 1.00 84.44 352 THR A C 1
ATOM 2707 O O . THR A 1 352 ? 4.501 -11.060 2.652 1.00 84.44 352 THR A O 1
ATOM 2710 N N . PHE A 1 353 ? 4.409 -9.342 4.056 1.00 85.75 353 PHE A N 1
ATOM 2711 C CA . PHE A 1 353 ? 5.555 -9.819 4.817 1.00 85.75 353 PHE A CA 1
ATOM 2712 C C . PHE A 1 353 ? 5.104 -10.822 5.862 1.00 85.75 353 PHE A C 1
ATOM 2714 O O . PHE A 1 353 ? 4.416 -10.465 6.825 1.00 85.75 353 PHE A O 1
ATOM 2721 N N . VAL A 1 354 ? 5.466 -12.079 5.652 1.00 81.38 354 VAL A N 1
ATOM 2722 C CA . VAL A 1 354 ? 5.068 -13.189 6.519 1.00 81.38 354 VAL A CA 1
ATOM 2723 C C . VAL A 1 354 ? 6.258 -13.738 7.296 1.00 81.38 354 VAL A C 1
ATOM 2725 O O . VAL A 1 354 ? 6.061 -14.257 8.394 1.00 81.38 354 VAL A O 1
ATOM 2728 N N . GLY A 1 355 ? 7.482 -13.529 6.808 1.00 81.19 355 GLY A N 1
ATOM 2729 C CA . GLY A 1 355 ? 8.668 -14.212 7.310 1.00 81.19 355 GLY A CA 1
ATOM 2730 C C . GLY A 1 355 ? 8.839 -15.572 6.632 1.00 81.19 355 GLY A C 1
ATOM 2731 O O . GLY A 1 355 ? 7.878 -16.166 6.136 1.00 81.19 355 GLY A O 1
ATOM 2732 N N . TRP A 1 356 ? 10.061 -16.097 6.634 1.00 76.12 356 TRP A N 1
ATOM 2733 C CA . TRP A 1 356 ? 10.351 -17.400 6.036 1.00 76.12 356 TRP A CA 1
ATOM 2734 C C . TRP A 1 356 ? 9.496 -18.511 6.652 1.00 76.12 356 TRP A C 1
ATOM 2736 O O . TRP A 1 356 ? 9.413 -18.648 7.875 1.00 76.12 356 TRP A O 1
ATOM 2746 N N . PHE A 1 357 ? 8.857 -19.309 5.791 1.00 70.38 357 PHE A N 1
ATOM 2747 C CA . PHE A 1 357 ? 8.051 -20.481 6.168 1.00 70.38 357 PHE A CA 1
ATOM 2748 C C . PHE A 1 357 ? 6.848 -20.177 7.081 1.00 70.38 357 PHE A C 1
ATOM 2750 O O . PHE A 1 357 ? 6.237 -21.082 7.660 1.00 70.38 357 PHE A O 1
ATOM 2757 N N . ALA A 1 358 ? 6.480 -18.905 7.226 1.00 62.91 358 ALA A N 1
ATOM 2758 C CA . ALA A 1 358 ? 5.371 -18.497 8.065 1.00 62.91 358 ALA A CA 1
ATOM 2759 C C . ALA A 1 358 ? 4.021 -18.641 7.352 1.00 62.91 358 ALA A C 1
ATOM 2761 O O . ALA A 1 358 ? 3.890 -18.555 6.132 1.00 62.91 358 ALA A O 1
ATOM 2762 N N . LYS A 1 359 ? 2.963 -18.838 8.145 1.00 65.94 359 LYS A N 1
ATOM 2763 C CA . LYS A 1 359 ? 1.595 -18.909 7.616 1.00 65.94 359 LYS A CA 1
ATOM 2764 C C . LYS A 1 359 ? 1.145 -17.519 7.133 1.00 65.94 359 LYS A C 1
ATOM 2766 O O . LYS A 1 359 ? 1.280 -16.580 7.915 1.00 65.94 359 LYS A O 1
ATOM 2771 N N . PRO A 1 360 ? 0.454 -17.397 5.979 1.00 63.88 360 PRO A N 1
ATOM 2772 C CA . PRO A 1 360 ? -0.068 -16.127 5.440 1.00 63.88 360 PRO A CA 1
ATOM 2773 C C . PRO A 1 360 ? -0.949 -15.286 6.379 1.00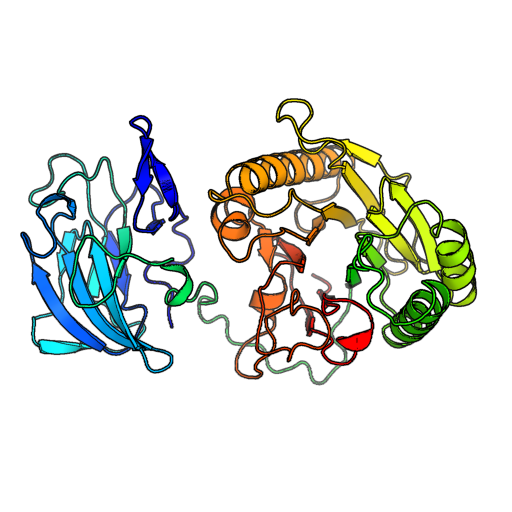 63.88 360 PRO A C 1
ATOM 2775 O O . PRO A 1 360 ? -1.197 -14.108 6.139 1.00 63.88 360 PRO A O 1
ATOM 2778 N N . THR A 1 361 ? -1.463 -15.893 7.449 1.00 60.91 361 THR A N 1
ATOM 2779 C CA . THR A 1 361 ? -2.287 -15.230 8.467 1.00 60.91 361 THR A CA 1
ATOM 2780 C C . THR A 1 361 ? -1.463 -14.507 9.541 1.00 60.91 361 THR A C 1
ATOM 2782 O O . THR A 1 361 ? -2.029 -13.781 10.360 1.00 60.91 361 THR A O 1
ATOM 2785 N N . LYS A 1 362 ? -0.145 -14.730 9.592 1.00 63.28 362 LYS A N 1
ATOM 2786 C CA . LYS A 1 362 ? 0.815 -14.073 10.488 1.00 63.28 362 LYS A CA 1
ATOM 2787 C C . LYS A 1 362 ? 1.682 -13.143 9.633 1.00 63.28 362 LYS A C 1
ATOM 2789 O O . LYS A 1 362 ? 2.137 -13.572 8.586 1.00 63.28 362 LYS A O 1
ATOM 2794 N N . GLY A 1 363 ? 1.874 -11.887 10.038 1.00 73.69 363 GLY A N 1
ATOM 2795 C CA . GLY A 1 363 ? 2.692 -10.950 9.256 1.00 73.69 363 GLY A CA 1
ATOM 2796 C C . GLY A 1 363 ? 2.211 -9.502 9.271 1.00 73.69 363 GLY A C 1
ATOM 2797 O O . GLY A 1 363 ? 1.373 -9.140 10.106 1.00 73.69 363 GLY A O 1
ATOM 2798 N N . LYS A 1 364 ? 2.727 -8.708 8.326 1.00 78.44 364 LYS A N 1
ATOM 2799 C CA . LYS A 1 364 ? 2.405 -7.290 8.071 1.00 78.44 364 LYS A CA 1
ATOM 2800 C C . LYS A 1 364 ? 1.992 -7.067 6.608 1.00 78.44 364 LYS A C 1
ATOM 2802 O O . LYS A 1 364 ? 2.362 -7.854 5.737 1.00 78.44 364 LYS A O 1
ATOM 2807 N N . ARG A 1 365 ? 1.194 -6.035 6.320 1.00 82.75 365 ARG A N 1
ATOM 2808 C CA . ARG A 1 365 ? 0.891 -5.590 4.951 1.00 82.75 365 ARG A CA 1
ATOM 2809 C C . ARG A 1 365 ? 1.865 -4.472 4.610 1.00 82.75 365 ARG A C 1
ATOM 2811 O O . ARG A 1 365 ? 1.640 -3.339 5.005 1.00 82.75 365 ARG A O 1
ATOM 2818 N N . ILE A 1 366 ? 2.944 -4.799 3.909 1.00 86.56 366 ILE A N 1
ATOM 2819 C CA . ILE A 1 366 ? 3.982 -3.803 3.596 1.00 86.56 366 ILE A CA 1
ATOM 2820 C C . ILE A 1 366 ? 4.256 -3.663 2.099 1.00 86.56 366 ILE A C 1
ATOM 2822 O O . ILE A 1 366 ? 4.714 -2.619 1.664 1.00 86.56 366 ILE A O 1
ATOM 2826 N N . ASP A 1 367 ? 3.862 -4.633 1.275 1.00 91.81 367 ASP A N 1
ATOM 2827 C CA . ASP A 1 367 ? 4.083 -4.592 -0.175 1.00 91.81 367 ASP A CA 1
ATOM 2828 C C . ASP A 1 367 ? 2.844 -4.044 -0.878 1.00 91.81 367 ASP A C 1
ATOM 2830 O O . ASP A 1 367 ? 1.865 -4.754 -1.051 1.00 91.81 367 ASP A O 1
ATOM 2834 N N . LEU A 1 368 ? 2.814 -2.784 -1.274 1.00 91.88 368 LEU A N 1
ATOM 2835 C CA . LEU A 1 368 ? 1.616 -2.118 -1.771 1.00 91.88 368 LEU A CA 1
ATOM 2836 C C . LEU A 1 368 ? 1.674 -1.893 -3.283 1.00 91.88 368 LEU A C 1
ATOM 2838 O O . LEU A 1 368 ? 2.706 -1.525 -3.838 1.00 91.88 368 LEU A O 1
ATOM 2842 N N . ILE A 1 369 ? 0.522 -2.044 -3.938 1.00 93.38 369 ILE A N 1
ATOM 2843 C CA . ILE A 1 369 ? 0.257 -1.435 -5.245 1.00 93.38 369 ILE A CA 1
ATOM 2844 C C . ILE A 1 369 ? -0.776 -0.351 -4.973 1.00 93.38 369 ILE A C 1
ATOM 2846 O O . ILE A 1 369 ? -1.880 -0.657 -4.512 1.00 93.38 369 ILE A O 1
ATOM 2850 N N . LEU A 1 370 ? -0.414 0.904 -5.214 1.00 91.81 370 LEU A N 1
ATOM 2851 C CA . LEU A 1 370 ? -1.270 2.055 -4.971 1.00 91.81 370 LEU A CA 1
ATOM 2852 C C . LEU A 1 370 ? -1.949 2.518 -6.261 1.00 91.81 370 LEU A C 1
ATOM 2854 O O . LEU A 1 370 ? -1.389 2.426 -7.353 1.00 91.81 370 LEU A O 1
ATOM 2858 N N . ALA A 1 371 ? -3.149 3.070 -6.118 1.00 88.38 371 ALA A N 1
ATOM 2859 C CA . ALA A 1 371 ? -3.857 3.769 -7.184 1.00 88.38 371 ALA A CA 1
ATOM 2860 C C . ALA A 1 371 ? -4.553 5.015 -6.626 1.00 88.38 371 ALA A C 1
ATOM 2862 O O . ALA A 1 371 ? -4.805 5.113 -5.426 1.00 88.38 371 ALA A O 1
ATOM 2863 N N . GLN A 1 372 ? -4.884 5.975 -7.487 1.00 83.31 372 GLN A N 1
ATOM 2864 C CA . GLN A 1 372 ? -5.780 7.077 -7.119 1.00 83.31 372 GLN A CA 1
ATOM 2865 C C . GLN A 1 372 ? -7.215 6.577 -6.993 1.00 83.31 372 GLN A C 1
ATOM 2867 O O . GLN A 1 372 ? -7.668 5.803 -7.833 1.00 83.31 372 GLN A O 1
ATOM 2872 N N . ARG A 1 373 ? -7.988 7.087 -6.025 1.00 71.31 373 ARG A N 1
ATOM 2873 C CA . ARG A 1 373 ? -9.381 6.641 -5.762 1.00 71.31 373 ARG A CA 1
ATOM 2874 C C . ARG A 1 373 ? -10.309 6.660 -6.978 1.00 71.31 373 ARG A C 1
ATOM 2876 O O . ARG A 1 373 ? -11.250 5.880 -7.051 1.00 71.31 373 ARG A O 1
ATOM 2883 N N . LYS A 1 374 ? -10.041 7.539 -7.944 1.00 70.75 374 LYS A N 1
ATOM 2884 C CA . LYS A 1 374 ? -10.797 7.653 -9.199 1.00 70.75 374 LYS A CA 1
ATOM 2885 C C . LYS A 1 374 ? -10.459 6.549 -10.220 1.00 70.75 374 LYS A C 1
ATOM 2887 O O . LYS A 1 374 ? -10.913 6.626 -11.361 1.00 70.75 374 LYS A O 1
ATOM 2892 N N . ARG A 1 375 ? -9.579 5.597 -9.902 1.00 77.69 375 ARG A N 1
ATOM 2893 C CA . ARG A 1 375 ? -9.142 4.519 -10.797 1.00 77.69 375 ARG A CA 1
ATOM 2894 C C . ARG A 1 375 ? -9.756 3.193 -10.329 1.00 77.69 375 ARG A C 1
ATOM 2896 O O . ARG A 1 375 ? -9.408 2.738 -9.241 1.00 77.69 375 ARG A O 1
ATOM 2903 N N . PRO A 1 376 ? -10.645 2.560 -11.118 1.00 68.81 376 PRO A N 1
ATOM 2904 C CA . PRO A 1 376 ? -11.203 1.265 -10.750 1.00 68.81 376 PRO A CA 1
ATOM 2905 C C . PRO A 1 376 ? -10.122 0.178 -10.733 1.00 68.81 376 PRO A C 1
ATOM 2907 O O . PRO A 1 376 ? -9.317 0.055 -11.661 1.00 68.81 376 PRO A O 1
ATOM 2910 N N . VAL A 1 377 ? -10.140 -0.641 -9.684 1.00 71.94 377 VAL A N 1
ATOM 2911 C CA . VAL A 1 377 ? -9.341 -1.866 -9.574 1.00 71.94 377 VAL A CA 1
ATOM 2912 C C . VAL A 1 377 ? -10.284 -3.036 -9.802 1.00 71.94 377 VAL A C 1
ATOM 2914 O O . VAL A 1 377 ? -11.205 -3.261 -9.021 1.00 71.94 377 VAL A O 1
ATOM 2917 N N . ALA A 1 378 ? -10.068 -3.771 -10.887 1.00 70.69 378 ALA A N 1
ATOM 2918 C CA . ALA A 1 378 ? -10.925 -4.884 -11.278 1.00 70.69 378 ALA A CA 1
ATOM 2919 C C . ALA A 1 378 ? -10.663 -6.141 -10.436 1.00 70.69 378 ALA A C 1
ATOM 2921 O O . ALA A 1 378 ? -11.563 -6.952 -10.213 1.00 70.69 378 ALA A O 1
ATOM 2922 N N . ARG A 1 379 ? -9.416 -6.332 -9.989 1.00 78.06 379 ARG A N 1
ATOM 2923 C CA . ARG A 1 379 ? -9.019 -7.468 -9.151 1.00 78.06 379 ARG A CA 1
ATOM 2924 C C . ARG A 1 379 ? -7.751 -7.149 -8.380 1.00 78.06 379 ARG A C 1
ATOM 2926 O O . ARG A 1 379 ? -6.857 -6.493 -8.899 1.00 78.06 379 ARG A O 1
ATOM 2933 N N . PHE A 1 380 ? -7.644 -7.711 -7.188 1.00 82.56 380 PHE A N 1
ATOM 2934 C CA . PHE A 1 380 ? -6.399 -7.801 -6.441 1.00 82.56 380 PHE A CA 1
ATOM 2935 C C . PHE A 1 380 ? -6.257 -9.216 -5.882 1.00 82.56 380 PHE A C 1
ATOM 2937 O O . PHE A 1 380 ? -7.265 -9.865 -5.589 1.00 82.56 380 PHE A O 1
ATOM 2944 N N . ARG A 1 381 ? -5.027 -9.713 -5.733 1.00 81.50 381 ARG A N 1
ATOM 2945 C CA . ARG A 1 381 ? -4.770 -11.005 -5.087 1.00 81.50 381 ARG A CA 1
ATOM 2946 C C . ARG A 1 381 ? -3.417 -11.018 -4.388 1.00 81.50 381 ARG A C 1
ATOM 2948 O O . ARG A 1 381 ? -2.432 -10.569 -4.961 1.00 81.50 381 ARG A O 1
ATOM 2955 N N . VAL A 1 382 ? -3.385 -11.631 -3.204 1.00 82.44 382 VAL A N 1
ATOM 2956 C CA . VAL A 1 382 ? -2.152 -12.093 -2.550 1.00 82.44 382 VAL A CA 1
ATOM 2957 C C . VAL A 1 382 ? -1.910 -13.556 -2.909 1.00 82.44 382 VAL A C 1
ATOM 2959 O O . VAL A 1 382 ? -2.827 -14.385 -2.876 1.00 82.44 382 VAL A O 1
ATOM 2962 N N . ARG A 1 383 ? -0.678 -13.889 -3.277 1.00 81.62 383 ARG A N 1
ATOM 2963 C CA . ARG A 1 383 ? -0.277 -15.214 -3.736 1.00 81.62 383 ARG A CA 1
ATOM 2964 C C . ARG A 1 383 ? 0.316 -16.033 -2.599 1.00 81.62 383 ARG A C 1
ATOM 2966 O O . ARG A 1 383 ? 1.517 -16.148 -2.441 1.00 81.62 383 ARG A O 1
ATOM 2973 N N . THR A 1 384 ? -0.542 -16.696 -1.837 1.00 73.62 384 THR A N 1
ATOM 2974 C CA . THR A 1 384 ? -0.101 -17.557 -0.725 1.00 73.62 384 THR A CA 1
ATOM 2975 C C . THR A 1 384 ? 0.722 -18.774 -1.158 1.00 73.62 384 THR A C 1
ATOM 2977 O O . THR A 1 384 ? 1.424 -19.352 -0.336 1.00 73.62 384 THR A O 1
ATOM 2980 N N . THR A 1 385 ? 0.667 -19.156 -2.438 1.00 70.62 385 THR A N 1
ATOM 2981 C CA . THR A 1 385 ? 1.475 -20.241 -3.016 1.00 70.62 385 THR A CA 1
ATOM 2982 C C . THR A 1 385 ? 2.960 -19.901 -3.130 1.00 70.62 385 THR A C 1
ATOM 2984 O O . THR A 1 385 ? 3.711 -20.755 -3.573 1.00 70.62 385 THR A O 1
ATOM 2987 N N . THR A 1 386 ? 3.372 -18.667 -2.820 1.00 67.69 386 THR A N 1
ATOM 2988 C CA . THR A 1 386 ? 4.762 -18.208 -2.969 1.00 67.69 386 THR A CA 1
ATOM 2989 C C . THR A 1 386 ? 5.488 -18.036 -1.636 1.00 67.69 386 THR A C 1
ATOM 2991 O O . THR A 1 386 ? 6.597 -17.518 -1.609 1.00 67.69 386 THR A O 1
ATOM 2994 N N . ALA A 1 387 ? 4.904 -18.524 -0.534 1.00 65.12 387 ALA A N 1
ATOM 2995 C CA . ALA A 1 387 ? 5.477 -18.444 0.815 1.00 65.12 387 ALA A CA 1
ATOM 2996 C C . ALA A 1 387 ? 6.828 -19.176 0.985 1.00 65.12 387 ALA A C 1
ATOM 2998 O O . ALA A 1 387 ? 7.475 -19.030 2.020 1.00 65.12 387 ALA A O 1
ATOM 2999 N N . ASP A 1 388 ? 7.234 -19.993 0.007 1.00 73.56 388 ASP A N 1
ATOM 3000 C CA . ASP A 1 388 ? 8.550 -20.633 -0.059 1.00 73.56 388 ASP A CA 1
ATOM 3001 C C . ASP A 1 388 ? 9.535 -19.896 -0.984 1.00 73.56 388 ASP A C 1
ATOM 3003 O O . ASP A 1 388 ? 10.702 -20.261 -1.024 1.00 73.56 388 ASP A O 1
ATOM 3007 N N . LEU A 1 389 ? 9.114 -18.881 -1.745 1.00 79.25 389 LEU A N 1
ATOM 3008 C CA . LEU A 1 389 ? 9.995 -18.166 -2.680 1.00 79.25 389 LEU A CA 1
ATOM 3009 C C . LEU A 1 389 ? 10.730 -17.002 -2.015 1.00 79.25 389 LEU A C 1
ATOM 3011 O O . LEU A 1 389 ? 11.869 -16.704 -2.373 1.00 79.25 389 LEU A O 1
ATOM 3015 N N . SER A 1 390 ? 10.064 -16.350 -1.070 1.00 86.31 390 SER A N 1
ATOM 3016 C CA . SER A 1 390 ? 10.507 -15.158 -0.357 1.00 86.31 390 SER A CA 1
ATOM 3017 C C . SER A 1 390 ? 9.835 -15.130 1.021 1.00 86.31 390 SER A C 1
ATOM 3019 O O . SER A 1 390 ? 8.815 -15.790 1.230 1.00 86.31 390 SER A O 1
ATOM 3021 N N . ASP A 1 391 ? 10.373 -14.358 1.966 1.00 85.44 391 ASP A N 1
ATOM 3022 C CA . ASP A 1 391 ? 9.656 -13.998 3.197 1.00 85.44 391 ASP A CA 1
ATOM 3023 C C . ASP A 1 391 ? 8.515 -12.991 2.952 1.00 85.44 391 ASP A C 1
ATOM 3025 O O . ASP A 1 391 ? 7.707 -12.729 3.857 1.00 85.44 391 ASP A O 1
ATOM 3029 N N . HIS A 1 392 ? 8.403 -12.507 1.712 1.00 89.62 392 HIS A N 1
ATOM 3030 C CA . HIS A 1 392 ? 7.259 -11.786 1.181 1.00 89.62 392 HIS A CA 1
ATOM 3031 C C . HIS A 1 392 ? 6.361 -12.676 0.304 1.00 89.62 392 HIS A C 1
ATOM 3033 O O . HIS A 1 392 ? 6.818 -13.484 -0.501 1.00 89.62 392 HIS A O 1
ATOM 3039 N N . LEU A 1 393 ? 5.050 -12.480 0.419 1.00 87.88 393 LEU A N 1
ATOM 3040 C CA . LEU A 1 393 ? 4.048 -12.999 -0.500 1.00 87.88 393 LEU A CA 1
ATOM 3041 C C . LEU A 1 393 ? 3.848 -12.015 -1.643 1.00 87.88 393 LEU A C 1
ATOM 3043 O O . LEU A 1 393 ? 3.681 -10.812 -1.431 1.00 87.88 393 LEU A O 1
ATOM 3047 N N . ASP A 1 394 ? 3.751 -12.561 -2.846 1.00 89.31 394 ASP A N 1
ATOM 3048 C CA . ASP A 1 394 ? 3.588 -11.754 -4.045 1.00 89.31 394 ASP A CA 1
ATOM 3049 C C . ASP A 1 394 ? 2.158 -11.236 -4.165 1.00 89.31 394 ASP A C 1
ATOM 3051 O O . ASP A 1 394 ? 1.193 -11.899 -3.760 1.00 89.31 394 ASP A O 1
ATOM 3055 N N . ILE A 1 395 ? 2.002 -10.063 -4.771 1.00 90.00 395 ILE A N 1
ATOM 3056 C CA . ILE A 1 395 ? 0.685 -9.475 -5.009 1.00 90.00 395 ILE A CA 1
ATOM 3057 C C . ILE A 1 395 ? 0.523 -9.056 -6.455 1.00 90.00 395 ILE A C 1
ATOM 3059 O O . ILE A 1 395 ? 1.474 -8.655 -7.116 1.00 90.00 395 ILE A O 1
ATOM 3063 N N . PHE A 1 396 ? -0.712 -9.082 -6.939 1.00 89.75 396 PHE A N 1
ATOM 3064 C CA . PHE A 1 396 ? -1.028 -8.472 -8.220 1.00 89.75 396 PHE A CA 1
ATOM 3065 C C . PHE A 1 396 ? -2.330 -7.691 -8.170 1.00 89.75 396 PHE A C 1
ATOM 3067 O O . PHE A 1 396 ? -3.264 -8.044 -7.444 1.00 89.75 396 PHE A O 1
ATOM 3074 N N . ALA A 1 397 ? -2.394 -6.665 -9.011 1.00 87.94 397 ALA A N 1
ATOM 3075 C CA . ALA A 1 397 ? -3.577 -5.863 -9.260 1.00 87.94 397 ALA A CA 1
ATOM 3076 C C . ALA A 1 397 ? -3.904 -5.861 -10.759 1.00 87.94 397 ALA A C 1
ATOM 3078 O O . ALA A 1 397 ? -3.028 -5.700 -11.607 1.00 87.94 397 ALA A O 1
ATOM 3079 N N . ASP A 1 398 ? -5.179 -6.044 -11.081 1.00 86.88 398 ASP A N 1
ATOM 3080 C CA . ASP A 1 398 ? -5.760 -5.781 -12.392 1.00 86.88 398 ASP A CA 1
ATOM 3081 C C . ASP A 1 398 ? -6.429 -4.413 -12.367 1.00 86.88 398 ASP A C 1
ATOM 3083 O O . ASP A 1 398 ? -7.377 -4.191 -11.607 1.00 86.88 398 ASP A O 1
ATOM 3087 N N . ILE A 1 399 ? -5.962 -3.504 -13.214 1.00 84.19 399 ILE A N 1
ATOM 3088 C CA . ILE A 1 399 ? -6.518 -2.160 -13.320 1.00 84.19 399 ILE A CA 1
ATOM 3089 C C . ILE A 1 399 ? -7.601 -2.160 -14.399 1.00 84.19 399 ILE A C 1
ATOM 3091 O O . ILE A 1 399 ? -7.364 -2.609 -15.522 1.00 84.19 399 ILE A O 1
ATOM 3095 N N . GLY A 1 400 ? -8.796 -1.671 -14.064 1.00 75.25 400 GLY A N 1
ATOM 3096 C CA . GLY A 1 400 ? -9.907 -1.584 -15.013 1.00 75.25 400 GLY A CA 1
ATOM 3097 C C . GLY A 1 400 ? -9.714 -0.464 -16.038 1.00 75.25 400 GLY A C 1
ATOM 3098 O O . GLY A 1 400 ? -9.075 0.559 -15.747 1.00 75.25 400 GLY A O 1
ATOM 3099 N N . LYS A 1 401 ? -10.295 -0.634 -17.233 1.00 71.00 401 LYS A N 1
ATOM 3100 C CA . LYS A 1 401 ? -10.572 0.495 -18.128 1.00 71.00 401 LYS A CA 1
ATOM 3101 C C . LYS A 1 401 ? -11.530 1.455 -17.421 1.00 71.00 401 LYS A C 1
ATOM 3103 O O . LYS A 1 401 ? -12.286 1.062 -16.533 1.00 71.00 401 LYS A O 1
ATOM 3108 N N . ARG A 1 402 ? -11.370 2.735 -17.726 1.00 61.34 402 ARG A N 1
ATOM 3109 C CA . ARG A 1 402 ? -12.115 3.808 -17.081 1.00 61.34 402 ARG A CA 1
ATOM 3110 C C . ARG A 1 402 ? -13.402 4.108 -17.805 1.00 61.34 402 ARG A C 1
ATOM 3112 O O . ARG A 1 402 ? -13.347 4.037 -19.050 1.00 61.34 402 ARG A O 1
#

Secondary structure (DSSP, 8-state):
---SS-TTSEEEE-TTPBPTTSPBP-EEEEESS-S-PEEE-SSSEEEEEEESSSS-GGG-SEEEEEEEETTEEEEEEEESEEEE---TT-EE-TT-EEEEEB--TTSTT-TT-SSSBEEEEEESTT-SS-EE-GGGT--S------------SSPP-EEEEEEEEE--TT---SSS-HHHHHHHHHHHHHHH--SEEEEES--GGGHHHHHHHHHHTTEEEEEEETTEEEEEETTSEEPPPEEEES-TTSS-TT-EEEEEEEE-TT-S--EEEEEEEPPPPPTT-HHHHHHHHHHHHHHHHHHHHTT--GGGEEEEEE-SSSSHHIIIIITTTTEEETHHHH-SS--S---SB--TT--TTSSB--EEEEEETTS-EEEEEEEGGGTTT-SBPEEEEEEEP-

Sequence (402 aa):
MVRPIGSSVGVSFAYGRRYSNGIIHKGVDFSDGREGHEVRSCLDGTVTHAGYGGWGPAYGQHVIVKSTFKGKTKWVLYGHLKTENVSVGQRVKAGQKLGTSGGRAGQRYSGNSTGPHLHVQVGYANRYDRYEDPWAVINYSTPVAIPVPPRPTSKPDLWFGIDLRNLAGFNDHGIDTWHARIVKTIADIKTVGRAVVAVIELPNGKVDDFKKRMSAIGYKHAGGNMGRHLFVLKHVAVDAGVVFNLSPDLGGDNKVAFMAVIRPTDNPNPAIVAVTQLENEDLTGTTQVKQARSFLSQVLAYARAKDVPEDRVFPVLDTNSDSRVLHEAFEPAGFFDTAATAYSSENSAWRTFVGWFAKPTKGKRIDLILAQRKRPVARFRVRTTTADLSDHLDIFADIGKR